Protein AF-0000000076613496 (afdb_homodimer)

InterPro domains:
  IPR001406 Pseudouridine synthase I, TruA [MF_00171] (18-251)
  IPR001406 Pseudouridine synthase I, TruA [PTHR11142] (11-258)
  IPR001406 Pseudouridine synthase I, TruA [TIGR00071] (20-237)
  IPR020094 Pseudouridine synthase TruA/RsuA/RluB/E/F, N-terminal [G3DSA:3.30.70.580] (11-127)
  IPR020095 Pseudouridine synthase I, TruA, C-terminal [G3DSA:3.30.70.660] (129-289)
  IPR020097 Pseudouridine synthase I, TruA, alpha/beta domain [PF01416] (149-252)
  IPR020103 Pseudouridine synthase, catalytic domain superfamily [SSF55120] (17-258)

pLDDT: mean 88.89, std 17.04, range [22.77, 98.81]

Organism: NCBI:txid5963

Structure (mmCIF, N/CA/C/O backbone):
data_AF-0000000076613496-model_v1
#
loop_
_entity.id
_entity.type
_entity.pdbx_description
1 polymer 'tRNA pseudouridine synthase'
#
loop_
_atom_site.group_PDB
_atom_site.id
_atom_site.type_symbol
_atom_site.label_atom_id
_atom_site.label_alt_id
_atom_site.label_comp_id
_atom_site.label_asym_id
_atom_site.label_entity_id
_atom_site.label_seq_id
_atom_site.pdbx_PDB_ins_code
_atom_site.Cartn_x
_atom_site.Cartn_y
_atom_site.Cartn_z
_atom_site.occupancy
_atom_site.B_iso_or_equiv
_atom_site.auth_seq_id
_atom_site.auth_comp_id
_atom_site.auth_asym_id
_atom_site.auth_atom_id
_atom_site.pdbx_PDB_model_num
ATOM 1 N N . MET A 1 1 ? 38.5 -10.492 25.391 1 31.92 1 MET A N 1
ATOM 2 C CA . MET A 1 1 ? 37.281 -9.711 25.562 1 31.92 1 MET A CA 1
ATOM 3 C C . MET A 1 1 ? 37.625 -8.219 25.641 1 31.92 1 MET A C 1
ATOM 5 O O . MET A 1 1 ? 38.062 -7.742 26.672 1 31.92 1 MET A O 1
ATOM 9 N N . GLU A 1 2 ? 38.25 -7.59 24.672 1 38.38 2 GLU A N 1
ATOM 10 C CA . GLU A 1 2 ? 38.719 -6.207 24.703 1 38.38 2 GLU A CA 1
ATOM 11 C C . GLU A 1 2 ? 37.562 -5.254 25.047 1 38.38 2 GLU A C 1
ATOM 13 O O . GLU A 1 2 ? 36.438 -5.438 24.578 1 38.38 2 GLU A O 1
ATOM 18 N N . PRO A 1 3 ? 37.594 -4.547 26.297 1 39.59 3 PRO A N 1
ATOM 19 C CA . PRO A 1 3 ? 36.469 -3.73 26.719 1 39.59 3 PRO A CA 1
ATOM 20 C C . PRO A 1 3 ? 35.906 -2.887 25.578 1 39.59 3 PRO A C 1
ATOM 22 O O . PRO A 1 3 ? 36.594 -2.555 24.641 1 39.59 3 PRO A O 1
ATOM 25 N N . LYS A 1 4 ? 34.562 -3 25.203 1 39.53 4 LYS A N 1
ATOM 26 C CA . LYS A 1 4 ? 33.844 -2.105 24.312 1 39.53 4 LYS A CA 1
ATOM 27 C C . LYS A 1 4 ? 34.281 -0.656 24.516 1 39.53 4 LYS A C 1
ATOM 29 O O . LYS A 1 4 ? 34.375 -0.188 25.641 1 39.53 4 LYS A O 1
ATOM 34 N N . LYS A 1 5 ? 35.188 -0.13 23.719 1 37.66 5 LYS A N 1
ATOM 35 C CA . LYS A 1 5 ? 35.562 1.273 23.828 1 37.66 5 LYS A CA 1
ATOM 36 C C . LYS A 1 5 ? 34.438 2.105 24.453 1 37.66 5 LYS A C 1
ATOM 38 O O . LYS A 1 5 ? 33.281 1.995 24.047 1 37.66 5 LYS A O 1
ATOM 43 N N . LYS A 1 6 ? 34.469 2.471 25.672 1 40.75 6 LYS A N 1
ATOM 44 C CA . LYS A 1 6 ? 33.594 3.398 26.344 1 40.75 6 LYS A CA 1
ATOM 45 C C . LYS A 1 6 ? 33.188 4.551 25.438 1 40.75 6 LYS A C 1
ATOM 47 O O . LYS A 1 6 ? 34.062 5.25 24.891 1 40.75 6 LYS A O 1
ATOM 52 N N . GLN A 1 7 ? 32.156 4.453 24.641 1 45.12 7 GLN A N 1
ATOM 53 C CA . GLN A 1 7 ? 31.641 5.625 23.938 1 45.12 7 GLN A CA 1
ATOM 54 C C . GLN A 1 7 ? 31.906 6.902 24.719 1 45.12 7 GLN A C 1
ATOM 56 O O . GLN A 1 7 ? 31.484 7.031 25.875 1 45.12 7 GLN A O 1
ATOM 61 N N . LYS A 1 8 ? 33.031 7.484 24.688 1 48.47 8 LYS A N 1
ATOM 62 C CA . LYS A 1 8 ? 33.375 8.758 25.312 1 48.47 8 LYS A CA 1
ATOM 63 C C . LYS A 1 8 ? 32.156 9.672 25.406 1 48.47 8 LYS A C 1
ATOM 65 O O . LYS A 1 8 ? 31.531 9.969 24.391 1 48.47 8 LYS A O 1
ATOM 70 N N . LEU A 1 9 ? 31.438 9.703 26.578 1 60.72 9 LEU A N 1
ATOM 71 C CA . LEU A 1 9 ? 30.312 10.57 26.938 1 60.72 9 LEU A CA 1
ATOM 72 C C . LEU A 1 9 ? 30.609 12.023 26.578 1 60.72 9 LEU A C 1
ATOM 74 O O . LEU A 1 9 ? 31.641 12.57 26.984 1 60.72 9 LEU A O 1
ATOM 78 N N . LEU A 1 10 ? 30.266 12.539 25.453 1 70 10 LEU A N 1
ATOM 79 C CA . LEU A 1 10 ? 30.391 13.938 25.047 1 70 10 LEU A CA 1
ATOM 80 C C . LEU A 1 10 ? 29.859 14.867 26.125 1 70 10 LEU A C 1
ATOM 82 O O . LEU A 1 10 ? 28.781 14.625 26.688 1 70 10 LEU A O 1
ATOM 86 N N . PRO A 1 11 ? 30.781 15.656 26.641 1 76.5 11 PRO A N 1
ATOM 87 C CA . PRO A 1 11 ? 30.281 16.656 27.562 1 76.5 11 PRO A CA 1
ATOM 88 C C . PRO A 1 11 ? 29.266 17.609 26.922 1 76.5 11 PRO A C 1
ATOM 90 O O . PRO A 1 11 ? 29.641 18.672 26.406 1 76.5 11 PRO A O 1
ATOM 93 N N . TRP A 1 12 ? 28.016 17.391 27.016 1 80.38 12 TRP A N 1
ATOM 94 C CA . TRP A 1 12 ? 26.953 18.094 26.312 1 80.38 12 TRP A CA 1
ATOM 95 C C . TRP A 1 12 ? 26.844 19.531 26.797 1 80.38 12 TRP A C 1
ATOM 97 O O . TRP A 1 12 ? 26.578 20.438 26 1 80.38 12 TRP A O 1
ATOM 107 N N . ASP A 1 13 ? 27.203 19.719 28.078 1 77.75 13 ASP A N 1
ATOM 108 C CA . ASP A 1 13 ? 27.062 21.047 28.656 1 77.75 13 ASP A CA 1
ATOM 109 C C . ASP A 1 13 ? 28.141 22 28.125 1 77.75 13 ASP A C 1
ATOM 111 O O . ASP A 1 13 ? 27.953 23.219 28.125 1 77.75 13 ASP A O 1
ATOM 115 N N . GLU A 1 14 ? 29.125 21.484 27.625 1 81.25 14 GLU A N 1
ATOM 116 C CA . GLU A 1 14 ? 30.25 22.297 27.188 1 81.25 14 GLU A CA 1
ATOM 117 C C . GLU A 1 14 ? 30.234 22.5 25.672 1 81.25 14 GLU A C 1
ATOM 119 O O . GLU A 1 14 ? 31 23.328 25.141 1 81.25 14 GLU A O 1
ATOM 124 N N . CYS A 1 15 ? 29.328 21.891 25.109 1 85.5 15 CYS A N 1
ATOM 125 C CA . CYS A 1 15 ? 29.312 21.984 23.641 1 85.5 15 CYS A CA 1
ATOM 126 C C . CYS A 1 15 ? 28.594 23.25 23.203 1 85.5 15 CYS A C 1
ATOM 128 O O . CYS A 1 15 ? 27.609 23.672 23.828 1 85.5 15 CYS A O 1
ATOM 130 N N . GLU A 1 16 ? 29.156 23.828 22.109 1 90.44 16 GLU A N 1
ATOM 131 C CA . GLU A 1 16 ? 28.422 24.922 21.484 1 90.44 16 GLU A CA 1
ATOM 132 C C . GLU A 1 16 ? 27.125 24.422 20.859 1 90.44 16 GLU A C 1
ATOM 134 O O . GLU A 1 16 ? 27.078 23.328 20.281 1 90.44 16 GLU A O 1
ATOM 139 N N . LYS A 1 17 ? 26.172 25.281 21.078 1 92.56 17 LYS A N 1
ATOM 140 C CA . LYS A 1 17 ? 24.844 24.859 20.609 1 92.56 17 LYS A CA 1
ATOM 141 C C . LYS A 1 17 ? 24.359 25.75 19.453 1 92.56 17 LYS A C 1
ATOM 143 O O . LYS A 1 17 ? 24.859 26.859 19.281 1 92.56 17 LYS A O 1
ATOM 148 N N . VAL A 1 18 ? 23.453 25.234 18.734 1 94.62 18 VAL A N 1
ATOM 149 C CA . VAL A 1 18 ? 22.797 25.953 17.656 1 94.62 18 VAL A CA 1
ATOM 150 C C . VAL A 1 18 ? 21.312 25.594 17.625 1 94.62 18 VAL A C 1
ATOM 152 O O . VAL A 1 18 ? 20.938 24.438 17.828 1 94.62 18 VAL A O 1
ATOM 155 N N . PHE A 1 19 ? 20.516 26.641 17.453 1 96 19 PHE A N 1
ATOM 156 C CA . PHE A 1 19 ? 19.078 26.438 17.375 1 96 19 PHE A CA 1
ATOM 157 C C . PHE A 1 19 ? 18.609 26.359 15.93 1 96 19 PHE A C 1
ATOM 159 O O . PHE A 1 19 ? 18.828 27.297 15.156 1 96 19 PHE A O 1
ATOM 166 N N . MET A 1 20 ? 17.984 25.203 15.586 1 96.75 20 MET A N 1
ATOM 167 C CA . MET A 1 20 ? 17.641 24.906 14.195 1 96.75 20 MET A CA 1
ATOM 168 C C . MET A 1 20 ? 16.156 24.594 14.047 1 96.75 20 MET A C 1
ATOM 170 O O . MET A 1 20 ? 15.523 24.141 14.992 1 96.75 20 MET A O 1
ATOM 174 N N . ALA A 1 21 ? 15.625 24.922 12.867 1 97.56 21 ALA A N 1
ATOM 175 C CA . ALA A 1 21 ? 14.32 24.438 12.43 1 97.56 21 ALA A CA 1
ATOM 176 C C . ALA A 1 21 ? 14.461 23.531 11.211 1 97.56 21 ALA A C 1
ATOM 178 O O . ALA A 1 21 ? 15.234 23.812 10.297 1 97.56 21 ALA A O 1
ATOM 179 N N . PHE A 1 22 ? 13.742 22.422 11.273 1 97.25 22 PHE A N 1
ATOM 180 C CA . PHE A 1 22 ? 13.758 21.453 10.195 1 97.25 22 PHE A CA 1
ATOM 181 C C . PHE A 1 22 ? 12.367 21.312 9.578 1 97.25 22 PHE A C 1
ATOM 183 O O . PHE A 1 22 ? 11.383 21.141 10.289 1 97.25 22 PHE A O 1
ATOM 190 N N . LYS A 1 23 ? 12.289 21.469 8.281 1 96.81 23 LYS A N 1
ATOM 191 C CA . LYS A 1 23 ? 11.109 21.016 7.551 1 96.81 23 LYS A CA 1
ATOM 192 C C . LYS A 1 23 ? 11.258 19.578 7.078 1 96.81 23 LYS A C 1
ATOM 194 O O . LYS A 1 23 ? 12.297 19.203 6.531 1 96.81 23 LYS A O 1
ATOM 199 N N . PHE A 1 24 ? 10.195 18.781 7.359 1 96.69 24 PHE A N 1
ATOM 200 C CA . PHE A 1 24 ? 10.352 17.375 7.039 1 96.69 24 PHE A CA 1
ATOM 201 C C . PHE A 1 24 ? 9.055 16.797 6.484 1 96.69 24 PHE A C 1
ATOM 203 O O . PHE A 1 24 ? 7.965 17.297 6.789 1 96.69 24 PHE A O 1
ATOM 210 N N . ALA A 1 25 ? 9.211 15.82 5.602 1 96.62 25 ALA A N 1
ATOM 211 C CA . ALA A 1 25 ? 8.117 15.086 4.977 1 96.62 25 ALA A CA 1
ATOM 212 C C . ALA A 1 25 ? 8.109 13.625 5.426 1 96.62 25 ALA A C 1
ATOM 214 O O . ALA A 1 25 ? 9.141 13.094 5.844 1 96.62 25 ALA A O 1
ATOM 215 N N . TYR A 1 26 ? 6.91 13.047 5.453 1 97.75 26 TYR A N 1
ATOM 216 C CA . TYR A 1 26 ? 6.816 11.625 5.758 1 97.75 26 TYR A CA 1
ATOM 217 C C . TYR A 1 26 ? 5.539 11.031 5.188 1 97.75 26 TYR A C 1
ATOM 219 O O . TYR A 1 26 ? 4.523 11.719 5.066 1 97.75 26 TYR A O 1
ATOM 227 N N . ILE A 1 27 ? 5.645 9.75 4.812 1 97.94 27 ILE A N 1
ATOM 228 C CA . ILE A 1 27 ? 4.488 8.922 4.504 1 97.94 27 ILE A CA 1
ATOM 229 C C . ILE A 1 27 ? 3.99 8.234 5.773 1 97.94 27 ILE A C 1
ATOM 231 O O . ILE A 1 27 ? 4.633 7.312 6.281 1 97.94 27 ILE A O 1
ATOM 235 N N . GLY A 1 28 ? 2.807 8.609 6.25 1 98 28 GLY A N 1
ATOM 236 C CA . GLY A 1 28 ? 2.367 8.242 7.586 1 98 28 GLY A CA 1
ATOM 237 C C . GLY A 1 28 ? 1.656 6.906 7.629 1 98 28 GLY A C 1
ATOM 238 O O . GLY A 1 28 ? 1.279 6.434 8.703 1 98 28 GLY A O 1
ATOM 239 N N . PHE A 1 29 ? 1.594 6.16 6.52 1 96.69 29 PHE A N 1
ATOM 240 C CA . PHE A 1 29 ? 0.736 4.988 6.379 1 96.69 29 PHE A CA 1
ATOM 241 C C . PHE A 1 29 ? 1.052 3.955 7.453 1 96.69 29 PHE A C 1
ATOM 243 O O . PHE A 1 29 ? 0.154 3.266 7.941 1 96.69 29 PHE A O 1
ATOM 250 N N . ASN A 1 30 ? 2.299 3.873 7.84 1 94.69 30 ASN A N 1
ATOM 251 C CA . ASN A 1 30 ? 2.73 2.779 8.703 1 94.69 30 ASN A CA 1
ATOM 252 C C . ASN A 1 30 ? 3.068 3.271 10.109 1 94.69 30 ASN A C 1
ATOM 254 O O . ASN A 1 30 ? 3.711 2.561 10.883 1 94.69 30 ASN A O 1
ATOM 258 N N . TYR A 1 31 ? 2.662 4.484 10.445 1 97.69 31 TYR A N 1
ATOM 259 C CA . TYR A 1 31 ? 3.059 5.043 11.734 1 97.69 31 TYR A CA 1
ATOM 260 C C . TYR A 1 31 ? 1.84 5.312 12.609 1 97.69 31 TYR A C 1
ATOM 262 O O . TYR A 1 31 ? 0.743 5.555 12.102 1 97.69 31 TYR A O 1
ATOM 270 N N . ASP A 1 32 ? 2.064 5.273 13.828 1 97.38 32 ASP A N 1
ATOM 271 C CA . ASP A 1 32 ? 1.019 5.531 14.812 1 97.38 32 ASP A CA 1
ATOM 272 C C . ASP A 1 32 ? 0.906 7.023 15.117 1 97.38 32 ASP A C 1
ATOM 274 O O . ASP A 1 32 ? 0.528 7.406 16.219 1 97.38 32 ASP A O 1
ATOM 278 N N . GLY A 1 33 ? 1.342 7.828 14.164 1 97.19 33 GLY A N 1
ATOM 279 C CA . GLY A 1 33 ? 1.322 9.273 14.336 1 97.19 33 GLY A CA 1
ATOM 280 C C . GLY A 1 33 ? 2.705 9.891 14.312 1 97.19 33 GLY A C 1
ATOM 281 O O . GLY A 1 33 ? 3.711 9.18 14.258 1 97.19 33 GLY A O 1
ATOM 282 N N . VAL A 1 34 ? 2.691 11.156 14.359 1 97.62 34 VAL A N 1
ATOM 283 C CA . VAL A 1 34 ? 3.975 11.844 14.297 1 97.62 34 VAL A CA 1
ATOM 284 C C . VAL A 1 34 ? 4.602 11.898 15.688 1 97.62 34 VAL A C 1
ATOM 286 O O . VAL A 1 34 ? 5.809 11.703 15.844 1 97.62 34 VAL A O 1
ATOM 289 N N . ALA A 1 35 ? 3.764 12.148 16.703 1 94.56 35 ALA A N 1
ATOM 290 C CA . ALA A 1 35 ? 4.254 12.414 18.047 1 94.56 35 ALA A CA 1
ATOM 291 C C . ALA A 1 35 ? 4.594 11.109 18.766 1 94.56 35 ALA A C 1
ATOM 293 O O . ALA A 1 35 ? 3.883 10.117 18.641 1 94.56 35 ALA A O 1
ATOM 294 N N . SER A 1 36 ? 5.59 11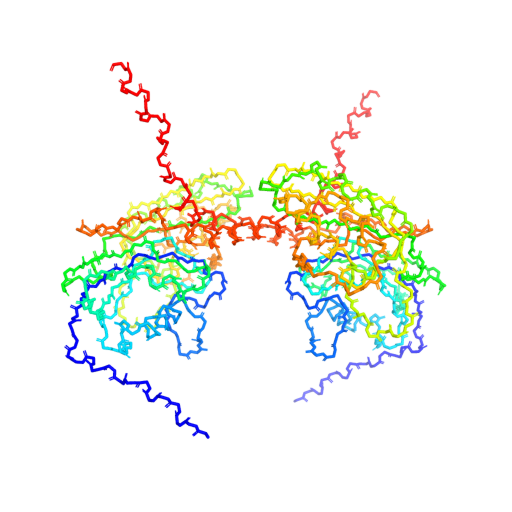.172 19.562 1 90.56 36 SER A N 1
ATOM 295 C CA . SER A 1 36 ? 5.973 10.031 20.375 1 90.56 36 SER A CA 1
ATOM 296 C C . SER A 1 36 ? 4.883 9.68 21.375 1 90.56 36 SER A C 1
ATOM 298 O O . SER A 1 36 ? 4.199 10.57 21.906 1 90.56 36 SER A O 1
ATOM 300 N N . GLN A 1 37 ? 4.738 8.43 21.562 1 85.5 37 GLN A N 1
ATOM 301 C CA . GLN A 1 37 ? 3.732 7.914 22.5 1 85.5 37 GLN A CA 1
ATOM 302 C C . GLN A 1 37 ? 4.344 6.91 23.469 1 85.5 37 GLN A C 1
ATOM 304 O O . GLN A 1 37 ? 5.359 6.285 23.172 1 85.5 37 GLN A O 1
ATOM 309 N N . ILE A 1 38 ? 3.725 6.777 24.547 1 85.5 38 ILE A N 1
ATOM 310 C CA . ILE A 1 38 ? 4.215 5.875 25.594 1 85.5 38 ILE A CA 1
ATOM 311 C C . ILE A 1 38 ? 3.949 4.426 25.188 1 85.5 38 ILE A C 1
ATOM 313 O O . ILE A 1 38 ? 4.781 3.549 25.422 1 85.5 38 ILE A O 1
ATOM 317 N N . ASN A 1 39 ? 2.961 4.188 24.422 1 89.19 39 ASN A N 1
ATOM 318 C CA . ASN A 1 39 ? 2.473 2.836 24.188 1 89.19 39 ASN A CA 1
ATOM 319 C C . ASN A 1 39 ? 3.027 2.268 22.875 1 89.19 39 ASN A C 1
ATOM 321 O O . ASN A 1 39 ? 2.773 1.108 22.547 1 89.19 39 ASN A O 1
ATOM 325 N N . THR A 1 40 ? 3.766 3.1 22.219 1 88.88 40 THR A N 1
ATOM 326 C CA . THR A 1 40 ? 4.309 2.604 20.953 1 88.88 40 THR A CA 1
ATOM 327 C C . THR A 1 40 ? 5.613 3.314 20.609 1 88.88 40 THR A C 1
ATOM 329 O O . THR A 1 40 ? 5.777 4.5 20.906 1 88.88 40 THR A O 1
ATOM 332 N N . THR A 1 41 ? 6.445 2.588 19.938 1 91.88 41 THR A N 1
ATOM 333 C CA . THR A 1 41 ? 7.691 3.176 19.453 1 91.88 41 THR A CA 1
ATOM 334 C C . THR A 1 41 ? 7.621 3.418 17.938 1 91.88 41 THR A C 1
ATOM 336 O O . THR A 1 41 ? 8.609 3.811 17.328 1 91.88 41 THR A O 1
ATOM 339 N N . ASN A 1 42 ? 6.457 3.217 17.344 1 95.88 42 ASN A N 1
ATOM 340 C CA . ASN A 1 42 ? 6.312 3.328 15.898 1 95.88 42 ASN A CA 1
ATOM 341 C C . ASN A 1 42 ? 5.738 4.684 15.492 1 95.88 42 ASN A C 1
ATOM 343 O O . ASN A 1 42 ? 4.691 4.75 14.844 1 95.88 42 ASN A O 1
ATOM 347 N N . THR A 1 43 ? 6.465 5.75 15.906 1 97.94 43 THR A N 1
ATOM 348 C CA . THR A 1 43 ? 6.066 7.105 15.531 1 97.94 43 THR A CA 1
ATOM 349 C C . THR A 1 43 ? 7.168 7.785 14.719 1 97.94 43 THR A C 1
ATOM 351 O O . THR A 1 43 ? 8.328 7.379 14.781 1 97.94 43 THR A O 1
ATOM 354 N N . VAL A 1 44 ? 6.828 8.773 13.992 1 98.19 44 VAL A N 1
ATOM 355 C CA . VAL A 1 44 ? 7.773 9.516 13.156 1 98.19 44 VAL A CA 1
ATOM 356 C C . VAL A 1 44 ? 8.828 10.172 14.039 1 98.19 44 VAL A C 1
ATOM 358 O O . VAL A 1 44 ? 10.023 10.062 13.773 1 98.19 44 VAL A O 1
ATOM 361 N N . GLU A 1 45 ? 8.445 10.742 15.141 1 97.38 45 GLU A N 1
ATOM 362 C CA . GLU A 1 45 ? 9.336 11.438 16.062 1 97.38 45 GLU A CA 1
ATOM 363 C C . GLU A 1 45 ? 10.367 10.484 16.656 1 97.38 45 GLU A C 1
ATOM 365 O O . GLU A 1 45 ? 11.516 10.867 16.875 1 97.38 45 GLU A O 1
ATOM 370 N N . GLN A 1 46 ? 9.891 9.32 16.891 1 97.06 46 GLN A N 1
ATOM 371 C CA . GLN A 1 46 ? 10.82 8.344 17.469 1 97.06 46 GLN A CA 1
ATOM 372 C C . GLN A 1 46 ? 12.023 8.133 16.547 1 97.06 46 GLN A C 1
ATOM 374 O O . GLN A 1 46 ? 13.164 8.109 17.016 1 97.06 46 GLN A O 1
ATOM 379 N N . HIS A 1 47 ? 11.773 8.023 15.297 1 97.5 47 HIS A N 1
ATOM 380 C CA . HIS A 1 47 ? 12.852 7.836 14.328 1 97.5 47 HIS A CA 1
ATOM 381 C C . HIS A 1 47 ? 13.758 9.062 14.273 1 97.5 47 HIS A C 1
ATOM 383 O O . HIS A 1 47 ? 14.977 8.938 14.172 1 97.5 47 HIS A O 1
ATOM 389 N N . ILE A 1 48 ? 13.164 10.188 14.375 1 97.81 48 ILE A N 1
ATOM 390 C CA . ILE A 1 48 ? 13.922 11.438 14.32 1 97.81 48 ILE A CA 1
ATOM 391 C C . ILE A 1 48 ? 14.836 11.539 15.539 1 97.81 48 ILE A C 1
ATOM 393 O O . ILE A 1 48 ? 16.047 11.781 15.398 1 97.81 48 ILE A O 1
ATOM 397 N N . PHE A 1 49 ? 14.32 11.266 16.703 1 97.19 49 PHE A N 1
ATOM 398 C CA . PHE A 1 49 ? 15.102 11.383 17.922 1 97.19 49 PHE A CA 1
ATOM 399 C C . PHE A 1 49 ? 16.203 10.336 17.969 1 97.19 49 PHE A C 1
ATOM 401 O O . PHE A 1 49 ? 17.328 10.617 18.406 1 97.19 49 PHE A O 1
ATOM 408 N N . GLU A 1 50 ? 15.852 9.172 17.531 1 96.44 50 GLU A N 1
ATOM 409 C CA . GLU A 1 50 ? 16.875 8.141 17.484 1 96.44 50 GLU A CA 1
ATOM 410 C C . GLU A 1 50 ? 18.031 8.555 16.578 1 96.44 50 GLU A C 1
ATOM 412 O O . GLU A 1 50 ? 19.203 8.352 16.922 1 96.44 50 GLU A O 1
ATOM 417 N N . GLY A 1 51 ? 17.688 9.148 15.438 1 96.81 51 GLY A N 1
ATOM 418 C CA . GLY A 1 51 ? 18.719 9.648 14.539 1 96.81 51 GLY A CA 1
ATOM 419 C C . GLY A 1 51 ? 19.562 10.75 15.148 1 96.81 51 GLY A C 1
ATOM 420 O O . GLY A 1 51 ? 20.781 10.75 15.008 1 96.81 51 GLY A O 1
ATOM 421 N N . LEU A 1 52 ? 18.938 11.641 15.852 1 96.56 52 LEU A N 1
ATOM 422 C CA . LEU A 1 52 ? 19.625 12.758 16.484 1 96.56 52 LEU A CA 1
ATOM 423 C C . LEU A 1 52 ? 20.578 12.266 17.578 1 96.56 52 LEU A C 1
ATOM 425 O O . LEU A 1 52 ? 21.703 12.758 17.703 1 96.56 52 LEU A O 1
ATOM 429 N N . ILE A 1 53 ? 20.172 11.281 18.297 1 95.31 53 ILE A N 1
ATOM 430 C CA . ILE A 1 53 ? 20.969 10.734 19.375 1 95.31 53 ILE A CA 1
ATOM 431 C C . ILE A 1 53 ? 22.141 9.93 18.812 1 95.31 53 ILE A C 1
ATOM 433 O O . ILE A 1 53 ? 23.281 10.086 19.266 1 95.31 53 ILE A O 1
ATOM 437 N N . ARG A 1 54 ? 21.844 9.188 17.781 1 95.06 54 ARG A N 1
ATOM 438 C CA . ARG A 1 54 ? 22.875 8.336 17.188 1 95.06 54 ARG A CA 1
ATOM 439 C C . ARG A 1 54 ? 24 9.172 16.578 1 95.06 54 ARG A C 1
ATOM 441 O O . ARG A 1 54 ? 25.141 8.734 16.547 1 95.06 54 ARG A O 1
ATOM 448 N N . THR A 1 55 ? 23.672 10.32 16.172 1 94.12 55 THR A N 1
ATOM 449 C CA . THR A 1 55 ? 24.656 11.172 15.508 1 94.12 55 THR A CA 1
ATOM 450 C C . THR A 1 55 ? 25.219 12.211 16.484 1 94.12 55 THR A C 1
ATOM 452 O O . THR A 1 55 ? 25.906 13.148 16.062 1 94.12 55 THR A O 1
ATOM 455 N N . PHE A 1 56 ? 24.828 12.188 17.688 1 92.19 56 PHE A N 1
ATOM 456 C CA . PHE A 1 56 ? 25.312 13.031 18.781 1 92.19 56 PHE A CA 1
ATOM 457 C C . PHE A 1 56 ? 24.953 14.492 18.531 1 92.19 56 PHE A C 1
ATOM 459 O O . PHE A 1 56 ? 25.734 15.391 18.859 1 92.19 56 PHE A O 1
ATOM 466 N N . MET A 1 57 ? 23.859 14.633 17.938 1 93.19 57 MET A N 1
ATOM 467 C CA . MET A 1 57 ? 23.406 16 17.734 1 93.19 57 MET A CA 1
ATOM 468 C C . MET A 1 57 ? 22.672 16.516 18.969 1 93.19 57 MET A C 1
ATOM 470 O O . MET A 1 57 ? 22.609 17.734 19.188 1 93.19 57 MET A O 1
ATOM 474 N N . ILE A 1 58 ? 22.141 15.547 19.688 1 94.19 58 ILE A N 1
ATOM 475 C CA . ILE A 1 58 ? 21.531 15.891 20.969 1 94.19 58 ILE A CA 1
ATOM 476 C C . ILE A 1 58 ? 21.938 14.867 22.016 1 94.19 58 ILE A C 1
ATOM 478 O O . ILE A 1 58 ? 22.328 13.75 21.688 1 94.19 58 ILE A O 1
ATOM 482 N N . GLY A 1 59 ? 21.891 15.383 23.266 1 88.94 59 GLY A N 1
ATOM 483 C CA . GLY A 1 59 ? 22.141 14.477 24.375 1 88.94 59 GLY A CA 1
ATOM 484 C C . GLY A 1 59 ? 20.906 13.703 24.812 1 88.94 59 GLY A C 1
ATOM 485 O O . GLY A 1 59 ? 20.984 12.492 25.047 1 88.94 59 GLY A O 1
ATOM 486 N N . ASP A 1 60 ? 19.812 14.477 24.969 1 88.25 60 ASP A N 1
ATOM 487 C CA . ASP A 1 60 ? 18.547 13.859 25.344 1 88.25 60 ASP A CA 1
ATOM 488 C C . ASP A 1 60 ? 17.359 14.672 24.828 1 88.25 60 ASP A C 1
ATOM 490 O O . ASP A 1 60 ? 17.5 15.859 24.531 1 88.25 60 ASP A O 1
ATOM 494 N N . ARG A 1 61 ? 16.266 13.977 24.844 1 89 61 ARG A N 1
ATOM 495 C CA . ARG A 1 61 ? 15.047 14.57 24.297 1 89 61 ARG A CA 1
ATOM 496 C C . ARG A 1 61 ? 14.539 15.695 25.188 1 89 61 ARG A C 1
ATOM 498 O O . ARG A 1 61 ? 13.977 16.672 24.688 1 89 61 ARG A O 1
ATOM 505 N N . LYS A 1 62 ? 14.75 15.602 26.406 1 87.69 62 LYS A N 1
ATOM 506 C CA . LYS A 1 62 ? 14.164 16.516 27.375 1 87.69 62 LYS A CA 1
ATOM 507 C C . LYS A 1 62 ? 14.883 17.859 27.375 1 87.69 62 LYS A C 1
ATOM 509 O O . LYS A 1 62 ? 14.273 18.906 27.641 1 87.69 62 LYS A O 1
ATOM 514 N N . SER A 1 63 ? 16.094 17.938 27.016 1 87.38 63 SER A N 1
ATOM 515 C CA . SER A 1 63 ? 16.891 19.141 27.203 1 87.38 63 SER A CA 1
ATOM 516 C C . SER A 1 63 ? 17.156 19.844 25.875 1 87.38 63 SER A C 1
ATOM 518 O O . SER A 1 63 ? 17.828 20.875 25.828 1 87.38 63 SER A O 1
ATOM 520 N N . CYS A 1 64 ? 16.484 19.453 24.844 1 92.38 64 CYS A N 1
ATOM 521 C CA . CYS A 1 64 ? 16.891 19.984 23.547 1 92.38 64 CYS A CA 1
ATOM 522 C C . CYS A 1 64 ? 15.898 21.016 23.047 1 92.38 64 CYS A C 1
ATOM 524 O O . CYS A 1 64 ? 16.016 21.516 21.922 1 92.38 64 CYS A O 1
ATOM 526 N N . GLY A 1 65 ? 14.891 21.422 23.812 1 93.31 65 GLY A N 1
ATOM 527 C CA . GLY A 1 65 ? 13.961 22.484 23.438 1 93.31 65 GLY A CA 1
ATOM 528 C C . GLY A 1 65 ? 13.172 22.156 22.188 1 93.31 65 GLY A C 1
ATOM 529 O O . GLY A 1 65 ? 12.945 23.031 21.344 1 93.31 65 GLY A O 1
ATOM 530 N N . TYR A 1 66 ? 12.742 20.953 22.125 1 95.94 66 TYR A N 1
ATOM 531 C CA . TYR A 1 66 ? 12.031 20.453 20.969 1 95.94 66 TYR A CA 1
ATOM 532 C C . TYR A 1 66 ? 10.617 21.031 20.891 1 95.94 66 TYR A C 1
ATOM 534 O O . TYR A 1 66 ? 9.93 21.109 21.906 1 95.94 66 TYR A O 1
ATOM 542 N N . SER A 1 67 ? 10.227 21.516 19.656 1 96.88 67 SER A N 1
ATOM 543 C CA . SER A 1 67 ? 8.859 21.953 19.375 1 96.88 67 SER A CA 1
ATOM 544 C C . SER A 1 67 ? 8.406 21.484 18 1 96.88 67 SER A C 1
ATOM 546 O O . SER A 1 67 ? 9.148 21.594 17.016 1 96.88 67 SER A O 1
ATOM 548 N N . LEU A 1 68 ? 7.23 20.922 17.984 1 97.38 68 LEU A N 1
ATOM 549 C CA . LEU A 1 68 ? 6.645 20.422 16.75 1 97.38 68 LEU A CA 1
ATOM 550 C C . LEU A 1 68 ? 5.508 21.312 16.266 1 97.38 68 LEU A C 1
ATOM 552 O O . LEU A 1 68 ? 4.68 21.75 17.078 1 97.38 68 LEU A O 1
ATOM 556 N N . CYS A 1 69 ? 5.484 21.547 14.961 1 97.31 69 CYS A N 1
ATOM 557 C CA . CYS A 1 69 ? 4.484 22.453 14.414 1 97.31 69 CYS A CA 1
ATOM 558 C C . CYS A 1 69 ? 3.123 21.781 14.32 1 97.31 69 CYS A C 1
ATOM 560 O O . CYS A 1 69 ? 2.152 22.25 14.922 1 97.31 69 CYS A O 1
ATOM 562 N N . GLY A 1 70 ? 3.064 20.688 13.508 1 96.06 70 GLY A N 1
ATOM 563 C CA . GLY A 1 70 ? 1.81 19.984 13.344 1 96.06 70 GLY A CA 1
ATOM 564 C C . GLY A 1 70 ? 1.837 18.578 13.922 1 96.06 70 GLY A C 1
ATOM 565 O O . GLY A 1 70 ? 2.771 17.812 13.672 1 96.06 70 GLY A O 1
ATOM 566 N N . ARG A 1 71 ? 0.781 18.234 14.703 1 94.44 71 ARG A N 1
ATOM 567 C CA . ARG A 1 71 ? 0.604 16.875 15.188 1 94.44 71 ARG A CA 1
ATOM 568 C C . ARG A 1 71 ? -0.377 16.109 14.305 1 94.44 71 ARG A C 1
ATOM 570 O O . ARG A 1 71 ? -1.562 16.438 14.25 1 94.44 71 ARG A O 1
ATOM 577 N N . THR A 1 72 ? 0.114 15.141 13.594 1 97.25 72 THR A N 1
ATOM 578 C CA . THR A 1 72 ? -0.741 14.344 12.727 1 97.25 72 THR A CA 1
ATOM 579 C C . THR A 1 72 ? -1.062 13 13.375 1 97.25 72 THR A C 1
ATOM 581 O O . THR A 1 72 ? -0.213 12.406 14.047 1 97.25 72 THR A O 1
ATOM 584 N N . ASP A 1 73 ? -2.24 12.547 13.117 1 95.62 73 ASP A N 1
ATOM 585 C CA . ASP A 1 73 ? -2.732 11.289 13.672 1 95.62 73 ASP A CA 1
ATOM 586 C C . ASP A 1 73 ? -2.1 10.094 12.961 1 95.62 73 ASP A C 1
ATOM 588 O O . ASP A 1 73 ? -1.354 10.266 11.992 1 95.62 73 ASP A O 1
ATOM 592 N N . LYS A 1 74 ? -2.441 8.969 13.594 1 97.06 74 LYS A N 1
ATOM 593 C CA . LYS A 1 74 ? -2.029 7.703 12.984 1 97.06 74 LYS A CA 1
ATOM 594 C C . LYS A 1 74 ? -2.445 7.641 11.516 1 97.06 74 LYS A C 1
ATOM 596 O O . LYS A 1 74 ? -3.59 7.949 11.18 1 97.06 74 LYS A O 1
ATOM 601 N N . GLY A 1 75 ? -1.455 7.309 10.648 1 97.88 75 GLY A N 1
ATOM 602 C CA . GLY A 1 75 ? -1.748 7.078 9.242 1 97.88 75 GLY A CA 1
ATOM 603 C C . GLY A 1 75 ? -1.664 8.336 8.398 1 97.88 75 GLY A C 1
ATOM 604 O O . GLY A 1 75 ? -1.635 8.266 7.172 1 97.88 75 GLY A O 1
ATOM 605 N N . VAL A 1 76 ? -1.623 9.492 9.047 1 98.62 76 VAL A N 1
ATOM 606 C CA . VAL A 1 76 ? -1.655 10.758 8.312 1 98.62 76 VAL A CA 1
ATOM 607 C C . VAL A 1 76 ? -0.242 11.141 7.887 1 98.62 76 VAL A C 1
ATOM 609 O O . VAL A 1 76 ? 0.704 11.023 8.672 1 98.62 76 VAL A O 1
ATOM 612 N N . SER A 1 77 ? -0.095 11.578 6.617 1 98.62 77 SER A N 1
ATOM 613 C CA . SER A 1 77 ? 1.188 11.953 6.031 1 98.62 77 SER A CA 1
ATOM 614 C C . SER A 1 77 ? 1.422 13.453 6.117 1 98.62 77 SER A C 1
ATOM 616 O O . SER A 1 77 ? 0.524 14.211 6.504 1 98.62 77 SER A O 1
ATOM 618 N N . ALA A 1 78 ? 2.66 13.828 5.781 1 98.44 78 ALA A N 1
ATOM 619 C CA . ALA A 1 78 ? 2.99 15.25 5.715 1 98.44 78 ALA A CA 1
ATOM 620 C C . ALA A 1 78 ? 4.02 15.523 4.621 1 98.44 78 ALA A C 1
ATOM 622 O O . ALA A 1 78 ? 4.938 14.734 4.414 1 98.44 78 ALA A O 1
ATOM 623 N N . LEU A 1 79 ? 3.848 16.672 3.988 1 96.06 79 LEU A N 1
ATOM 624 C CA . LEU A 1 79 ? 4.805 17.156 3 1 96.06 79 LEU A CA 1
ATOM 625 C C . LEU A 1 79 ? 5.719 18.203 3.605 1 96.06 79 LEU A C 1
ATOM 627 O O . LEU A 1 79 ? 6.887 18.312 3.225 1 96.06 79 LEU A O 1
ATOM 631 N N . GLY A 1 80 ? 5.121 18.953 4.562 1 95.31 80 GLY A N 1
ATOM 632 C CA . GLY A 1 80 ? 5.906 20.047 5.105 1 95.31 80 GLY A CA 1
ATOM 633 C C . GLY A 1 80 ? 5.625 20.312 6.57 1 95.31 80 GLY A C 1
ATOM 634 O O . GLY A 1 80 ? 5.234 21.438 6.938 1 95.31 80 GLY A O 1
ATOM 635 N N . ASN A 1 81 ? 5.848 19.344 7.398 1 98 81 ASN A N 1
ATOM 636 C CA . ASN A 1 81 ? 5.828 19.578 8.836 1 98 81 ASN A CA 1
ATOM 637 C C . ASN A 1 81 ? 7.137 20.203 9.32 1 98 81 ASN A C 1
ATOM 639 O O . ASN A 1 81 ? 8.125 20.234 8.578 1 98 81 ASN A O 1
ATOM 643 N N . VAL A 1 82 ? 7.117 20.844 10.461 1 98.31 82 VAL A N 1
ATOM 644 C CA . VAL A 1 82 ? 8.312 21.547 10.922 1 98.31 82 VAL A CA 1
ATOM 645 C C . VAL A 1 82 ? 8.539 21.25 12.406 1 98.31 82 VAL A C 1
ATOM 647 O O . VAL A 1 82 ? 7.586 21.219 13.188 1 98.31 82 VAL A O 1
ATOM 650 N N . PHE A 1 83 ? 9.773 21.062 12.773 1 98.19 83 PHE A N 1
ATOM 651 C CA . PHE A 1 83 ? 10.133 21.047 14.188 1 98.19 83 PHE A CA 1
ATOM 652 C C . PHE A 1 83 ? 11.375 21.891 14.438 1 98.19 83 PHE A C 1
ATOM 654 O O . PHE A 1 83 ? 12.172 22.125 13.531 1 98.19 83 PHE A O 1
ATOM 661 N N . SER A 1 84 ? 11.469 22.438 15.609 1 97.88 84 SER A N 1
ATOM 662 C CA . SER A 1 84 ? 12.641 23.188 16.062 1 97.88 84 SER A CA 1
ATOM 663 C C . SER A 1 84 ? 13.312 22.484 17.234 1 97.88 84 SER A C 1
ATOM 665 O O . SER A 1 84 ? 12.648 21.797 18.016 1 97.88 84 SER A O 1
ATOM 667 N N . ILE A 1 85 ? 14.617 22.719 17.297 1 97.69 85 ILE A N 1
ATOM 668 C CA . ILE A 1 85 ? 15.375 21.969 18.281 1 97.69 85 ILE A CA 1
ATOM 669 C C . ILE A 1 85 ? 16.75 22.594 18.469 1 97.69 85 ILE A C 1
ATOM 671 O O . ILE A 1 85 ? 17.297 23.188 17.547 1 97.69 85 ILE A O 1
ATOM 675 N N . THR A 1 86 ? 17.266 22.469 19.688 1 96.31 86 THR A N 1
ATOM 676 C CA . THR A 1 86 ? 18.641 22.875 19.953 1 96.31 86 THR A CA 1
ATOM 677 C C . THR A 1 86 ? 19.609 21.719 19.734 1 96.31 86 THR A C 1
ATOM 679 O O . THR A 1 86 ? 19.422 20.641 20.297 1 96.31 86 THR A O 1
ATOM 682 N N . LEU A 1 87 ? 20.609 21.953 18.859 1 95.56 87 LEU A N 1
ATOM 683 C CA . LEU A 1 87 ? 21.578 20.906 18.516 1 95.56 87 LEU A CA 1
ATOM 684 C C . LEU A 1 87 ? 22.969 21.312 18.953 1 95.56 87 LEU A C 1
ATOM 686 O O . LEU A 1 87 ? 23.234 22.5 19.203 1 95.56 87 LEU A O 1
ATOM 690 N N . ARG A 1 88 ? 23.766 20.25 19.031 1 92.44 88 ARG A N 1
ATOM 691 C CA . ARG A 1 88 ? 25.203 20.531 19.109 1 92.44 88 ARG A CA 1
ATOM 692 C C . ARG A 1 88 ? 25.703 21.203 17.844 1 92.44 88 ARG A C 1
ATOM 694 O O . ARG A 1 88 ? 25.422 20.734 16.734 1 92.44 88 ARG A O 1
ATOM 701 N N . ASN A 1 89 ? 26.422 22.25 18.125 1 91 89 ASN A N 1
ATOM 702 C CA . ASN A 1 89 ? 26.969 22.969 16.984 1 91 89 ASN A CA 1
ATOM 703 C C . ASN A 1 89 ? 28.172 22.234 16.375 1 91 89 ASN A C 1
ATOM 705 O O . ASN A 1 89 ? 28.922 21.578 17.094 1 91 89 ASN A O 1
ATOM 709 N N . SER A 1 90 ? 28.219 22.438 14.969 1 81.5 90 SER A N 1
ATOM 710 C CA . SER A 1 90 ? 29.375 21.875 14.281 1 81.5 90 SER A CA 1
ATOM 711 C C . SER A 1 90 ? 30.672 22.484 14.789 1 81.5 90 SER A C 1
ATOM 713 O O . SER A 1 90 ? 30.859 23.703 14.711 1 81.5 90 SER A O 1
ATOM 715 N N . PRO A 1 91 ? 31.547 21.625 15.32 1 77.38 91 PRO A N 1
ATOM 716 C CA . PRO A 1 91 ? 32.844 22.188 15.711 1 77.38 91 PRO A CA 1
ATOM 717 C C . PRO A 1 91 ? 33.562 22.844 14.539 1 77.38 91 PRO A C 1
ATOM 719 O O . PRO A 1 91 ? 34.281 23.844 14.734 1 77.38 91 PRO A O 1
ATOM 722 N N . THR A 1 92 ? 33.344 22.266 13.359 1 80.56 92 THR A N 1
ATOM 723 C CA . THR A 1 92 ? 34.031 22.766 12.18 1 80.56 92 THR A CA 1
ATOM 724 C C . THR A 1 92 ? 33.125 23.719 11.383 1 80.56 92 THR A C 1
ATOM 726 O O . THR A 1 92 ? 33.594 24.375 10.445 1 80.56 92 THR A O 1
ATOM 729 N N . GLY A 1 93 ? 31.953 23.875 11.781 1 77.88 93 GLY A N 1
ATOM 730 C CA . GLY A 1 93 ? 31 24.766 11.125 1 77.88 93 GLY A CA 1
ATOM 731 C C . GLY A 1 93 ? 30.469 24.203 9.82 1 77.88 93 GLY A C 1
ATOM 732 O O . GLY A 1 93 ? 29.797 24.906 9.062 1 77.88 93 GLY A O 1
ATOM 733 N N . ASN A 1 94 ? 30.656 22.922 9.492 1 81.06 94 ASN A N 1
ATOM 734 C CA . ASN A 1 94 ? 30.344 22.406 8.156 1 81.06 94 ASN A CA 1
ATOM 735 C C . ASN A 1 94 ? 29.328 21.266 8.219 1 81.06 94 ASN A C 1
ATOM 737 O O . ASN A 1 94 ? 29.203 20.5 7.27 1 81.06 94 ASN A O 1
ATOM 741 N N . TYR A 1 95 ? 28.641 21.25 9.359 1 86.81 95 TYR A N 1
ATOM 742 C CA . TYR A 1 95 ? 27.656 20.172 9.414 1 86.81 95 TYR A CA 1
ATOM 743 C C . TYR A 1 95 ? 26.5 20.438 8.469 1 86.81 95 TYR A C 1
ATOM 745 O O . TYR A 1 95 ? 25.938 21.531 8.461 1 86.81 95 TYR A O 1
ATOM 753 N N . ASN A 1 96 ? 26.219 19.5 7.586 1 90.44 96 ASN A N 1
ATOM 754 C CA . ASN A 1 96 ? 24.938 19.453 6.902 1 90.44 96 ASN A CA 1
ATOM 755 C C . ASN A 1 96 ? 23.906 18.656 7.699 1 90.44 96 ASN A C 1
ATOM 757 O O . ASN A 1 96 ? 23.75 17.453 7.484 1 90.44 96 ASN A O 1
ATOM 761 N N . TYR A 1 97 ? 23.297 19.328 8.602 1 93.25 97 TYR A N 1
ATOM 762 C CA . TYR A 1 97 ? 22.406 18.688 9.555 1 93.25 97 TYR A CA 1
ATOM 763 C C . TYR A 1 97 ? 21.328 17.875 8.844 1 93.25 97 TYR A C 1
ATOM 765 O O . TYR A 1 97 ? 20.953 16.797 9.297 1 93.25 97 TYR A O 1
ATOM 773 N N . MET A 1 98 ? 20.859 18.375 7.75 1 93 98 MET A N 1
ATOM 774 C CA . MET A 1 98 ? 19.828 17.688 6.969 1 93 98 MET A CA 1
ATOM 775 C C . MET A 1 98 ? 20.344 16.344 6.461 1 93 98 MET A C 1
ATOM 777 O O . MET A 1 98 ? 19.688 15.32 6.656 1 93 98 MET A O 1
ATOM 781 N N . LYS A 1 99 ? 21.453 16.375 5.855 1 92.06 99 LYS A N 1
ATOM 782 C CA . LYS A 1 99 ? 22.031 15.172 5.281 1 92.06 99 LYS A CA 1
ATOM 783 C C . LYS A 1 99 ? 22.344 14.141 6.363 1 92.06 99 LYS A C 1
ATOM 785 O O . LYS A 1 99 ? 22.094 12.953 6.191 1 92.06 99 LYS A O 1
ATOM 790 N N . ILE A 1 100 ? 22.938 14.656 7.461 1 93.25 100 ILE A N 1
ATOM 791 C CA . ILE A 1 100 ? 23.297 13.781 8.57 1 93.25 100 ILE A CA 1
ATOM 792 C C . ILE A 1 100 ? 22.062 13.07 9.094 1 93.25 100 ILE A C 1
ATOM 794 O O . ILE A 1 100 ? 22.062 11.852 9.273 1 93.25 100 ILE A O 1
ATOM 798 N N . LEU A 1 101 ? 21.031 13.805 9.273 1 95.19 101 LEU A N 1
ATOM 799 C CA . LEU A 1 101 ? 19.797 13.219 9.812 1 95.19 101 LEU A CA 1
ATOM 800 C C . LEU A 1 101 ? 19.141 12.305 8.789 1 95.19 101 LEU A C 1
ATOM 802 O O . LEU A 1 101 ? 18.688 11.211 9.133 1 95.19 101 LEU A O 1
ATOM 806 N N . ASN A 1 102 ? 19.078 12.648 7.555 1 94.75 102 ASN A N 1
ATOM 807 C CA . ASN A 1 102 ? 18.484 11.844 6.504 1 94.75 102 ASN A CA 1
ATOM 808 C C . ASN A 1 102 ? 19.156 10.477 6.379 1 94.75 102 ASN A C 1
ATOM 810 O O . ASN A 1 102 ? 18.5 9.484 6.062 1 94.75 102 ASN A O 1
ATOM 814 N N . ASN A 1 103 ? 20.391 10.469 6.656 1 94.81 103 ASN A N 1
ATOM 815 C CA . ASN A 1 103 ? 21.125 9.211 6.57 1 94.81 103 ASN A CA 1
ATOM 816 C C . ASN A 1 103 ? 20.719 8.25 7.684 1 94.81 103 ASN A C 1
ATOM 818 O O . ASN A 1 103 ? 21.016 7.059 7.617 1 94.81 103 ASN A O 1
ATOM 822 N N . GLN A 1 104 ? 20.031 8.773 8.68 1 96.38 104 GLN A N 1
ATOM 823 C CA . GLN A 1 104 ? 19.609 7.957 9.812 1 96.38 104 GLN A CA 1
ATOM 824 C C . GLN A 1 104 ? 18.141 7.574 9.703 1 96.38 104 GLN A C 1
ATOM 826 O O . GLN A 1 104 ? 17.641 6.777 10.5 1 96.38 104 GLN A O 1
ATOM 831 N N . LEU A 1 105 ? 17.469 8.117 8.758 1 96.81 105 LEU A N 1
ATOM 832 C CA . LEU A 1 105 ? 16.016 7.996 8.711 1 96.81 105 LEU A CA 1
ATOM 833 C C . LEU A 1 105 ? 15.586 6.949 7.684 1 96.81 105 LEU A C 1
ATOM 835 O O . LEU A 1 105 ? 16.281 6.734 6.688 1 96.81 105 LEU A O 1
ATOM 839 N N . PRO A 1 106 ? 14.43 6.254 7.949 1 96.5 106 PRO A N 1
ATOM 840 C CA . PRO A 1 106 ? 13.891 5.375 6.91 1 96.5 106 PRO A CA 1
ATOM 841 C C . PRO A 1 106 ? 13.484 6.129 5.648 1 96.5 106 PRO A C 1
ATOM 843 O O . PRO A 1 106 ? 13.438 7.359 5.648 1 96.5 106 PRO A O 1
ATOM 846 N N . ASP A 1 107 ? 13.133 5.387 4.594 1 94.56 107 ASP A N 1
ATOM 847 C CA . ASP A 1 107 ? 12.875 5.953 3.273 1 94.56 107 ASP A CA 1
ATOM 848 C C . ASP A 1 107 ? 11.641 6.852 3.295 1 94.56 107 ASP A C 1
ATOM 850 O O . ASP A 1 107 ? 11.516 7.762 2.473 1 94.56 107 ASP A O 1
ATOM 854 N N . ASP A 1 108 ? 10.742 6.578 4.25 1 96.75 108 ASP A N 1
ATOM 855 C CA . ASP A 1 108 ? 9.461 7.266 4.184 1 96.75 108 ASP A CA 1
ATOM 856 C C . ASP A 1 108 ? 9.43 8.461 5.133 1 96.75 108 ASP A C 1
ATOM 858 O O . ASP A 1 108 ? 8.359 9.023 5.395 1 96.75 108 ASP A O 1
ATOM 862 N N . ILE A 1 109 ? 10.539 8.859 5.715 1 97.19 109 ILE A N 1
ATOM 863 C CA . ILE A 1 109 ? 10.734 10.094 6.461 1 97.19 109 ILE A CA 1
ATOM 864 C C . ILE A 1 109 ? 11.93 10.859 5.891 1 97.19 109 ILE A C 1
ATOM 866 O O . ILE A 1 109 ? 13.039 10.32 5.82 1 97.19 109 ILE A O 1
ATOM 870 N N . ARG A 1 110 ? 11.703 12.133 5.512 1 95.19 110 ARG A N 1
ATOM 871 C CA . ARG A 1 110 ? 12.766 12.906 4.875 1 95.19 110 ARG A CA 1
ATOM 872 C C . ARG A 1 110 ? 12.812 14.328 5.43 1 95.19 110 ARG A C 1
ATOM 874 O O . ARG A 1 110 ? 11.781 15 5.52 1 95.19 110 ARG A O 1
ATOM 881 N N . ILE A 1 111 ? 14.008 14.719 5.785 1 95.62 111 ILE A N 1
ATOM 882 C CA . ILE A 1 111 ? 14.242 16.125 6.043 1 95.62 111 ILE A CA 1
ATOM 883 C C . ILE A 1 111 ? 14.414 16.875 4.719 1 95.62 111 ILE A C 1
ATOM 885 O O . ILE A 1 111 ? 15.227 16.484 3.883 1 95.62 111 ILE A O 1
ATOM 889 N N . VAL A 1 112 ? 13.664 17.953 4.605 1 92.19 112 VAL A N 1
ATOM 890 C CA . VAL A 1 112 ? 13.641 18.641 3.316 1 92.19 112 VAL A CA 1
ATOM 891 C C . VAL A 1 112 ? 14.422 19.938 3.408 1 92.19 112 VAL A C 1
ATOM 893 O O . VAL A 1 112 ? 14.961 20.422 2.406 1 92.19 112 VAL A O 1
ATOM 896 N N . SER A 1 113 ? 14.484 20.469 4.555 1 93.75 113 SER A N 1
ATOM 897 C CA . SER A 1 113 ? 15.188 21.734 4.789 1 93.75 113 SER A CA 1
ATOM 898 C C . SER A 1 113 ? 15.602 21.859 6.25 1 93.75 113 SER A C 1
ATOM 900 O O . SER A 1 113 ? 14.938 21.344 7.145 1 93.75 113 SER A O 1
ATOM 902 N N . ALA A 1 114 ? 16.734 22.531 6.422 1 94.81 114 ALA A N 1
ATOM 903 C CA . ALA A 1 114 ? 17.25 22.859 7.746 1 94.81 114 ALA A CA 1
ATOM 904 C C . ALA A 1 114 ? 17.75 24.312 7.785 1 94.81 114 ALA A C 1
ATOM 906 O O . ALA A 1 114 ? 18.594 24.703 6.973 1 94.81 114 ALA A O 1
ATOM 907 N N . VAL A 1 115 ? 17.25 25.062 8.789 1 95.5 115 VAL A N 1
ATOM 908 C CA . VAL A 1 115 ? 17.641 26.469 8.836 1 95.5 115 VAL A CA 1
ATOM 909 C C . VAL A 1 115 ? 17.922 26.875 10.281 1 95.5 115 VAL A C 1
ATOM 911 O O . VAL A 1 115 ? 17.25 26.406 11.203 1 95.5 115 VAL A O 1
ATOM 914 N N . LYS A 1 116 ? 18.938 27.734 10.422 1 95.12 116 LYS A N 1
ATOM 915 C CA . LYS A 1 116 ? 19.156 28.359 11.719 1 95.12 116 LYS A CA 1
ATOM 916 C C . LYS A 1 116 ? 18.047 29.375 12.031 1 95.12 116 LYS A C 1
ATOM 918 O O . LYS A 1 116 ? 17.641 30.141 11.164 1 95.12 116 LYS A O 1
ATOM 923 N N . VAL A 1 117 ? 17.594 29.344 13.258 1 96.25 117 VAL A N 1
ATOM 924 C CA . VAL A 1 117 ? 16.5 30.25 13.625 1 96.25 117 VAL A CA 1
ATOM 925 C C . VAL A 1 117 ? 16.844 30.953 14.938 1 96.25 117 VAL A C 1
ATOM 927 O O . VAL A 1 117 ? 17.719 30.516 15.68 1 96.25 117 VAL A O 1
ATOM 930 N N . PRO A 1 118 ? 16.172 32.094 15.188 1 95.12 118 PRO A N 1
ATOM 931 C CA . PRO A 1 118 ? 16.406 32.781 16.469 1 95.12 118 PRO A CA 1
ATOM 932 C C . PRO A 1 118 ? 15.945 31.953 17.672 1 95.12 118 PRO A C 1
ATOM 934 O O . PRO A 1 118 ? 15.086 31.078 17.531 1 95.12 118 PRO A O 1
ATOM 937 N N . HIS A 1 119 ? 16.438 32.281 18.828 1 91.94 119 HIS A N 1
ATOM 938 C CA . HIS A 1 119 ? 16.188 31.516 20.047 1 91.94 119 HIS A CA 1
ATOM 939 C C . HIS A 1 119 ? 14.719 31.609 20.469 1 91.94 119 HIS A C 1
ATOM 941 O O . HIS A 1 119 ? 14.227 30.75 21.203 1 91.94 119 HIS A O 1
ATOM 947 N N . HIS A 1 120 ? 14.031 32.594 19.969 1 93.38 120 HIS A N 1
ATOM 948 C CA . HIS A 1 120 ? 12.641 32.781 20.359 1 93.38 120 HIS A CA 1
ATOM 949 C C . HIS A 1 120 ? 11.703 32.094 19.375 1 93.38 120 HIS A C 1
ATOM 951 O O . HIS A 1 120 ? 10.484 32.062 19.594 1 93.38 120 HIS A O 1
ATOM 957 N N . PHE A 1 121 ? 12.242 31.562 18.328 1 95.75 121 PHE A N 1
ATOM 958 C CA . PHE A 1 121 ? 11.445 30.812 17.359 1 95.75 121 PHE A CA 1
ATOM 959 C C . PHE A 1 121 ? 10.836 29.562 18 1 95.75 121 PHE A C 1
ATOM 961 O O . PHE A 1 121 ? 11.508 28.875 18.766 1 95.75 121 PHE A O 1
ATOM 968 N N . ASP A 1 122 ? 9.555 29.328 17.766 1 95.81 122 ASP A N 1
ATOM 969 C CA . ASP A 1 122 ? 8.836 28.125 18.172 1 95.81 122 ASP A CA 1
ATOM 970 C C . ASP A 1 122 ? 8.047 27.531 17 1 95.81 122 ASP A C 1
ATOM 972 O O . ASP A 1 122 ? 7.152 28.188 16.469 1 95.81 122 ASP A O 1
ATOM 976 N N . ALA A 1 123 ? 8.406 26.328 16.656 1 96.88 123 ALA A N 1
ATOM 977 C CA . ALA A 1 123 ? 7.789 25.75 15.477 1 96.88 123 ALA A CA 1
ATOM 978 C C . ALA A 1 123 ? 6.266 25.766 15.586 1 96.88 123 ALA A C 1
ATOM 980 O O . ALA A 1 123 ? 5.566 25.922 14.578 1 96.88 123 ALA A O 1
ATOM 981 N N . ARG A 1 124 ? 5.77 25.578 16.734 1 94.38 124 ARG A N 1
ATOM 982 C CA . ARG A 1 124 ? 4.324 25.516 16.938 1 94.38 124 ARG A CA 1
ATOM 983 C C . ARG A 1 124 ? 3.705 26.906 16.906 1 94.38 124 ARG A C 1
ATOM 985 O O . ARG A 1 124 ? 2.797 27.172 16.109 1 94.38 124 ARG A O 1
ATOM 992 N N . PHE A 1 125 ? 4.312 27.859 17.641 1 93.56 125 PHE A N 1
ATOM 993 C CA . PHE A 1 125 ? 3.645 29.125 17.906 1 93.56 125 PHE A CA 1
ATOM 994 C C . PHE A 1 125 ? 4.047 30.172 16.875 1 93.56 125 PHE A C 1
ATOM 996 O O . PHE A 1 125 ? 3.348 31.172 16.688 1 93.56 125 PHE A O 1
ATOM 1003 N N . SER A 1 126 ? 5.141 29.953 16.266 1 95.94 126 SER A N 1
ATOM 1004 C CA . SER A 1 126 ? 5.586 30.906 15.266 1 95.94 126 SER A CA 1
ATOM 1005 C C . SER A 1 126 ? 4.934 30.641 13.914 1 95.94 126 SER A C 1
ATOM 1007 O O . SER A 1 126 ? 5.086 31.422 12.977 1 95.94 126 SER A O 1
ATOM 1009 N N . CYS A 1 127 ? 4.199 29.547 13.875 1 96.88 127 CYS A N 1
ATOM 1010 C CA . CYS A 1 127 ? 3.545 29.188 12.617 1 96.88 127 CYS A CA 1
ATOM 1011 C C . CYS A 1 127 ? 2.383 30.125 12.32 1 96.88 127 CYS A C 1
ATOM 1013 O O . CYS A 1 127 ? 1.554 30.391 13.195 1 96.88 127 CYS A O 1
ATOM 1015 N N . LEU A 1 128 ? 2.314 30.641 11.109 1 97 128 LEU A N 1
ATOM 1016 C CA . LEU A 1 128 ? 1.254 31.547 10.695 1 97 128 LEU A CA 1
ATOM 1017 C C . LEU A 1 128 ? -0.015 30.781 10.344 1 97 128 LEU A C 1
ATOM 1019 O O . LEU A 1 128 ? -1.097 31.094 10.844 1 97 128 LEU A O 1
ATOM 1023 N N . TYR A 1 129 ? 0.1 29.875 9.453 1 97.88 129 TYR A N 1
ATOM 1024 C CA . TYR A 1 129 ? -1.032 29.031 9.109 1 97.88 129 TYR A CA 1
ATOM 1025 C C . TYR A 1 129 ? -0.559 27.672 8.602 1 97.88 129 TYR A C 1
ATOM 1027 O O . TYR A 1 129 ? 0.629 27.484 8.328 1 97.88 129 TYR A O 1
ATOM 1035 N N . ARG A 1 130 ? -1.462 26.703 8.609 1 98 130 ARG A N 1
ATOM 1036 C CA . ARG A 1 130 ? -1.252 25.359 8.102 1 98 130 ARG A CA 1
ATOM 1037 C C . ARG A 1 130 ? -2.16 25.062 6.914 1 98 130 ARG A C 1
ATOM 1039 O O . ARG A 1 130 ? -3.281 25.578 6.844 1 98 130 ARG A O 1
ATOM 1046 N N . GLU A 1 131 ? -1.619 24.281 6.02 1 98.38 131 GLU A N 1
ATOM 1047 C CA . GLU A 1 131 ? -2.377 23.828 4.859 1 98.38 131 GLU A CA 1
ATOM 1048 C C . GLU A 1 131 ? -2.506 22.297 4.836 1 98.38 131 GLU A C 1
ATOM 1050 O O . GLU A 1 131 ? -1.513 21.594 4.988 1 98.38 131 GLU A O 1
ATOM 1055 N N . TYR A 1 132 ? -3.734 21.906 4.707 1 98.56 132 TYR A N 1
ATOM 1056 C CA . TYR A 1 132 ? -4.016 20.469 4.559 1 98.56 132 TYR A CA 1
ATOM 1057 C C . TYR A 1 132 ? -4.629 20.188 3.195 1 98.56 132 TYR A C 1
ATOM 1059 O O . TYR A 1 132 ? -5.254 21.047 2.586 1 98.56 132 TYR A O 1
ATOM 1067 N N . ARG A 1 133 ? -4.391 19 2.756 1 98.25 133 ARG A N 1
ATOM 1068 C CA . ARG A 1 133 ? -5.086 18.438 1.597 1 98.25 133 ARG A CA 1
ATOM 1069 C C . ARG A 1 133 ? -5.652 17.062 1.905 1 98.25 133 ARG A C 1
ATOM 1071 O O . ARG A 1 133 ? -5.016 16.266 2.592 1 98.25 133 ARG A O 1
ATOM 1078 N N . TYR A 1 134 ? -6.832 16.859 1.486 1 98.75 134 TYR A N 1
ATOM 1079 C CA . TYR A 1 134 ? -7.469 15.547 1.626 1 98.75 134 TYR A CA 1
ATOM 1080 C C . TYR A 1 134 ? -7.797 14.953 0.263 1 98.75 134 TYR A C 1
ATOM 1082 O O . TYR A 1 134 ? -8.602 15.508 -0.489 1 98.75 134 TYR A O 1
ATOM 1090 N N . PHE A 1 135 ? -7.203 13.773 -0.044 1 98.5 135 PHE A N 1
ATOM 1091 C CA . PHE A 1 135 ? -7.422 13.078 -1.307 1 98.5 135 PHE A CA 1
ATOM 1092 C C . PHE A 1 135 ? -8.477 11.984 -1.149 1 98.5 135 PHE A C 1
ATOM 1094 O O . PHE A 1 135 ? -8.492 11.266 -0.149 1 98.5 135 PHE A O 1
ATOM 1101 N N . PHE A 1 136 ? -9.383 11.875 -2.141 1 98.25 136 PHE A N 1
ATOM 1102 C CA . PHE A 1 136 ? -10.438 10.867 -2.111 1 98.25 136 PHE A CA 1
ATOM 1103 C C . PHE A 1 136 ? -10.859 10.492 -3.525 1 98.25 136 PHE A C 1
ATOM 1105 O O . PHE A 1 136 ? -10.609 11.227 -4.477 1 98.25 136 PHE A O 1
ATOM 1112 N N . MET A 1 137 ? -11.477 9.297 -3.604 1 97.19 137 MET A N 1
ATOM 1113 C CA . MET A 1 137 ? -12.055 8.898 -4.887 1 97.19 137 MET A CA 1
ATOM 1114 C C . MET A 1 137 ? -13.32 9.688 -5.184 1 97.19 137 MET A C 1
ATOM 1116 O O . MET A 1 137 ? -14.234 9.734 -4.355 1 97.19 137 MET A O 1
ATOM 1120 N N . LYS A 1 138 ? -13.406 10.312 -6.328 1 96.81 138 LYS A N 1
ATOM 1121 C CA . LYS A 1 138 ? -14.57 11.109 -6.703 1 96.81 138 LYS A CA 1
ATOM 1122 C C . LYS A 1 138 ? -15.82 10.242 -6.809 1 96.81 138 LYS A C 1
ATOM 1124 O O . LYS A 1 138 ? -16.859 10.57 -6.234 1 96.81 138 LYS A O 1
ATOM 1129 N N . LYS A 1 139 ? -15.664 9.094 -7.516 1 94.56 139 LYS A N 1
ATOM 1130 C CA . LYS A 1 139 ? -16.797 8.203 -7.754 1 94.56 139 LYS A CA 1
ATOM 1131 C C . LYS A 1 139 ? -18.031 9 -8.164 1 94.56 139 LYS A C 1
ATOM 1133 O O . LYS A 1 139 ? -18 9.742 -9.148 1 94.56 139 LYS A O 1
ATOM 1138 N N . ASP A 1 140 ? -19.203 8.836 -7.477 1 95.31 140 ASP A N 1
ATOM 1139 C CA . ASP A 1 140 ? -20.438 9.516 -7.855 1 95.31 140 ASP A CA 1
ATOM 1140 C C . ASP A 1 140 ? -20.703 10.695 -6.93 1 95.31 140 ASP A C 1
ATOM 1142 O O . ASP A 1 140 ? -21.844 11.18 -6.859 1 95.31 140 ASP A O 1
ATOM 1146 N N . LEU A 1 141 ? -19.703 11.188 -6.293 1 98.06 141 LEU A N 1
ATOM 1147 C CA . LEU A 1 141 ? -19.875 12.305 -5.371 1 98.06 141 LEU A CA 1
ATOM 1148 C C . LEU A 1 141 ? -20.188 13.594 -6.125 1 98.06 141 LEU A C 1
ATOM 1150 O O . LEU A 1 141 ? -19.578 13.859 -7.168 1 98.06 141 LEU A O 1
ATOM 1154 N N . ASN A 1 142 ? -21.094 14.383 -5.625 1 98.44 142 ASN A N 1
ATOM 1155 C CA . ASN A 1 142 ? -21.375 15.711 -6.164 1 98.44 142 ASN A CA 1
ATOM 1156 C C . ASN A 1 142 ? -20.391 16.75 -5.641 1 98.44 142 ASN A C 1
ATOM 1158 O O . ASN A 1 142 ? -20.625 17.359 -4.594 1 98.44 142 ASN A O 1
ATOM 1162 N N . LEU A 1 143 ? -19.359 17.047 -6.387 1 98.25 143 LEU A N 1
ATOM 1163 C CA . LEU A 1 143 ? -18.281 17.922 -5.945 1 98.25 143 LEU A CA 1
ATOM 1164 C C . LEU A 1 143 ? -18.75 19.359 -5.848 1 98.25 143 LEU A C 1
ATOM 1166 O O . LEU A 1 143 ? -18.234 20.125 -5.02 1 98.25 143 LEU A O 1
ATOM 1170 N N . GLN A 1 144 ? -19.672 19.734 -6.66 1 98.06 144 GLN A N 1
ATOM 1171 C CA . GLN A 1 144 ? -20.219 21.094 -6.598 1 98.06 144 GLN A CA 1
ATOM 1172 C C . GLN A 1 144 ? -20.906 21.344 -5.266 1 98.06 144 GLN A C 1
ATOM 1174 O O . GLN A 1 144 ? -20.719 22.391 -4.645 1 98.06 144 GLN A O 1
ATOM 1179 N N . LYS A 1 145 ? -21.703 20.391 -4.898 1 98.69 145 LYS A N 1
ATOM 1180 C CA . LYS A 1 145 ? -22.359 20.516 -3.605 1 98.69 145 LYS A CA 1
ATOM 1181 C C . LYS A 1 145 ? -21.359 20.516 -2.461 1 98.69 145 LYS A C 1
ATOM 1183 O O . LYS A 1 145 ? -21.531 21.219 -1.469 1 98.69 145 LYS A O 1
ATOM 1188 N N . MET A 1 146 ? -20.359 19.703 -2.59 1 98.75 146 MET A N 1
ATOM 1189 C CA . MET A 1 146 ? -19.312 19.672 -1.578 1 98.75 146 MET A CA 1
ATOM 1190 C C . MET A 1 146 ? -18.625 21.031 -1.483 1 98.75 146 MET A C 1
ATOM 1192 O O . MET A 1 146 ? -18.328 21.516 -0.385 1 98.75 146 MET A O 1
ATOM 1196 N N . GLN A 1 147 ? -18.359 21.641 -2.666 1 98.69 147 GLN A N 1
ATOM 1197 C CA . GLN A 1 147 ? -17.75 22.969 -2.695 1 98.69 147 GLN A CA 1
ATOM 1198 C C . GLN A 1 147 ? -18.656 24 -2.018 1 98.69 147 GLN A C 1
ATOM 1200 O O . GLN A 1 147 ? -18.188 24.797 -1.214 1 98.69 147 GLN A O 1
ATOM 1205 N N . GLU A 1 148 ? -19.891 23.969 -2.346 1 98.69 148 GLU A N 1
ATOM 1206 C CA . GLU A 1 148 ? -20.844 24.859 -1.723 1 98.69 148 GLU A CA 1
ATOM 1207 C C . GLU A 1 148 ? -20.859 24.703 -0.205 1 98.69 148 GLU A C 1
ATOM 1209 O O . GLU A 1 148 ? -20.797 25.688 0.531 1 98.69 148 GLU A O 1
ATOM 1214 N N . ALA A 1 149 ? -20.875 23.516 0.221 1 98.81 149 ALA A N 1
ATOM 1215 C CA . ALA A 1 149 ? -20.906 23.203 1.649 1 98.81 149 ALA A CA 1
ATOM 1216 C C . ALA A 1 149 ? -19.625 23.672 2.332 1 98.81 149 ALA A C 1
ATOM 1218 O O . ALA A 1 149 ? -19.656 24.219 3.436 1 98.81 149 ALA A O 1
ATOM 1219 N N . SER A 1 150 ? -18.516 23.453 1.683 1 98.75 150 SER A N 1
ATOM 1220 C CA . SER A 1 150 ? -17.219 23.719 2.281 1 98.75 150 SER A CA 1
ATOM 1221 C C . SER A 1 150 ? -17.031 25.203 2.572 1 98.75 150 SER A C 1
ATOM 1223 O O . SER A 1 150 ? -16.312 25.578 3.506 1 98.75 150 SER A O 1
ATOM 1225 N N . ARG A 1 151 ? -17.703 26.047 1.889 1 98.38 151 ARG A N 1
ATOM 1226 C CA . ARG A 1 151 ? -17.578 27.5 2.041 1 98.38 151 ARG A CA 1
ATOM 1227 C C . ARG A 1 151 ? -18.094 27.953 3.398 1 98.38 151 ARG A C 1
ATOM 1229 O O . ARG A 1 151 ? -17.672 28.984 3.912 1 98.38 151 ARG A O 1
ATOM 1236 N N . TYR A 1 152 ? -18.984 27.203 3.955 1 98.69 152 TYR A N 1
ATOM 1237 C CA . TYR A 1 152 ? -19.547 27.562 5.25 1 98.69 152 TYR A CA 1
ATOM 1238 C C . TYR A 1 152 ? -18.5 27.453 6.352 1 98.69 152 TYR A C 1
ATOM 1240 O O . TYR A 1 152 ? -18.672 28.016 7.441 1 98.69 152 TYR A O 1
ATOM 1248 N N . PHE A 1 153 ? -17.422 26.734 6.055 1 98.75 153 PHE A N 1
ATOM 1249 C CA . PHE A 1 153 ? -16.375 26.547 7.055 1 98.75 153 PHE A CA 1
ATOM 1250 C C . PHE A 1 153 ? -15.5 27.797 7.16 1 98.75 153 PHE A C 1
ATOM 1252 O O . PHE A 1 153 ? -14.773 27.969 8.141 1 98.75 153 PHE A O 1
ATOM 1259 N N . ILE A 1 154 ? -15.492 28.641 6.148 1 98.75 154 ILE A N 1
ATOM 1260 C CA . ILE A 1 154 ? -14.578 29.781 6.086 1 98.75 154 ILE A CA 1
ATOM 1261 C C . ILE A 1 154 ? -14.938 30.797 7.164 1 98.75 154 ILE A C 1
ATOM 1263 O O . ILE A 1 154 ? -16.109 31.141 7.324 1 98.75 154 ILE A O 1
ATOM 1267 N N . GLY A 1 155 ? -13.93 31.281 7.926 1 98.5 155 GLY A N 1
ATOM 1268 C CA . GLY A 1 155 ? -14.125 32.25 8.992 1 98.5 155 GLY A CA 1
ATOM 1269 C C . GLY A 1 155 ? -13.914 31.656 10.375 1 98.5 155 GLY A C 1
ATOM 1270 O O . GLY A 1 155 ? -13.273 30.609 10.523 1 98.5 155 GLY A O 1
ATOM 1271 N N . ILE A 1 156 ? -14.297 32.438 11.359 1 98.31 156 ILE A N 1
ATOM 1272 C CA . ILE A 1 156 ? -14.172 32.031 12.75 1 98.31 156 ILE A CA 1
ATOM 1273 C C . ILE A 1 156 ? -15.453 31.312 13.188 1 98.31 156 ILE A C 1
ATOM 1275 O O . ILE A 1 156 ? -16.547 31.859 13.078 1 98.31 156 ILE A O 1
ATOM 1279 N N . HIS A 1 157 ? -15.328 30.062 13.602 1 98.06 157 HIS A N 1
ATOM 1280 C CA . HIS A 1 157 ? -16.469 29.281 14.055 1 98.06 157 HIS A CA 1
ATOM 1281 C C . HIS A 1 157 ? -16.109 28.406 15.234 1 98.06 157 HIS A C 1
ATOM 1283 O O . HIS A 1 157 ? -14.922 28.203 15.516 1 98.06 157 HIS A O 1
ATOM 1289 N N . ASP A 1 158 ? -17.156 28.047 15.961 1 96.31 158 ASP A N 1
ATOM 1290 C CA . ASP A 1 158 ? -17 26.984 16.953 1 96.31 158 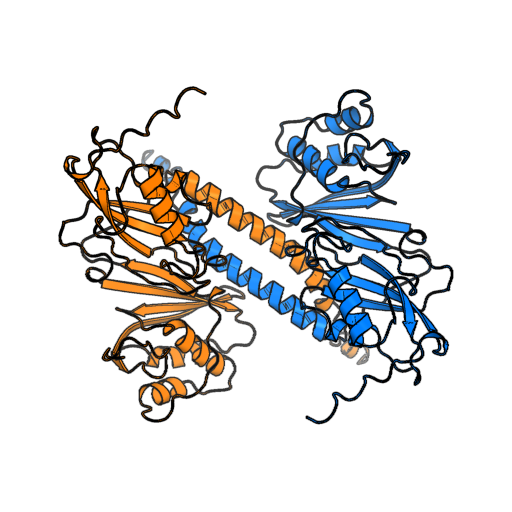ASP A CA 1
ATOM 1291 C C . ASP A 1 158 ? -17.062 25.609 16.297 1 96.31 158 ASP A C 1
ATOM 1293 O O . ASP A 1 158 ? -18.109 25.172 15.82 1 96.31 158 ASP A O 1
ATOM 1297 N N . PHE A 1 159 ? -15.969 24.859 16.344 1 96.81 159 PHE A N 1
ATOM 1298 C CA . PHE A 1 159 ? -15.875 23.594 15.625 1 96.81 159 PHE A CA 1
ATOM 1299 C C . PHE A 1 159 ? -16.078 22.422 16.578 1 96.81 159 PHE A C 1
ATOM 1301 O O . PHE A 1 159 ? -15.602 21.312 16.312 1 96.81 159 PHE A O 1
ATOM 1308 N N . LYS A 1 160 ? -16.766 22.578 17.656 1 94.25 160 LYS A N 1
ATOM 1309 C CA . LYS A 1 160 ? -16.969 21.562 18.672 1 94.25 160 LYS A CA 1
ATOM 1310 C C . LYS A 1 160 ? -17.641 20.328 18.078 1 94.25 160 LYS A C 1
ATOM 1312 O O . LYS A 1 160 ? -17.406 19.203 18.547 1 94.25 160 LYS A O 1
ATOM 1317 N N . ASN A 1 161 ? -18.469 20.547 17.031 1 95.88 161 ASN A N 1
ATOM 1318 C CA . ASN A 1 161 ? -19.172 19.438 16.422 1 95.88 161 ASN A CA 1
ATOM 1319 C C . ASN A 1 161 ? -18.359 18.797 15.297 1 95.88 161 ASN A C 1
ATOM 1321 O O . ASN A 1 161 ? -18.797 17.859 14.648 1 95.88 161 ASN A O 1
ATOM 1325 N N . PHE A 1 162 ? -17.156 19.328 15.055 1 96.88 162 PHE A N 1
ATOM 1326 C CA . PHE A 1 162 ? -16.281 18.844 13.992 1 96.88 162 PHE A CA 1
ATOM 1327 C C . PHE A 1 162 ? -14.93 18.438 14.547 1 96.88 162 PHE A C 1
ATOM 1329 O O . PHE A 1 162 ? -13.898 18.625 13.898 1 96.88 162 PHE A O 1
ATOM 1336 N N . CYS A 1 163 ? -14.922 17.953 15.758 1 94.56 163 CYS A N 1
ATOM 1337 C CA . CYS A 1 163 ? -13.664 17.516 16.344 1 94.56 163 CYS A CA 1
ATOM 1338 C C . CYS A 1 163 ? -13.898 16.422 17.375 1 94.56 163 CYS A C 1
ATOM 1340 O O . CYS A 1 163 ? -15.039 16.047 17.641 1 94.56 163 CYS A O 1
ATOM 1342 N N . LYS A 1 164 ? -12.859 15.75 17.734 1 89.94 164 LYS A N 1
ATOM 1343 C CA . LYS A 1 164 ? -12.922 14.805 18.844 1 89.94 164 LYS A CA 1
ATOM 1344 C C . LYS A 1 164 ? -12.641 15.5 20.172 1 89.94 164 LYS A C 1
ATOM 1346 O O . LYS A 1 164 ? -11.938 16.516 20.219 1 89.94 164 LYS A O 1
ATOM 1351 N N . ASP A 1 165 ? -13.367 14.977 21.203 1 76.5 165 ASP A N 1
ATOM 1352 C CA . ASP A 1 165 ? -13.203 15.578 22.531 1 76.5 165 ASP A CA 1
ATOM 1353 C C . ASP A 1 165 ? -11.789 15.367 23.062 1 76.5 165 ASP A C 1
ATOM 1355 O O . ASP A 1 165 ? -11.266 14.25 23.016 1 76.5 165 ASP A O 1
ATOM 1359 N N . ASP A 1 166 ? -11.031 16.391 23.031 1 64.88 166 ASP A N 1
ATOM 1360 C CA . ASP A 1 166 ? -9.695 16.312 23.625 1 64.88 166 ASP A CA 1
ATOM 1361 C C . ASP A 1 166 ? -9.758 16.547 25.125 1 64.88 166 ASP A C 1
ATOM 1363 O O . ASP A 1 166 ? -10.617 17.281 25.625 1 64.88 166 ASP A O 1
ATOM 1367 N N . THR A 1 167 ? -9.242 15.5 25.844 1 54.41 167 THR A N 1
ATOM 1368 C CA . THR A 1 167 ? -9.211 15.523 27.312 1 54.41 167 THR A CA 1
ATOM 1369 C C . THR A 1 167 ? -8.719 16.875 27.812 1 54.41 167 THR A C 1
ATOM 1371 O O . THR A 1 167 ? -8.828 17.172 29 1 54.41 167 THR A O 1
ATOM 1374 N N . GLU A 1 168 ? -7.891 17.469 26.969 1 55.69 168 GLU A N 1
ATOM 1375 C CA . GLU A 1 168 ? -7.336 18.672 27.578 1 55.69 168 GLU A CA 1
ATOM 1376 C C . GLU A 1 168 ? -8.43 19.703 27.875 1 55.69 168 GLU A C 1
ATOM 1378 O O . GLU A 1 168 ? -9.117 20.156 26.953 1 55.69 168 GLU A O 1
ATOM 1383 N N . LYS A 1 169 ? -8.922 19.828 29.125 1 51.94 169 LYS A N 1
ATOM 1384 C CA . LYS A 1 169 ? -9.891 20.672 29.828 1 51.94 169 LYS A CA 1
ATOM 1385 C C . LYS A 1 169 ? -9.641 22.141 29.578 1 51.94 169 LYS A C 1
ATOM 1387 O O . LYS A 1 169 ? -8.508 22.609 29.656 1 51.94 169 LYS A O 1
ATOM 1392 N N . ASN A 1 170 ? -10.445 22.859 28.781 1 53.91 170 ASN A N 1
ATOM 1393 C CA . ASN A 1 170 ? -10.578 24.312 28.781 1 53.91 170 ASN A CA 1
ATOM 1394 C C . ASN A 1 170 ? -10.141 24.906 27.453 1 53.91 170 ASN A C 1
ATOM 1396 O O . ASN A 1 170 ? -9.883 26.109 27.359 1 53.91 170 ASN A O 1
ATOM 1400 N N . ARG A 1 171 ? -9.984 24.031 26.422 1 70.69 171 ARG A N 1
ATOM 1401 C CA . ARG A 1 171 ? -9.562 24.703 25.188 1 70.69 171 ARG A CA 1
ATOM 1402 C C . ARG A 1 171 ? -10.766 25.094 24.344 1 70.69 171 ARG A C 1
ATOM 1404 O O . ARG A 1 171 ? -11.773 24.375 24.312 1 70.69 171 ARG A O 1
ATOM 1411 N N . THR A 1 172 ? -10.719 26.391 23.969 1 89.5 172 THR A N 1
ATOM 1412 C CA . THR A 1 172 ? -11.742 26.891 23.047 1 89.5 172 THR A CA 1
ATOM 1413 C C . THR A 1 172 ? -11.742 26.078 21.75 1 89.5 172 THR A C 1
ATOM 1415 O O . THR A 1 172 ? -10.695 25.609 21.312 1 89.5 172 THR A O 1
ATOM 1418 N N . THR A 1 173 ? -12.891 25.766 21.297 1 94.5 173 THR A N 1
ATOM 1419 C CA . THR A 1 173 ? -13.023 25.031 20.047 1 94.5 173 THR A CA 1
ATOM 1420 C C . THR A 1 173 ? -13.219 25.984 18.875 1 94.5 173 THR A C 1
ATOM 1422 O O . THR A 1 173 ? -13.586 25.562 17.781 1 94.5 173 THR A O 1
ATOM 1425 N N . GLU A 1 174 ? -13.023 27.219 19.188 1 96.19 174 GLU A N 1
ATOM 1426 C CA . GLU A 1 174 ? -13.086 28.203 18.109 1 96.19 174 GLU A CA 1
ATOM 1427 C C . GLU A 1 174 ? -11.82 28.172 17.266 1 96.19 174 GLU A C 1
ATOM 1429 O O . GLU A 1 174 ? -10.711 28.156 17.781 1 96.19 174 GLU A O 1
ATOM 1434 N N . ARG A 1 175 ? -12.008 28.047 15.969 1 97.31 175 ARG A N 1
ATOM 1435 C CA . ARG A 1 175 ? -10.914 28.094 15.008 1 97.31 175 ARG A CA 1
ATOM 1436 C C . ARG A 1 175 ? -11.281 28.969 13.812 1 97.31 175 ARG A C 1
ATOM 1438 O O . ARG A 1 175 ? -12.453 29.297 13.609 1 97.31 175 ARG A O 1
ATOM 1445 N N . ARG A 1 176 ? -10.227 29.328 13.055 1 98.31 176 ARG A N 1
ATOM 1446 C CA . ARG A 1 176 ? -10.43 30.141 11.859 1 98.31 176 ARG A CA 1
ATOM 1447 C C . ARG A 1 176 ? -9.922 29.422 10.609 1 98.31 176 ARG A C 1
ATOM 1449 O O . ARG A 1 176 ? -8.734 29.109 10.508 1 98.31 176 ARG A O 1
ATOM 1456 N N . ILE A 1 177 ? -10.789 29.172 9.703 1 98.69 177 ILE A N 1
ATOM 1457 C CA . ILE A 1 177 ? -10.445 28.672 8.383 1 98.69 177 ILE A CA 1
ATOM 1458 C C . ILE A 1 177 ? -10.289 29.828 7.402 1 98.69 177 ILE A C 1
ATOM 1460 O O . ILE A 1 177 ? -11.188 30.672 7.281 1 98.69 177 ILE A O 1
ATOM 1464 N N . LEU A 1 178 ? -9.219 29.875 6.762 1 98.81 178 LEU A N 1
ATOM 1465 C CA . LEU A 1 178 ? -8.883 30.984 5.871 1 98.81 178 LEU A CA 1
ATOM 1466 C C . LEU A 1 178 ? -9.375 30.703 4.453 1 98.81 178 LEU A C 1
ATOM 1468 O O . LEU A 1 178 ? -9.82 31.609 3.754 1 98.81 178 LEU A O 1
ATOM 1472 N N . ALA A 1 179 ? -9.219 29.516 4.004 1 98.75 179 ALA A N 1
ATOM 1473 C CA . ALA A 1 179 ? -9.609 29.125 2.654 1 98.75 179 ALA A CA 1
ATOM 1474 C C . ALA A 1 179 ? -9.898 27.625 2.582 1 98.75 179 ALA A C 1
ATOM 1476 O O . ALA A 1 179 ? -9.305 26.844 3.322 1 98.75 179 ALA A O 1
ATOM 1477 N N . ILE A 1 180 ? -10.797 27.266 1.71 1 98.75 180 ILE A N 1
ATOM 1478 C CA . ILE A 1 180 ? -11.094 25.859 1.441 1 98.75 180 ILE A CA 1
ATOM 1479 C C . ILE A 1 180 ? -11.602 25.703 0.009 1 98.75 180 ILE A C 1
ATOM 1481 O O . ILE A 1 180 ? -12.375 26.547 -0.474 1 98.75 180 ILE A O 1
ATOM 1485 N N . SER A 1 181 ? -11.148 24.75 -0.696 1 98.56 181 SER A N 1
ATOM 1486 C CA . SER A 1 181 ? -11.586 24.516 -2.068 1 98.56 181 SER A CA 1
ATOM 1487 C C . SER A 1 181 ? -11.641 23.016 -2.379 1 98.56 181 SER A C 1
ATOM 1489 O O . SER A 1 181 ? -10.867 22.234 -1.829 1 98.56 181 SER A O 1
ATOM 1491 N N . VAL A 1 182 ? -12.586 22.656 -3.178 1 98.38 182 VAL A N 1
ATOM 1492 C CA . VAL A 1 182 ? -12.742 21.297 -3.684 1 98.38 182 VAL A CA 1
ATOM 1493 C C . VAL A 1 182 ? -12.328 21.234 -5.152 1 98.38 182 VAL A C 1
ATOM 1495 O O . VAL A 1 182 ? -12.883 21.969 -5.988 1 98.38 182 VAL A O 1
ATOM 1498 N N . VAL A 1 183 ? -11.344 20.438 -5.398 1 96.81 183 VAL A N 1
ATOM 1499 C CA . VAL A 1 183 ? -10.852 20.328 -6.77 1 96.81 183 VAL A CA 1
ATOM 1500 C C . VAL A 1 183 ? -10.828 18.859 -7.191 1 96.81 183 VAL A C 1
ATOM 1502 O O . VAL A 1 183 ? -11 17.969 -6.359 1 96.81 183 VAL A O 1
ATOM 1505 N N . CYS A 1 184 ? -10.75 18.625 -8.461 1 94.88 184 CYS A N 1
ATOM 1506 C CA . CYS A 1 184 ? -10.75 17.266 -8.977 1 94.88 184 CYS A CA 1
ATOM 1507 C C . CYS A 1 184 ? -9.719 17.094 -10.086 1 94.88 184 CYS A C 1
ATOM 1509 O O . CYS A 1 184 ? -9.609 17.938 -10.977 1 94.88 184 CYS A O 1
ATOM 1511 N N . ASN A 1 185 ? -8.953 16.094 -9.961 1 89.94 185 ASN A N 1
ATOM 1512 C CA . ASN A 1 185 ? -8.008 15.648 -10.984 1 89.94 185 ASN A CA 1
ATOM 1513 C C . ASN A 1 185 ? -8.281 14.203 -11.406 1 89.94 185 ASN A C 1
ATOM 1515 O O . ASN A 1 185 ? -7.84 13.266 -10.742 1 89.94 185 ASN A O 1
ATOM 1519 N N . GLY A 1 186 ? -8.953 14.07 -12.562 1 90.94 186 GLY A N 1
ATOM 1520 C CA . GLY A 1 186 ? -9.328 12.727 -12.992 1 90.94 186 GLY A CA 1
ATOM 1521 C C . GLY A 1 186 ? -10.312 12.055 -12.055 1 90.94 186 GLY A C 1
ATOM 1522 O O . GLY A 1 186 ? -11.391 12.594 -11.789 1 90.94 186 GLY A O 1
ATOM 1523 N N . GLU A 1 187 ? -9.898 10.867 -11.523 1 93.31 187 GLU A N 1
ATOM 1524 C CA . GLU A 1 187 ? -10.789 10.094 -10.664 1 93.31 187 GLU A CA 1
ATOM 1525 C C . GLU A 1 187 ? -10.57 10.422 -9.195 1 93.31 187 GLU A C 1
ATOM 1527 O O . GLU A 1 187 ? -11.273 9.906 -8.32 1 93.31 187 GLU A O 1
ATOM 1532 N N . VAL A 1 188 ? -9.719 11.359 -8.93 1 96.56 188 VAL A N 1
ATOM 1533 C CA . VAL A 1 188 ? -9.375 11.672 -7.551 1 96.56 188 VAL A CA 1
ATOM 1534 C C . VAL A 1 188 ? -9.766 13.117 -7.238 1 96.56 188 VAL A C 1
ATOM 1536 O O . VAL A 1 188 ? -9.406 14.039 -7.977 1 96.56 188 VAL A O 1
ATOM 1539 N N . GLY A 1 189 ? -10.578 13.273 -6.211 1 97.62 189 GLY A N 1
ATOM 1540 C CA . GLY A 1 189 ? -10.867 14.586 -5.676 1 97.62 189 GLY A CA 1
ATOM 1541 C C . GLY A 1 189 ? -9.914 15.008 -4.574 1 97.62 189 GLY A C 1
ATOM 1542 O O . GLY A 1 189 ? -9.281 14.164 -3.932 1 97.62 189 GLY A O 1
ATOM 1543 N N . GLU A 1 190 ? -9.828 16.359 -4.43 1 98 190 GLU A N 1
ATOM 1544 C CA . GLU A 1 190 ? -9.008 16.938 -3.365 1 98 190 GLU A CA 1
ATOM 1545 C C . GLU A 1 190 ? -9.734 18.078 -2.672 1 98 190 GLU A C 1
ATOM 1547 O O . GLU A 1 190 ? -10.406 18.891 -3.326 1 98 190 GLU A O 1
ATOM 1552 N N . VAL A 1 191 ? -9.594 18.141 -1.41 1 98.75 191 VAL A N 1
ATOM 1553 C CA . VAL A 1 191 ? -10.023 19.312 -0.655 1 98.75 191 VAL A CA 1
ATOM 1554 C C . VAL A 1 191 ? -8.812 19.984 -0.029 1 98.75 191 VAL A C 1
ATOM 1556 O O . VAL A 1 191 ? -8.047 19.359 0.699 1 98.75 191 VAL A O 1
ATOM 1559 N N . HIS A 1 192 ? -8.625 21.266 -0.424 1 98.69 192 HIS A N 1
ATOM 1560 C CA . HIS A 1 192 ? -7.57 22.078 0.149 1 98.69 192 HIS A CA 1
ATOM 1561 C C . HIS A 1 192 ? -8.102 22.938 1.299 1 98.69 192 HIS A C 1
ATOM 1563 O O . HIS A 1 192 ? -9.102 23.641 1.147 1 98.69 192 HIS A O 1
ATOM 1569 N N . ILE A 1 193 ? -7.418 22.859 2.416 1 98.81 193 ILE A N 1
ATOM 1570 C CA . ILE A 1 193 ? -7.875 23.609 3.584 1 98.81 193 ILE A CA 1
ATOM 1571 C C . ILE A 1 193 ? -6.707 24.391 4.176 1 98.81 193 ILE A C 1
ATOM 1573 O O . ILE A 1 193 ? -5.621 23.844 4.387 1 98.8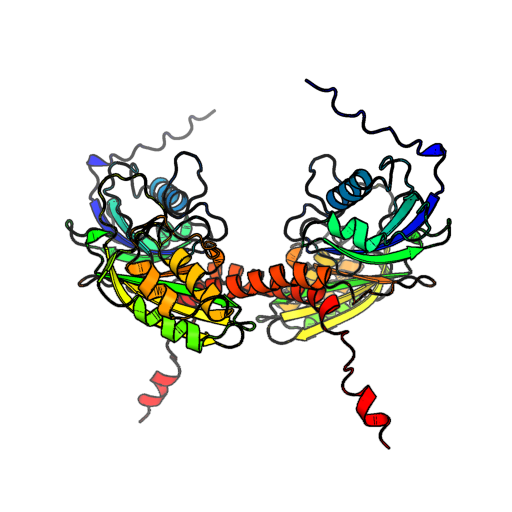1 193 ILE A O 1
ATOM 1577 N N . LYS A 1 194 ? -6.934 25.656 4.352 1 98.75 194 LYS A N 1
ATOM 1578 C CA . LYS A 1 194 ? -5.973 26.562 4.988 1 98.75 194 LYS A CA 1
ATOM 1579 C C . LYS A 1 194 ? -6.555 27.172 6.258 1 98.75 194 LYS A C 1
ATOM 1581 O O . LYS A 1 194 ? -7.676 27.672 6.254 1 98.75 194 LYS A O 1
ATOM 1586 N N . GLY A 1 195 ? -5.836 27.016 7.344 1 98.44 195 GLY A N 1
ATOM 1587 C CA . GLY A 1 195 ? -6.281 27.578 8.609 1 98.44 195 GLY A CA 1
ATOM 1588 C C . GLY A 1 195 ? -5.145 27.844 9.578 1 98.44 195 GLY A C 1
ATOM 1589 O O . GLY A 1 195 ? -4.023 27.375 9.367 1 98.44 195 GLY A O 1
ATOM 1590 N N . TYR A 1 196 ? -5.457 28.562 10.648 1 96.94 196 TYR A N 1
ATOM 1591 C CA . TYR A 1 196 ? -4.422 28.938 11.609 1 96.94 196 TYR A CA 1
ATOM 1592 C C . TYR A 1 196 ? -4.031 27.734 12.469 1 96.94 196 TYR A C 1
ATOM 1594 O O . TYR A 1 196 ? -2.846 27.5 12.711 1 96.94 196 TYR A O 1
ATOM 1602 N N . SER A 1 197 ? -4.977 27.094 13.008 1 95.81 197 SER A N 1
ATOM 1603 C CA . SER A 1 197 ? -4.828 25.906 13.836 1 95.81 197 SER A CA 1
ATOM 1604 C C . SER A 1 197 ? -6.043 25 13.719 1 95.81 197 SER A C 1
ATOM 1606 O O . SER A 1 197 ? -7.113 25.438 13.281 1 95.81 197 SER A O 1
ATOM 1608 N N . PHE A 1 198 ? -5.824 23.781 14.031 1 96.31 198 PHE A N 1
ATOM 1609 C CA . PHE A 1 198 ? -6.887 22.797 13.914 1 96.31 198 PHE A CA 1
ATOM 1610 C C . PHE A 1 198 ? -7.012 21.984 15.195 1 96.31 198 PHE A C 1
ATOM 1612 O O . PHE A 1 198 ? -6.02 21.734 15.875 1 96.31 198 PHE A O 1
ATOM 1619 N N . LEU A 1 199 ? -8.219 21.594 15.469 1 95.38 199 LEU A N 1
ATOM 1620 C CA . LEU A 1 199 ? -8.492 20.688 16.578 1 95.38 199 LEU A CA 1
ATOM 1621 C C . LEU A 1 199 ? -8.211 19.25 16.203 1 95.38 199 LEU A C 1
ATOM 1623 O O . LEU A 1 199 ? -8 18.938 15.023 1 95.38 199 LEU A O 1
ATOM 1627 N N . TRP A 1 200 ? -8.227 18.422 17.266 1 94.38 200 TRP A N 1
ATOM 1628 C CA . TRP A 1 200 ? -8.031 17 17.047 1 94.38 200 TRP A CA 1
ATOM 1629 C C . TRP A 1 200 ? -9.102 16.438 16.125 1 94.38 200 TRP A C 1
ATOM 1631 O O . TRP A 1 200 ? -10.297 16.578 16.391 1 94.38 200 TRP A O 1
ATOM 1641 N N . HIS A 1 201 ? -8.672 15.875 14.992 1 96.5 201 HIS A N 1
ATOM 1642 C CA . HIS A 1 201 ? -9.516 15.203 14.008 1 96.5 201 HIS A CA 1
ATOM 1643 C C . HIS A 1 201 ? -10.398 16.203 13.266 1 96.5 201 HIS A C 1
ATOM 1645 O O . HIS A 1 201 ? -11.32 15.805 12.547 1 96.5 201 HIS A O 1
ATOM 1651 N N . GLN A 1 202 ? -10.148 17.438 13.383 1 97.5 202 GLN A N 1
ATOM 1652 C CA . GLN A 1 202 ? -11.047 18.438 12.812 1 97.5 202 GLN A CA 1
ATOM 1653 C C . GLN A 1 202 ? -11.195 18.25 11.305 1 97.5 202 GLN A C 1
ATOM 1655 O O . GLN A 1 202 ? -12.305 18.188 10.789 1 97.5 202 GLN A O 1
ATOM 1660 N N . VAL A 1 203 ? -10.078 18.125 10.562 1 98.56 203 VAL A N 1
ATOM 1661 C CA . VAL A 1 203 ? -10.133 18.031 9.102 1 98.56 203 VAL A CA 1
ATOM 1662 C C . VAL A 1 203 ? -10.883 16.766 8.695 1 98.56 203 VAL A C 1
ATOM 1664 O O . VAL A 1 203 ? -11.727 16.797 7.793 1 98.56 203 VAL A O 1
ATOM 1667 N N . ARG A 1 204 ? -10.664 15.688 9.367 1 98.56 204 ARG A N 1
ATOM 1668 C CA . ARG A 1 204 ? -11.297 14.422 9.008 1 98.56 204 ARG A CA 1
ATOM 1669 C C . ARG A 1 204 ? -12.781 14.43 9.352 1 98.56 204 ARG A C 1
ATOM 1671 O O . ARG A 1 204 ? -13.594 13.812 8.656 1 98.56 204 ARG A O 1
ATOM 1678 N N . CYS A 1 205 ? -13.164 15.094 10.43 1 98.25 205 CYS A N 1
ATOM 1679 C CA . CYS A 1 205 ? -14.586 15.273 10.727 1 98.25 205 CYS A CA 1
ATOM 1680 C C . CYS A 1 205 ? -15.266 16.125 9.672 1 98.25 205 CYS A C 1
ATOM 1682 O O . CYS A 1 205 ? -16.359 15.805 9.211 1 98.25 205 CYS A O 1
ATOM 1684 N N . MET A 1 206 ? -14.594 17.203 9.328 1 98.69 206 MET A N 1
ATOM 1685 C CA . MET A 1 206 ? -15.117 18.062 8.266 1 98.69 206 MET A CA 1
ATOM 1686 C C . MET A 1 206 ? -15.336 17.266 6.984 1 98.69 206 MET A C 1
ATOM 1688 O O . MET A 1 206 ? -16.391 17.359 6.363 1 98.69 206 MET A O 1
ATOM 1692 N N . MET A 1 207 ? -14.398 16.438 6.656 1 98.81 207 MET A N 1
ATOM 1693 C CA . MET A 1 207 ? -14.484 15.625 5.449 1 98.81 207 MET A CA 1
ATOM 1694 C C . MET A 1 207 ? -15.617 14.617 5.547 1 98.81 207 MET A C 1
ATOM 1696 O O . MET A 1 207 ? -16.312 14.352 4.559 1 98.81 207 MET A O 1
ATOM 1700 N N . GLY A 1 208 ? -15.742 14.031 6.738 1 98.56 208 GLY A N 1
ATOM 1701 C CA . GLY A 1 208 ? -16.844 13.094 6.938 1 98.56 208 GLY A CA 1
ATOM 1702 C C . GLY A 1 208 ? -18.188 13.672 6.562 1 98.56 208 GLY A C 1
ATOM 1703 O O . GLY A 1 208 ? -18.984 13.016 5.887 1 98.56 208 GLY A O 1
ATOM 1704 N N . VAL A 1 209 ? -18.438 14.891 6.977 1 98.62 209 VAL A N 1
ATOM 1705 C CA . VAL A 1 209 ? -19.703 15.547 6.691 1 98.62 209 VAL A CA 1
ATOM 1706 C C . VAL A 1 209 ? -19.766 15.93 5.219 1 98.62 209 VAL A C 1
ATOM 1708 O O . VAL A 1 209 ? -20.812 15.766 4.57 1 98.62 209 VAL A O 1
ATOM 1711 N N . LEU A 1 210 ? -18.672 16.406 4.656 1 98.75 210 LEU A N 1
ATOM 1712 C CA . LEU A 1 210 ? -18.641 16.766 3.244 1 98.75 210 LEU A CA 1
ATOM 171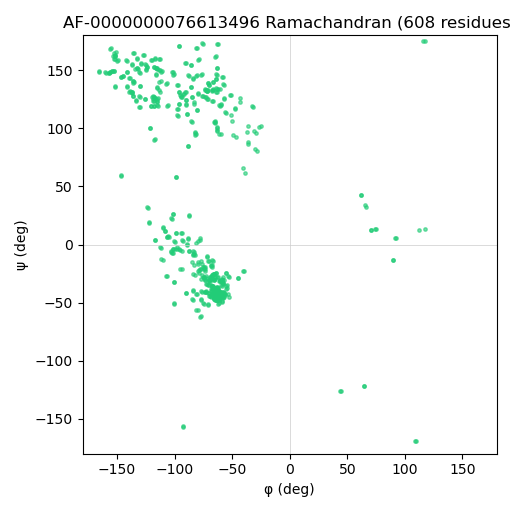3 C C . LEU A 1 210 ? -18.953 15.57 2.363 1 98.75 210 LEU A C 1
ATOM 1715 O O . LEU A 1 210 ? -19.594 15.703 1.323 1 98.75 210 LEU A O 1
ATOM 1719 N N . PHE A 1 211 ? -18.5 14.375 2.795 1 98.62 211 PHE A N 1
ATOM 1720 C CA . PHE A 1 211 ? -18.797 13.156 2.041 1 98.62 211 PHE A CA 1
ATOM 1721 C C . PHE A 1 211 ? -20.297 12.875 2.033 1 98.62 211 PHE A C 1
ATOM 1723 O O . PHE A 1 211 ? -20.844 12.469 1.009 1 98.62 211 PHE A O 1
ATOM 1730 N N . ARG A 1 212 ? -20.938 13.156 3.131 1 98.5 212 ARG A N 1
ATOM 1731 C CA . ARG A 1 212 ? -22.375 12.953 3.188 1 98.5 212 ARG A CA 1
ATOM 1732 C C . ARG A 1 212 ? -23.109 13.914 2.252 1 98.5 212 ARG A C 1
ATOM 1734 O O . ARG A 1 212 ? -24.109 13.547 1.625 1 98.5 212 ARG A O 1
ATOM 1741 N N . VAL A 1 213 ? -22.625 15.109 2.158 1 98.75 213 VAL A N 1
ATOM 1742 C CA . VAL A 1 213 ? -23.188 16.094 1.234 1 98.75 213 VAL A CA 1
ATOM 1743 C C . VAL A 1 213 ? -22.969 15.625 -0.204 1 98.75 213 VAL A C 1
ATOM 1745 O O . VAL A 1 213 ? -23.891 15.641 -1.016 1 98.75 213 VAL A O 1
ATOM 1748 N N . GLY A 1 214 ? -21.75 15.203 -0.508 1 98.62 214 GLY A N 1
ATOM 1749 C CA . GLY A 1 214 ? -21.438 14.734 -1.846 1 98.62 214 GLY A CA 1
ATOM 1750 C C . GLY A 1 214 ? -22.266 13.531 -2.266 1 98.62 214 GLY A C 1
ATOM 1751 O O . GLY A 1 214 ? -22.578 13.367 -3.447 1 98.62 214 GLY A O 1
ATOM 1752 N N . GLU A 1 215 ? -22.625 12.719 -1.298 1 98.06 215 GLU A N 1
ATOM 1753 C CA . GLU A 1 215 ? -23.406 11.508 -1.547 1 98.06 215 GLU A CA 1
ATOM 1754 C C . GLU A 1 215 ? -24.891 11.844 -1.725 1 98.06 215 GLU A C 1
ATOM 1756 O O . GLU A 1 215 ? -25.672 10.992 -2.145 1 98.06 215 GLU A O 1
ATOM 1761 N N . GLY A 1 216 ? -25.266 13.008 -1.314 1 97.88 216 GLY A N 1
ATOM 1762 C CA . GLY A 1 216 ? -26.656 13.43 -1.41 1 97.88 216 GLY A CA 1
ATOM 1763 C C . GLY A 1 216 ? -27.453 13.125 -0.16 1 97.88 216 GLY A C 1
ATOM 1764 O O . GLY A 1 216 ? -28.656 13.383 -0.113 1 97.88 216 GLY A O 1
ATOM 1765 N N . SER A 1 217 ? -26.812 12.656 0.831 1 97.38 217 SER A N 1
ATOM 1766 C CA . SER A 1 217 ? -27.484 12.312 2.082 1 97.38 217 SER A CA 1
ATOM 1767 C C . SER A 1 217 ? -27.75 13.555 2.922 1 97.38 217 SER A C 1
ATOM 1769 O O . SER A 1 217 ? -28.609 13.539 3.809 1 97.38 217 SER A O 1
ATOM 1771 N N . GLU A 1 218 ? -26.984 14.633 2.693 1 98 218 GLU A N 1
ATOM 1772 C CA . GLU A 1 218 ? -27.156 15.922 3.361 1 98 218 GLU A CA 1
ATOM 1773 C C . GLU A 1 218 ? -27.141 17.062 2.359 1 98 218 GLU A C 1
ATOM 1775 O O . GLU A 1 218 ? -26.516 16.969 1.303 1 98 218 GLU A O 1
ATOM 1780 N N . GLU A 1 219 ? -27.828 18.094 2.74 1 98.31 219 GLU A N 1
ATOM 1781 C CA . GLU A 1 219 ? -27.719 19.344 1.986 1 98.31 219 GLU A CA 1
ATOM 1782 C C . GLU A 1 219 ? -26.531 20.172 2.473 1 98.31 219 GLU A C 1
ATOM 1784 O O . GLU A 1 219 ? -26.094 20.031 3.613 1 98.31 219 GLU A O 1
ATOM 1789 N N . PRO A 1 220 ? -25.984 21.047 1.595 1 98.56 220 PRO A N 1
ATOM 1790 C CA . PRO A 1 220 ? -24.828 21.859 1.963 1 98.56 220 PRO A CA 1
ATOM 1791 C C . PRO A 1 220 ? -25.031 22.641 3.264 1 98.56 220 PRO A C 1
ATOM 1793 O O . PRO A 1 220 ? -24.078 22.828 4.023 1 98.56 220 PRO A O 1
ATOM 1796 N N . GLU A 1 221 ? -26.234 22.984 3.627 1 98.31 221 GLU A N 1
ATOM 1797 C CA . GLU A 1 221 ? -26.547 23.828 4.777 1 98.31 221 GLU A CA 1
ATOM 1798 C C . GLU A 1 221 ? -26.297 23.078 6.09 1 98.31 221 GLU A C 1
ATOM 1800 O O . GLU A 1 221 ? -26.25 23.688 7.156 1 98.31 221 GLU A O 1
ATOM 1805 N N . ILE A 1 222 ? -26.078 21.797 5.961 1 98.25 222 ILE A N 1
ATOM 1806 C CA . ILE A 1 222 ? -25.859 20.984 7.152 1 98.25 222 ILE A CA 1
ATOM 1807 C C . ILE A 1 222 ? -24.609 21.5 7.895 1 98.25 222 ILE A C 1
ATOM 1809 O O . ILE A 1 222 ? -24.562 21.453 9.125 1 98.25 222 ILE A O 1
ATOM 1813 N N . ILE A 1 223 ? -23.672 22.031 7.141 1 98.25 223 ILE A N 1
ATOM 1814 C CA . ILE A 1 223 ? -22.453 22.531 7.75 1 98.25 223 ILE A CA 1
ATOM 1815 C C . ILE A 1 223 ? -22.766 23.719 8.648 1 98.25 223 ILE A C 1
ATOM 1817 O O . ILE A 1 223 ? -22.344 23.766 9.805 1 98.25 223 ILE A O 1
ATOM 1821 N N . LYS A 1 224 ? -23.531 24.625 8.148 1 97.31 224 LYS A N 1
ATOM 1822 C CA . LYS A 1 224 ? -23.953 25.797 8.914 1 97.31 224 LYS A CA 1
ATOM 1823 C C . LYS A 1 224 ? -24.734 25.391 10.172 1 97.31 224 LYS A C 1
ATOM 1825 O O . LYS A 1 224 ? -24.484 25.906 11.258 1 97.31 224 LYS A O 1
ATOM 1830 N N . GLU A 1 225 ? -25.562 24.438 9.953 1 97.44 225 GLU A N 1
ATOM 1831 C CA . GLU A 1 225 ? -26.375 23.938 11.062 1 97.44 225 GLU A CA 1
ATOM 1832 C C . GLU A 1 225 ? -25.484 23.328 12.156 1 97.44 225 GLU A C 1
ATOM 1834 O O . GLU A 1 225 ? -25.703 23.594 13.344 1 97.44 225 GLU A O 1
ATOM 1839 N N . MET A 1 226 ? -24.547 22.609 11.758 1 97.62 226 MET A N 1
ATOM 1840 C CA . MET A 1 226 ? -23.672 21.938 12.711 1 97.62 226 MET A CA 1
ATOM 1841 C C . MET A 1 226 ? -22.766 22.938 13.43 1 97.62 226 MET A C 1
ATOM 1843 O O . MET A 1 226 ? -22.438 22.75 14.602 1 97.62 226 MET A O 1
ATOM 1847 N N . LEU A 1 227 ? -22.344 23.984 12.727 1 97.06 227 LEU A N 1
ATOM 1848 C CA . LEU A 1 227 ? -21.5 25.016 13.32 1 97.06 227 LEU A CA 1
ATOM 1849 C C . LEU A 1 227 ? -22.25 25.781 14.406 1 97.06 227 LEU A C 1
ATOM 1851 O O . LEU A 1 227 ? -21.656 26.25 15.367 1 97.06 227 LEU A O 1
ATOM 1855 N N . LEU A 1 228 ? -23.578 25.812 14.32 1 95.19 228 LEU A N 1
ATOM 1856 C CA . LEU A 1 228 ? -24.391 26.594 15.242 1 95.19 228 LEU A CA 1
ATOM 1857 C C . LEU A 1 228 ? -25.047 25.672 16.281 1 95.19 228 LEU A C 1
ATOM 1859 O O . LEU A 1 228 ? -25.641 26.156 17.25 1 95.19 228 LEU A O 1
ATOM 1863 N N . HIS A 1 229 ? -24.891 24.422 16.141 1 90.94 229 HIS A N 1
ATOM 1864 C CA . HIS A 1 229 ? -25.594 23.438 16.969 1 90.94 229 HIS A CA 1
ATOM 1865 C C . HIS A 1 229 ? -25.016 23.406 18.375 1 90.94 229 HIS A C 1
ATOM 1867 O O . HIS A 1 229 ? -23.797 23.281 18.547 1 90.94 229 HIS A O 1
ATOM 1873 N N . ASN A 1 230 ? -25.859 23.422 19.391 1 89.69 230 ASN A N 1
ATOM 1874 C CA . ASN A 1 230 ? -25.422 23.453 20.781 1 89.69 230 ASN A CA 1
ATOM 1875 C C . ASN A 1 230 ? -25.875 22.203 21.531 1 89.69 230 ASN A C 1
ATOM 1877 O O . ASN A 1 230 ? -25.625 22.062 22.734 1 89.69 230 ASN A O 1
ATOM 1881 N N . GLY A 1 231 ? -26.5 21.266 20.875 1 88.5 231 GLY A N 1
ATOM 1882 C CA . GLY A 1 231 ? -26.953 20.031 21.5 1 88.5 231 GLY A CA 1
ATOM 1883 C C . GLY A 1 231 ? -25.938 18.906 21.391 1 88.5 231 GLY A C 1
ATOM 1884 O O . GLY A 1 231 ? -24.734 19.156 21.375 1 88.5 231 GLY A O 1
ATOM 1885 N N . GLN A 1 232 ? -26.469 17.75 21.484 1 91.06 232 GLN A N 1
ATOM 1886 C CA . GLN A 1 232 ? -25.609 16.578 21.344 1 91.06 232 GLN A CA 1
ATOM 1887 C C . GLN A 1 232 ? -24.969 16.547 19.953 1 91.06 232 GLN A C 1
ATOM 1889 O O . GLN A 1 232 ? -25.641 16.781 18.938 1 91.06 232 GLN A O 1
ATOM 1894 N N . LYS A 1 233 ? -23.75 16.297 19.953 1 89.25 233 LYS A N 1
ATOM 1895 C CA . LYS A 1 233 ? -22.984 16.266 18.703 1 89.25 233 LYS A CA 1
ATOM 1896 C C . LYS A 1 233 ? -23.578 15.266 17.719 1 89.25 233 LYS A C 1
ATOM 1898 O O . LYS A 1 233 ? -23.734 14.086 18.047 1 89.25 233 LYS A O 1
ATOM 1903 N N . PRO A 1 234 ? -23.875 15.734 16.5 1 90.44 234 PRO A N 1
ATOM 1904 C CA . PRO A 1 234 ? -24.312 14.789 15.477 1 90.44 234 PRO A CA 1
ATOM 1905 C C . PRO A 1 234 ? -23.219 13.781 15.109 1 90.44 234 PRO A C 1
ATOM 1907 O O . PRO A 1 234 ? -22.047 14.125 15.086 1 90.44 234 PRO A O 1
ATOM 1910 N N . GLN A 1 235 ? -23.703 12.594 14.789 1 90.88 235 GLN A N 1
ATOM 1911 C CA . GLN A 1 235 ? -22.75 11.523 14.539 1 90.88 235 GLN A CA 1
ATOM 1912 C C . GLN A 1 235 ? -22.5 11.344 13.047 1 90.88 235 GLN A C 1
ATOM 1914 O O . GLN A 1 235 ? -23.422 11.086 12.281 1 90.88 235 GLN A O 1
ATOM 1919 N N . TYR A 1 236 ? -21.328 11.57 12.641 1 94.19 236 TYR A N 1
ATOM 1920 C CA . TYR A 1 236 ? -20.844 11.289 11.289 1 94.19 236 TYR A CA 1
ATOM 1921 C C . TYR A 1 236 ? -19.594 10.414 11.328 1 94.19 236 TYR A C 1
ATOM 1923 O O . TYR A 1 236 ? -18.875 10.398 12.328 1 94.19 236 TYR A O 1
ATOM 1931 N N . GLU A 1 237 ? -19.391 9.703 10.25 1 94.94 237 GLU A N 1
ATOM 1932 C CA . GLU A 1 237 ? -18.203 8.867 10.156 1 94.94 237 GLU A CA 1
ATOM 1933 C C . GLU A 1 237 ? -16.953 9.711 9.977 1 94.94 237 GLU A C 1
ATOM 1935 O O . GLU A 1 237 ? -16.938 10.68 9.219 1 94.94 237 GLU A O 1
ATOM 1940 N N . LEU A 1 238 ? -15.914 9.422 10.758 1 97 238 LEU A N 1
ATOM 1941 C CA . LEU A 1 238 ? -14.609 10.047 10.602 1 97 238 LEU A CA 1
ATOM 1942 C C . LEU A 1 238 ? -13.961 9.625 9.281 1 97 238 LEU A C 1
ATOM 1944 O O . LEU A 1 238 ? -13.828 8.43 9.008 1 97 238 LEU A O 1
ATOM 1948 N N . ALA A 1 239 ? -13.609 10.602 8.453 1 98.12 239 ALA A N 1
ATOM 1949 C CA . ALA A 1 239 ? -12.977 10.273 7.176 1 98.12 239 ALA A CA 1
ATOM 1950 C C . ALA A 1 239 ? -11.633 9.578 7.395 1 98.12 239 ALA A C 1
ATOM 1952 O O . ALA A 1 239 ? -10.961 9.812 8.398 1 98.12 239 ALA A O 1
ATOM 1953 N N . SER A 1 240 ? -11.227 8.75 6.457 1 97.56 240 SER A N 1
ATOM 1954 C CA . SER A 1 240 ? -10.008 7.953 6.547 1 97.56 240 SER A CA 1
ATOM 1955 C C . SER A 1 240 ? -8.781 8.844 6.73 1 97.56 240 SER A C 1
ATOM 1957 O O . SER A 1 240 ? -8.695 9.922 6.133 1 97.56 240 SER A O 1
ATOM 1959 N N . GLU A 1 241 ? -7.836 8.391 7.5 1 98.25 241 GLU A N 1
ATOM 1960 C CA . GLU A 1 241 ? -6.594 9.125 7.707 1 98.25 241 GLU A CA 1
ATOM 1961 C C . GLU A 1 241 ? -5.691 9.047 6.48 1 98.25 241 GLU A C 1
ATOM 1963 O O . GLU A 1 241 ? -4.848 9.922 6.266 1 98.25 241 GLU A O 1
ATOM 1968 N N . ILE A 1 242 ? -5.879 8.078 5.641 1 97.5 242 ILE A N 1
ATOM 1969 C CA . ILE A 1 242 ? -4.969 7.762 4.543 1 97.5 242 ILE A CA 1
ATOM 1970 C C . ILE A 1 242 ? -4.969 8.898 3.527 1 97.5 242 ILE A C 1
ATOM 1972 O O . ILE A 1 242 ? -3.939 9.203 2.918 1 97.5 242 ILE A O 1
ATOM 1976 N N . GLY A 1 243 ? -6.074 9.562 3.412 1 98 243 GLY A N 1
ATOM 1977 C CA . GLY A 1 243 ? -6.203 10.594 2.393 1 98 243 GLY A CA 1
ATOM 1978 C C . GLY A 1 243 ? -5.73 11.961 2.859 1 98 243 GLY A C 1
ATOM 1979 O O . GLY A 1 243 ? -5.664 12.898 2.068 1 98 243 GLY A O 1
ATOM 1980 N N . LEU A 1 244 ? -5.391 12.055 4.098 1 98.69 244 LEU A N 1
ATOM 1981 C CA . LEU A 1 244 ? -5.066 13.352 4.676 1 98.69 244 LEU A CA 1
ATOM 1982 C C . LEU A 1 244 ? -3.561 13.586 4.672 1 98.69 244 LEU A C 1
ATOM 1984 O O . LEU A 1 244 ? -2.789 12.695 5.027 1 98.69 244 LEU A O 1
ATOM 1988 N N . ILE A 1 245 ? -3.143 14.797 4.18 1 98.62 245 ILE A N 1
ATOM 1989 C CA . ILE A 1 245 ? -1.731 15.164 4.215 1 98.62 245 ILE A CA 1
ATOM 1990 C C . ILE A 1 245 ? -1.585 16.594 4.734 1 98.62 245 ILE A C 1
ATOM 1992 O O . ILE A 1 245 ? -2.303 17.5 4.293 1 98.62 245 ILE A O 1
ATOM 1996 N N . LEU A 1 246 ? -0.789 16.766 5.82 1 98.56 246 LEU A N 1
ATOM 1997 C CA . LEU A 1 246 ? -0.324 18.109 6.16 1 98.56 246 LEU A CA 1
ATOM 1998 C C . LEU A 1 246 ? 0.594 18.656 5.074 1 98.56 246 LEU A C 1
ATOM 2000 O O . LEU A 1 246 ? 1.768 18.281 5 1 98.56 246 LEU A O 1
ATOM 2004 N N . TYR A 1 247 ? 0.054 19.531 4.344 1 97.69 247 TYR A N 1
ATOM 2005 C CA . TYR A 1 247 ? 0.698 19.938 3.096 1 97.69 247 TYR A CA 1
ATOM 2006 C C . TYR A 1 247 ? 1.807 20.953 3.354 1 97.69 247 TYR A C 1
ATOM 2008 O O . TYR A 1 247 ? 2.871 20.875 2.734 1 97.69 247 TYR A O 1
ATOM 2016 N N . ASP A 1 248 ? 1.507 21.891 4.246 1 96.75 248 ASP A N 1
ATOM 2017 C CA . ASP A 1 248 ? 2.531 22.906 4.508 1 96.75 248 ASP A CA 1
ATOM 2018 C C . ASP A 1 248 ? 2.285 23.594 5.844 1 96.75 248 ASP A C 1
ATOM 2020 O O . ASP A 1 248 ? 1.146 23.672 6.309 1 96.75 248 ASP A O 1
ATOM 2024 N N . CYS A 1 249 ? 3.363 23.984 6.473 1 97.62 249 CYS A N 1
ATOM 2025 C CA . CYS A 1 249 ? 3.396 24.922 7.594 1 97.62 249 CYS A CA 1
ATOM 2026 C C . CYS A 1 249 ? 4.141 26.188 7.219 1 97.62 249 CYS A C 1
ATOM 2028 O O . CYS A 1 249 ? 5.332 26.156 6.91 1 97.62 249 CYS A O 1
ATOM 2030 N N . VAL A 1 250 ? 3.426 27.297 7.355 1 97.19 250 VAL A N 1
ATOM 2031 C CA . VAL A 1 250 ? 3.984 28.531 6.812 1 97.19 250 VAL A CA 1
ATOM 2032 C C . VAL A 1 250 ? 4.34 29.484 7.953 1 97.19 250 VAL A C 1
ATOM 2034 O O . VAL A 1 250 ? 3.574 29.625 8.906 1 97.19 250 VAL A O 1
ATOM 2037 N N . PHE A 1 251 ? 5.461 30.156 7.805 1 96.94 251 PHE A N 1
ATOM 2038 C CA . PHE A 1 251 ? 5.977 31.094 8.797 1 96.94 251 PHE A CA 1
ATOM 2039 C C . PHE A 1 251 ? 6.207 32.469 8.18 1 96.94 251 PHE A C 1
ATOM 2041 O O . PHE A 1 251 ? 6.48 32.562 6.98 1 96.94 251 PHE A O 1
ATOM 2048 N N . GLU A 1 252 ? 6.121 33.438 9.008 1 91.56 252 GLU A N 1
ATOM 2049 C CA . GLU A 1 252 ? 6.227 34.812 8.516 1 91.56 252 GLU A CA 1
ATOM 2050 C C . GLU A 1 252 ? 7.656 35.125 8.086 1 91.56 252 GLU A C 1
ATOM 2052 O O . GLU A 1 252 ? 7.887 35.594 6.973 1 91.56 252 GLU A O 1
ATOM 2057 N N . SER A 1 253 ? 8.656 34.875 8.945 1 88.12 253 SER A N 1
ATOM 2058 C CA . SER A 1 253 ? 10.008 35.375 8.695 1 88.12 253 SER A CA 1
ATOM 2059 C C . SER A 1 253 ? 10.961 34.219 8.391 1 88.12 253 SER A C 1
ATOM 2061 O O . SER A 1 253 ? 12.141 34.438 8.094 1 88.12 253 SER A O 1
ATOM 2063 N N . THR A 1 254 ? 10.484 33.062 8.453 1 91.94 254 THR A N 1
ATOM 2064 C CA . THR A 1 254 ? 11.367 31.922 8.258 1 91.94 254 THR A CA 1
ATOM 2065 C C . THR A 1 254 ? 10.984 31.172 6.984 1 91.94 254 THR A C 1
ATOM 2067 O O . THR A 1 254 ? 9.828 30.812 6.793 1 91.94 254 THR A O 1
ATOM 2070 N N . GLN A 1 255 ? 11.969 31.016 6.156 1 92.44 255 GLN A N 1
ATOM 2071 C CA . GLN A 1 255 ? 11.805 30.25 4.934 1 92.44 255 GLN A CA 1
ATOM 2072 C C . GLN A 1 255 ? 12.609 28.953 4.988 1 92.44 255 GLN A C 1
ATOM 2074 O O . GLN A 1 255 ? 13.633 28.875 5.676 1 92.44 255 GLN A O 1
ATOM 2079 N N . PHE A 1 256 ? 12.07 27.984 4.328 1 93.69 256 PHE A N 1
ATOM 2080 C CA . PHE A 1 256 ? 12.719 26.672 4.285 1 93.69 256 PHE A CA 1
ATOM 2081 C C . PHE A 1 256 ? 13.109 26.312 2.859 1 93.69 256 PHE A C 1
ATOM 2083 O O . PHE A 1 256 ? 12.328 25.688 2.139 1 93.69 256 PHE A O 1
ATOM 2090 N N . PRO A 1 257 ? 14.266 26.672 2.504 1 88.81 257 PRO A N 1
ATOM 2091 C CA . PRO A 1 257 ? 14.703 26.312 1.153 1 88.81 257 PRO A CA 1
ATOM 2092 C C . PRO A 1 257 ? 14.875 24.812 0.974 1 88.81 257 PRO A C 1
ATOM 2094 O O . PRO A 1 257 ? 15.461 24.141 1.835 1 88.81 257 PRO A O 1
ATOM 2097 N N . ILE A 1 258 ? 14.336 24.359 -0.082 1 82.75 258 ILE A N 1
ATOM 2098 C CA . ILE A 1 258 ? 14.453 22.922 -0.376 1 82.75 258 ILE A CA 1
ATOM 2099 C C . ILE A 1 258 ? 15.766 22.656 -1.096 1 82.75 258 ILE A C 1
ATOM 2101 O O . ILE A 1 258 ? 16.141 23.375 -2.02 1 82.75 258 ILE A O 1
ATOM 2105 N N . ASP A 1 259 ? 16.516 21.703 -0.522 1 74.94 259 ASP A N 1
ATOM 2106 C CA . ASP A 1 259 ? 17.734 21.281 -1.208 1 74.94 259 ASP A CA 1
ATOM 2107 C C . ASP A 1 259 ? 17.438 20.203 -2.244 1 74.94 259 ASP A C 1
ATOM 2109 O O . ASP A 1 259 ? 17.266 19.031 -1.898 1 74.94 259 ASP A O 1
ATOM 2113 N N . TYR A 1 260 ? 17.469 20.562 -3.443 1 68.44 260 TYR A N 1
ATOM 2114 C CA . TYR A 1 260 ? 17.125 19.656 -4.535 1 68.44 260 TYR A CA 1
ATOM 2115 C C . TYR A 1 260 ? 18.312 18.812 -4.941 1 68.44 260 TYR A C 1
ATOM 2117 O O . TYR A 1 260 ? 18.172 17.859 -5.711 1 68.44 260 TYR A O 1
ATOM 2125 N N . ASN A 1 261 ? 19.406 19.156 -4.387 1 65.12 261 ASN A N 1
ATOM 2126 C CA . ASN A 1 261 ? 20.625 18.438 -4.766 1 65.12 261 ASN A CA 1
ATOM 2127 C C . ASN A 1 261 ? 20.766 17.141 -3.988 1 65.12 261 ASN A C 1
ATOM 2129 O O . ASN A 1 261 ? 21.625 16.312 -4.305 1 65.12 261 ASN A O 1
ATOM 2133 N N . ASP A 1 262 ? 19.891 17.031 -3.045 1 70.69 262 ASP A N 1
ATOM 2134 C CA . ASP A 1 262 ? 19.953 15.773 -2.301 1 70.69 262 ASP A CA 1
ATOM 2135 C C . ASP A 1 262 ? 19.219 14.656 -3.035 1 70.69 262 ASP A C 1
ATOM 2137 O O . ASP A 1 262 ? 18 14.5 -2.875 1 70.69 262 ASP A O 1
ATOM 2141 N N . SER A 1 263 ? 19.875 13.891 -3.803 1 74.69 263 SER A N 1
ATOM 2142 C CA . SER A 1 263 ? 19.328 12.805 -4.598 1 74.69 263 SER A CA 1
ATOM 2143 C C . SER A 1 263 ? 18.797 11.68 -3.709 1 74.69 263 SER A C 1
ATOM 2145 O O . SER A 1 263 ? 18 10.852 -4.152 1 74.69 263 SER A O 1
ATOM 2147 N N . GLY A 1 264 ? 19.203 11.773 -2.436 1 80.38 264 GLY A N 1
ATOM 2148 C CA . GLY A 1 264 ? 18.766 10.727 -1.521 1 80.38 264 GLY A CA 1
ATOM 2149 C C . GLY A 1 264 ? 17.281 10.734 -1.261 1 80.38 264 GLY A C 1
ATOM 2150 O O . GLY A 1 264 ? 16.641 9.68 -1.217 1 80.38 264 GLY A O 1
ATOM 2151 N N . ASN A 1 265 ? 16.766 11.898 -1.23 1 82.5 265 ASN A N 1
ATOM 2152 C CA . ASN A 1 265 ? 15.336 12.031 -0.966 1 82.5 265 ASN A CA 1
ATOM 2153 C C . ASN A 1 265 ? 14.5 11.508 -2.133 1 82.5 265 ASN A C 1
ATOM 2155 O O . ASN A 1 265 ? 13.539 10.758 -1.932 1 82.5 265 ASN A O 1
ATOM 2159 N N . SER A 1 266 ? 14.945 11.891 -3.266 1 82.75 266 SER A N 1
ATOM 2160 C CA . SER A 1 266 ? 14.211 11.453 -4.449 1 82.75 266 SER A CA 1
ATOM 2161 C C . SER A 1 266 ? 14.312 9.938 -4.629 1 82.75 266 SER A C 1
ATOM 2163 O O . SER A 1 266 ? 13.336 9.289 -5.02 1 82.75 266 SER A O 1
ATOM 2165 N N . LYS A 1 267 ? 15.43 9.406 -4.309 1 86.38 267 LYS A N 1
ATOM 2166 C CA . LYS A 1 267 ? 15.625 7.969 -4.461 1 86.38 267 LYS A CA 1
ATOM 2167 C C . LYS A 1 267 ? 14.758 7.191 -3.471 1 86.38 267 LYS A C 1
ATOM 2169 O O . LYS A 1 267 ? 14.086 6.23 -3.85 1 86.38 267 LYS A O 1
ATOM 2174 N N . SER A 1 268 ? 14.734 7.617 -2.26 1 88.69 268 SER A N 1
ATOM 2175 C CA . SER A 1 268 ? 13.977 6.941 -1.21 1 88.69 268 SER A CA 1
ATOM 2176 C C . SER A 1 268 ? 12.477 6.98 -1.498 1 88.69 268 SER A C 1
ATOM 2178 O O . SER A 1 268 ? 11.82 5.941 -1.5 1 88.69 268 SER A O 1
ATOM 2180 N N . LEU A 1 269 ? 12.016 8.125 -1.826 1 89.62 269 LEU A N 1
ATOM 2181 C CA . LEU A 1 269 ? 10.586 8.281 -2.092 1 89.62 269 LEU A CA 1
ATOM 2182 C C . LEU A 1 269 ? 10.211 7.656 -3.43 1 89.62 269 LEU A C 1
ATOM 2184 O O . LEU A 1 269 ? 9.094 7.16 -3.596 1 89.62 269 LEU A O 1
ATOM 2188 N N . GLY A 1 270 ? 11.156 7.691 -4.285 1 91.31 270 GLY A N 1
ATOM 2189 C CA . GLY A 1 270 ? 10.945 7.039 -5.566 1 91.31 270 GLY A CA 1
ATOM 2190 C C . GLY A 1 270 ? 10.688 5.551 -5.441 1 91.31 270 GLY A C 1
ATOM 2191 O O . GLY A 1 270 ? 9.828 5.004 -6.141 1 91.31 270 GLY A O 1
ATOM 2192 N N . ARG A 1 271 ? 11.398 4.934 -4.59 1 92.44 271 ARG A N 1
ATOM 2193 C CA . ARG A 1 271 ? 11.211 3.504 -4.359 1 92.44 271 ARG A CA 1
ATOM 2194 C C . ARG A 1 271 ? 9.805 3.211 -3.844 1 92.44 271 ARG A C 1
ATOM 2196 O O . ARG A 1 271 ? 9.164 2.252 -4.281 1 92.44 271 ARG A O 1
ATOM 2203 N N . ILE A 1 272 ? 9.336 4.043 -2.986 1 94.75 272 ILE A N 1
ATOM 2204 C CA . ILE A 1 272 ? 8 3.871 -2.424 1 94.75 272 ILE A CA 1
ATOM 2205 C C . ILE A 1 272 ? 6.949 4.086 -3.51 1 94.75 272 ILE A C 1
ATOM 2207 O O . ILE A 1 272 ? 6 3.305 -3.631 1 94.75 272 ILE A O 1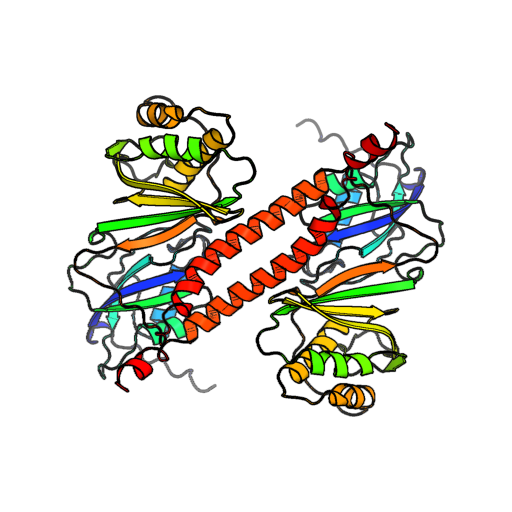
ATOM 2211 N N . TYR A 1 273 ? 7.188 5.098 -4.293 1 94.75 273 TYR A N 1
ATOM 2212 C CA . TYR A 1 273 ? 6.281 5.434 -5.383 1 94.75 273 TYR A CA 1
ATOM 2213 C C . TYR A 1 273 ? 6.195 4.293 -6.391 1 94.75 273 TYR A C 1
ATOM 2215 O O . TYR A 1 273 ? 5.098 3.859 -6.754 1 94.75 273 TYR A O 1
ATOM 2223 N N . GLU A 1 274 ? 7.312 3.809 -6.742 1 94.62 274 GLU A N 1
ATOM 2224 C CA . GLU A 1 274 ? 7.383 2.729 -7.723 1 94.62 274 GLU A CA 1
ATOM 2225 C C . GLU A 1 274 ? 6.754 1.449 -7.18 1 94.62 274 GLU A C 1
ATOM 2227 O O . GLU A 1 274 ? 6.066 0.732 -7.914 1 94.62 274 GLU A O 1
ATOM 2232 N N . ASP A 1 275 ? 7.02 1.147 -5.949 1 96.31 275 ASP A N 1
ATOM 2233 C CA . ASP A 1 275 ? 6.41 -0.014 -5.305 1 96.31 275 ASP A CA 1
ATOM 2234 C C . ASP A 1 275 ? 4.887 0.065 -5.355 1 96.31 275 ASP A C 1
ATOM 2236 O O . ASP A 1 275 ? 4.219 -0.927 -5.656 1 96.31 275 ASP A O 1
ATOM 2240 N N . LEU A 1 276 ? 4.344 1.229 -5.125 1 95.94 276 LEU A N 1
ATOM 2241 C CA . LEU A 1 276 ? 2.896 1.413 -5.133 1 95.94 276 LEU A CA 1
ATOM 2242 C C . LEU A 1 276 ? 2.334 1.234 -6.539 1 95.94 276 LEU A C 1
ATOM 2244 O O . LEU A 1 276 ? 1.239 0.693 -6.711 1 95.94 276 LEU A O 1
ATOM 2248 N N . ILE A 1 277 ? 3.082 1.664 -7.508 1 95.75 277 ILE A N 1
ATOM 2249 C CA . ILE A 1 277 ? 2.643 1.51 -8.891 1 95.75 277 ILE A CA 1
ATOM 2250 C C . ILE A 1 277 ? 2.535 0.026 -9.234 1 95.75 277 ILE A C 1
ATOM 2252 O O . ILE A 1 277 ? 1.541 -0.412 -9.82 1 95.75 277 ILE A O 1
ATOM 2256 N N . VAL A 1 278 ? 3.531 -0.714 -8.867 1 96.75 278 VAL A N 1
ATOM 2257 C CA . VAL A 1 278 ? 3.541 -2.143 -9.156 1 96.75 278 VAL A CA 1
ATOM 2258 C C . VAL A 1 278 ? 2.398 -2.83 -8.414 1 96.75 278 VAL A C 1
ATOM 2260 O O . VAL A 1 278 ? 1.676 -3.646 -8.992 1 96.75 278 VAL A O 1
ATOM 2263 N N . ARG A 1 279 ? 2.211 -2.486 -7.152 1 97.06 279 ARG A N 1
ATOM 2264 C CA . ARG A 1 279 ? 1.106 -3.037 -6.375 1 97.06 279 ARG A CA 1
ATOM 2265 C C . ARG A 1 279 ? -0.234 -2.74 -7.039 1 97.06 279 ARG A C 1
ATOM 2267 O O . ARG A 1 279 ? -1.118 -3.598 -7.074 1 97.06 279 ARG A O 1
ATOM 2274 N N . LEU A 1 280 ? -0.325 -1.524 -7.539 1 95.81 280 LEU A N 1
ATOM 2275 C CA . LEU A 1 280 ? -1.562 -1.125 -8.203 1 95.81 280 LEU A CA 1
ATOM 2276 C C . LEU A 1 280 ? -1.82 -1.984 -9.438 1 95.81 280 LEU A C 1
ATOM 2278 O O . LEU A 1 280 ? -2.965 -2.348 -9.719 1 95.81 280 LEU A O 1
ATOM 2282 N N . GLN A 1 281 ? -0.774 -2.354 -10.164 1 95.31 281 GLN A N 1
ATOM 2283 C CA . GLN A 1 281 ? -0.929 -3.207 -11.336 1 95.31 281 GLN A CA 1
ATOM 2284 C C . GLN A 1 281 ? -1.424 -4.598 -10.945 1 95.31 281 GLN A C 1
ATOM 2286 O O . GLN A 1 281 ? -2.305 -5.156 -11.602 1 95.31 281 GLN A O 1
ATOM 2291 N N . ILE A 1 282 ? -0.851 -5.102 -9.875 1 96.31 282 ILE A N 1
ATOM 2292 C CA . ILE A 1 282 ? -1.241 -6.418 -9.383 1 96.31 282 ILE A CA 1
ATOM 2293 C C . ILE A 1 282 ? -2.719 -6.406 -8.992 1 96.31 282 ILE A C 1
ATOM 2295 O O . ILE A 1 282 ? -3.488 -7.27 -9.43 1 96.31 282 ILE A O 1
ATOM 2299 N N . VAL A 1 283 ? -3.102 -5.391 -8.25 1 95.69 283 VAL A N 1
ATOM 2300 C CA . VAL A 1 283 ? -4.473 -5.305 -7.754 1 95.69 283 VAL A CA 1
ATOM 2301 C C . VAL A 1 283 ? -5.426 -5.074 -8.922 1 95.69 283 VAL A C 1
ATOM 2303 O O . VAL A 1 283 ? -6.52 -5.641 -8.961 1 95.69 283 VAL A O 1
ATOM 2306 N N . ASN A 1 284 ? -4.969 -4.258 -9.852 1 92.31 284 ASN A N 1
ATOM 2307 C CA . ASN A 1 284 ? -5.781 -4.008 -11.039 1 92.31 284 ASN A CA 1
ATOM 2308 C C . ASN A 1 284 ? -6.016 -5.289 -11.836 1 92.31 284 ASN A C 1
ATOM 2310 O O . ASN A 1 284 ? -7.102 -5.496 -12.375 1 92.31 284 ASN A O 1
ATOM 2314 N N . CYS A 1 285 ? -5.035 -6.141 -11.906 1 90.38 285 CYS A N 1
ATOM 2315 C CA . CYS A 1 285 ? -5.16 -7.434 -12.578 1 90.38 285 CYS A CA 1
ATOM 2316 C C . CYS A 1 285 ? -6.273 -8.266 -11.953 1 90.38 285 CYS A C 1
ATOM 2318 O O . CYS A 1 285 ? -7.109 -8.828 -12.664 1 90.38 285 CYS A O 1
ATOM 2320 N N . VAL A 1 286 ? -6.305 -8.273 -10.703 1 89.88 286 VAL A N 1
ATOM 2321 C CA . VAL A 1 286 ? -7.281 -9.078 -9.977 1 89.88 286 VAL A CA 1
ATOM 2322 C C . VAL A 1 286 ? -8.648 -8.398 -10.031 1 89.88 286 VAL A C 1
ATOM 2324 O O . VAL A 1 286 ? -9.664 -9.055 -10.289 1 89.88 286 VAL A O 1
ATOM 2327 N N . TYR A 1 287 ? -8.664 -7.125 -9.891 1 88.81 287 TYR A N 1
ATOM 2328 C CA . TYR A 1 287 ? -9.891 -6.344 -9.844 1 88.81 287 TYR A CA 1
ATOM 2329 C C . TYR A 1 287 ? -10.625 -6.402 -11.18 1 88.81 287 TYR A C 1
ATOM 2331 O O . TYR A 1 287 ? -11.852 -6.523 -11.211 1 88.81 287 TYR A O 1
ATOM 2339 N N . LYS A 1 288 ? -9.914 -6.309 -12.273 1 85.94 288 LYS A N 1
ATOM 2340 C CA . LYS A 1 288 ? -10.492 -6.273 -13.617 1 85.94 288 LYS A CA 1
ATOM 2341 C C . LYS A 1 288 ? -11.242 -7.566 -13.922 1 85.94 288 LYS A C 1
ATOM 2343 O O . LYS A 1 288 ? -12.141 -7.586 -14.773 1 85.94 288 LYS A O 1
ATOM 2348 N N . LEU A 1 289 ? -10.82 -8.625 -13.305 1 81.56 289 LEU A N 1
ATOM 2349 C CA . LEU A 1 289 ? -11.516 -9.898 -13.461 1 81.56 289 LEU A CA 1
ATOM 2350 C C . LEU A 1 289 ? -12.992 -9.758 -13.094 1 81.56 289 LEU A C 1
ATOM 2352 O O . LEU A 1 289 ? -13.852 -10.414 -13.695 1 81.56 289 LEU A O 1
ATOM 2356 N N . PHE A 1 290 ? -13.281 -8.82 -12.312 1 79.81 290 PHE A N 1
ATOM 2357 C CA . PHE A 1 290 ? -14.625 -8.758 -11.766 1 79.81 290 PHE A CA 1
ATOM 2358 C C . PHE A 1 290 ? -15.383 -7.555 -12.32 1 79.81 290 PHE A C 1
ATOM 2360 O O . PHE A 1 290 ? -16.578 -7.406 -12.078 1 79.81 290 PHE A O 1
ATOM 2367 N N . VAL A 1 291 ? -14.742 -6.586 -12.992 1 73.25 291 VAL A N 1
ATOM 2368 C CA . VAL A 1 291 ? -15.414 -5.398 -13.516 1 73.25 291 VAL A CA 1
ATOM 2369 C C . VAL A 1 291 ? -15.672 -5.574 -15.008 1 73.25 291 VAL A C 1
ATOM 2371 O O . VAL A 1 291 ? -16.672 -5.062 -15.531 1 73.25 291 VAL A O 1
ATOM 2374 N N . ASN A 1 292 ? -14.844 -5.922 -15.977 1 59.09 292 ASN A N 1
ATOM 2375 C CA . ASN A 1 292 ? -14.977 -5.953 -17.438 1 59.09 292 ASN A CA 1
ATOM 2376 C C . ASN A 1 292 ? -16.141 -6.84 -17.875 1 59.09 292 ASN A C 1
ATOM 2378 O O . ASN A 1 292 ? -16.625 -6.723 -19 1 59.09 292 ASN A O 1
ATOM 2382 N N . ILE A 1 293 ? -16.672 -7.93 -17.234 1 48.06 293 ILE A N 1
ATOM 2383 C CA . ILE A 1 293 ? -17.609 -8.805 -17.938 1 48.06 293 ILE A CA 1
ATOM 2384 C C . ILE A 1 293 ? -19 -8.172 -17.938 1 48.06 293 ILE A C 1
ATOM 2386 O O . ILE A 1 293 ? -19.984 -8.82 -18.297 1 48.06 293 ILE A O 1
ATOM 2390 N N . GLN A 1 294 ? -19.281 -7.102 -17.484 1 40.97 294 GLN A N 1
ATOM 2391 C CA . GLN A 1 294 ? -20.672 -6.754 -17.75 1 40.97 294 GLN A CA 1
ATOM 2392 C C . GLN A 1 294 ? -20.938 -6.625 -19.25 1 40.97 294 GLN A C 1
ATOM 2394 O O . GLN A 1 294 ? -20.234 -5.883 -19.938 1 40.97 294 GLN A O 1
ATOM 2399 N N . PRO A 1 295 ? -21.5 -7.672 -19.953 1 35.75 295 PRO A N 1
ATOM 2400 C CA . PRO A 1 295 ? -22.016 -7.508 -21.312 1 35.75 295 PRO A CA 1
ATOM 2401 C C . PRO A 1 295 ? -22.609 -6.121 -21.562 1 35.75 295 PRO A C 1
ATOM 2403 O O . PRO A 1 295 ? -23.125 -5.492 -20.625 1 35.75 295 PRO A O 1
ATOM 2406 N N . ASP A 1 296 ? -22.062 -5.426 -22.484 1 34.81 296 ASP A N 1
ATOM 2407 C CA . ASP A 1 296 ? -22.828 -4.344 -23.094 1 34.81 296 ASP A CA 1
ATOM 2408 C C . ASP A 1 296 ? -24.281 -4.758 -23.312 1 34.81 296 ASP A C 1
ATOM 2410 O O . ASP A 1 296 ? -24.578 -5.559 -24.203 1 34.81 296 ASP A O 1
ATOM 2414 N N . VAL A 1 297 ? -25.094 -5.008 -22.484 1 31.98 297 VAL A N 1
ATOM 2415 C CA . VAL A 1 297 ? -26.531 -5.102 -22.703 1 31.98 297 VAL A CA 1
ATOM 2416 C C . VAL A 1 297 ? -26.984 -3.992 -23.641 1 31.98 297 VAL A C 1
ATOM 2418 O O . VAL A 1 297 ? -28.109 -4.016 -24.141 1 31.98 297 VAL A O 1
ATOM 2421 N N . ARG A 1 298 ? -26.312 -2.9 -23.797 1 33.91 298 ARG A N 1
ATOM 2422 C CA . ARG A 1 298 ? -26.844 -1.977 -24.797 1 33.91 298 ARG A CA 1
ATOM 2423 C C . ARG A 1 298 ? -26.672 -2.533 -26.203 1 33.91 298 ARG A C 1
ATOM 2425 O O . ARG A 1 298 ? -27.281 -2.023 -27.156 1 33.91 298 ARG A O 1
ATOM 2432 N N . GLN A 1 299 ? -25.703 -3.363 -26.531 1 28.52 299 GLN A N 1
ATOM 2433 C CA . GLN A 1 299 ? -25.656 -3.695 -27.938 1 28.52 299 GLN A CA 1
ATOM 2434 C C . GLN A 1 299 ? -26.609 -4.84 -28.266 1 28.52 299 GLN A C 1
ATOM 2436 O O . GLN A 1 299 ? -26.75 -5.227 -29.438 1 28.52 299 GLN A O 1
ATOM 2441 N N . ARG A 1 300 ? -27.172 -5.66 -27.359 1 31.34 300 ARG A N 1
ATOM 2442 C CA . ARG A 1 300 ? -28.156 -6.617 -27.859 1 31.34 300 ARG A CA 1
ATOM 2443 C C . ARG A 1 300 ? -29.422 -5.91 -28.344 1 31.34 300 ARG A C 1
ATOM 2445 O O . ARG A 1 300 ? -30.266 -6.516 -29 1 31.34 300 ARG A O 1
ATOM 2452 N N . LYS A 1 301 ? -29.766 -4.793 -27.859 1 32.72 301 LYS A N 1
ATOM 2453 C CA . LYS A 1 301 ? -31.047 -4.312 -28.359 1 32.72 301 LYS A CA 1
ATOM 2454 C C . LYS A 1 301 ? -30.938 -3.842 -29.812 1 32.72 301 LYS A C 1
ATOM 2456 O O . LYS A 1 301 ? -31.938 -3.553 -30.453 1 32.72 301 LYS A O 1
ATOM 2461 N N . LYS A 1 302 ? -29.812 -3.422 -30.234 1 34 302 LYS A N 1
ATOM 2462 C CA . LYS A 1 302 ? -29.969 -2.842 -31.578 1 34 302 LYS A CA 1
ATOM 2463 C C . LYS A 1 302 ? -30.094 -3.93 -32.625 1 34 302 LYS A C 1
ATOM 2465 O O . LYS A 1 302 ? -30.172 -3.633 -33.844 1 34 302 LYS A O 1
ATOM 2470 N N . ILE A 1 303 ? -29.75 -5.16 -32.219 1 26.25 303 ILE A N 1
ATOM 2471 C CA . ILE A 1 303 ? -29.875 -6.066 -33.344 1 26.25 303 ILE A CA 1
ATOM 2472 C C . ILE A 1 303 ? -31.344 -6.414 -33.594 1 26.25 303 ILE A C 1
ATOM 2474 O O . ILE A 1 303 ? -31.734 -6.816 -34.688 1 26.25 303 ILE A O 1
ATOM 2478 N N . LYS A 1 304 ? -32.219 -6.422 -32.562 1 31.3 304 LYS A N 1
ATOM 2479 C CA . LYS A 1 304 ? -33.531 -6.934 -32.938 1 31.3 304 LYS A CA 1
ATOM 2480 C C . LYS A 1 304 ? -34.312 -5.902 -33.75 1 31.3 304 LYS A C 1
ATOM 2482 O O . LYS A 1 304 ? -35.406 -6.18 -34.219 1 31.3 304 LYS A O 1
ATOM 2487 N N . LEU A 1 305 ? -33.938 -4.609 -33.688 1 27.25 305 LEU A N 1
ATOM 2488 C CA . LEU A 1 305 ? -34.938 -3.832 -34.406 1 27.25 305 LEU A CA 1
ATOM 2489 C C . LEU A 1 305 ? -34.656 -3.904 -35.906 1 27.25 305 LEU A C 1
ATOM 2491 O O . LEU A 1 305 ? -35.406 -3.342 -36.719 1 27.25 305 LEU A O 1
ATOM 2495 N N . LYS A 1 306 ? -33.625 -4.621 -36.469 1 22.77 306 LYS A N 1
ATOM 2496 C CA . LYS A 1 306 ? -33.938 -4.867 -37.875 1 22.77 306 LYS A CA 1
ATOM 2497 C C . LYS A 1 306 ? -34.625 -6.227 -38.062 1 22.77 306 LYS A C 1
ATOM 2499 O O . LYS A 1 306 ? -34.25 -7.195 -37.375 1 22.77 306 LYS A O 1
ATOM 2504 N N . MET B 1 1 ? -26.078 -18.875 34.781 1 31.42 1 MET B N 1
ATOM 2505 C CA . MET B 1 1 ? -25.047 -19.219 33.812 1 31.42 1 MET B CA 1
ATOM 2506 C C . MET B 1 1 ? -25.531 -20.297 32.844 1 31.42 1 MET B C 1
ATOM 2508 O O . MET B 1 1 ? -25.656 -21.469 33.219 1 31.42 1 MET B O 1
ATOM 2512 N N . GLU B 1 2 ? -26.562 -20.062 32.031 1 37.78 2 GLU B N 1
ATOM 2513 C CA . GLU B 1 2 ? -27.156 -21.078 31.188 1 37.78 2 GLU B CA 1
ATOM 2514 C C . GLU B 1 2 ? -26.109 -21.719 30.266 1 37.78 2 GLU B C 1
ATOM 2516 O O . GLU B 1 2 ? -25.219 -21.016 29.766 1 37.78 2 GLU B O 1
ATOM 2521 N N . PRO B 1 3 ? -25.781 -23.094 30.438 1 37.5 3 PRO B N 1
ATOM 2522 C CA . PRO B 1 3 ? -24.688 -23.672 29.672 1 37.5 3 PRO B CA 1
ATOM 2523 C C . PRO B 1 3 ? -24.688 -23.234 28.219 1 37.5 3 PRO B C 1
ATOM 2525 O O . PRO B 1 3 ? -25.734 -22.906 27.672 1 37.5 3 PRO B O 1
ATOM 2528 N N . LYS B 1 4 ? -23.578 -22.656 27.625 1 39.03 4 LYS B N 1
ATOM 2529 C CA . LYS B 1 4 ? -23.359 -22.406 26.203 1 39.03 4 LYS B CA 1
ATOM 2530 C C . LYS B 1 4 ? -23.953 -23.547 25.359 1 39.03 4 LYS B C 1
ATOM 2532 O O . LYS B 1 4 ? -23.75 -24.719 25.672 1 39.03 4 LYS B O 1
ATOM 2537 N N . LYS B 1 5 ? -25.078 -23.438 24.734 1 38.12 5 LYS B N 1
ATOM 2538 C CA . LYS B 1 5 ? -25.625 -24.453 23.844 1 38.12 5 LYS B CA 1
ATOM 2539 C C . LYS B 1 5 ? -24.516 -25.297 23.219 1 38.12 5 LYS B C 1
ATOM 2541 O O . LYS B 1 5 ? -23.531 -24.75 22.703 1 38.12 5 LYS B O 1
ATOM 2546 N N . LYS B 1 6 ? -24.203 -26.469 23.625 1 40.41 6 LYS B N 1
ATOM 2547 C CA . LYS B 1 6 ? -23.297 -27.438 23.031 1 40.41 6 LYS B CA 1
ATOM 2548 C C . LYS B 1 6 ? -23.375 -27.406 21.5 1 40.41 6 LYS B C 1
ATOM 2550 O O . LYS B 1 6 ? -24.453 -27.562 20.922 1 40.41 6 LYS B O 1
ATOM 2555 N N . GLN B 1 7 ? -22.625 -26.594 20.828 1 45.44 7 GLN B N 1
ATOM 2556 C CA . GLN B 1 7 ? -22.531 -26.703 19.375 1 45.44 7 GLN B CA 1
ATOM 2557 C C . GLN B 1 7 ? -22.719 -28.156 18.922 1 45.44 7 GLN B C 1
ATOM 2559 O O . GLN B 1 7 ? -21.969 -29.047 19.328 1 45.44 7 GLN B O 1
ATOM 2564 N N . LYS B 1 8 ? -23.859 -28.672 18.781 1 48.06 8 LYS B N 1
ATOM 2565 C CA . LYS B 1 8 ? -24.172 -30 18.266 1 48.06 8 LYS B CA 1
ATOM 2566 C C . LYS B 1 8 ? -23.141 -30.438 17.234 1 48.06 8 LYS B C 1
ATOM 2568 O O . LYS B 1 8 ? -22.922 -29.75 16.234 1 48.06 8 LYS B O 1
ATOM 2573 N N . LEU B 1 9 ? -22.094 -31.266 17.609 1 61.16 9 LEU B N 1
ATOM 2574 C CA . LEU B 1 9 ? -21.062 -31.891 16.797 1 61.16 9 LEU B CA 1
ATOM 2575 C C . LEU B 1 9 ? -21.672 -32.594 15.586 1 61.16 9 LEU B C 1
ATOM 2577 O O . LEU B 1 9 ? -22.578 -33.406 15.734 1 61.16 9 LEU B O 1
ATOM 2581 N N . LEU B 1 10 ? -21.781 -32.031 14.438 1 70.19 10 LEU B N 1
ATOM 2582 C CA . LEU B 1 10 ? -22.234 -32.625 13.188 1 70.19 10 LEU B CA 1
ATOM 2583 C C . LEU B 1 10 ? -21.547 -33.969 12.945 1 70.19 10 LEU B C 1
ATOM 2585 O O . LEU B 1 10 ? -20.328 -34.062 13.102 1 70.19 10 LEU B O 1
ATOM 2589 N N . PRO B 1 11 ? -22.391 -34.969 12.906 1 76.62 11 PRO B N 1
ATOM 2590 C CA . PRO B 1 11 ? -21.781 -36.25 12.531 1 76.62 11 PRO B CA 1
ATOM 2591 C C . PRO B 1 11 ? -21.172 -36.219 11.125 1 76.62 11 PRO B C 1
ATOM 2593 O O . PRO B 1 11 ? -21.844 -36.562 10.148 1 76.62 11 PRO B O 1
ATOM 2596 N N . TRP B 1 12 ? -19.922 -35.969 10.953 1 80.31 12 TRP B N 1
ATOM 2597 C CA . TRP B 1 12 ? -19.25 -35.75 9.68 1 80.31 12 TRP B CA 1
ATOM 2598 C C . TRP B 1 12 ? -19.219 -37 8.828 1 80.31 12 TRP B C 1
ATOM 2600 O O . TRP B 1 12 ? -19.375 -36.938 7.602 1 80.31 12 TRP B O 1
ATOM 2610 N N . ASP B 1 13 ? -19.203 -38.125 9.539 1 77.75 13 ASP B N 1
ATOM 2611 C CA . ASP B 1 13 ? -19.078 -39.406 8.82 1 77.75 13 ASP B CA 1
ATOM 2612 C C . ASP B 1 13 ? -20.391 -39.75 8.141 1 77.75 13 ASP B C 1
ATOM 2614 O O . ASP B 1 13 ? -20.406 -40.5 7.16 1 77.75 13 ASP B O 1
ATOM 2618 N N . GLU B 1 14 ? -21.406 -39.188 8.539 1 81.25 14 GLU B N 1
ATOM 2619 C CA . GLU B 1 14 ? -22.719 -39.562 8.023 1 81.25 14 GLU B CA 1
ATOM 2620 C C . GLU B 1 14 ? -23.203 -38.562 6.988 1 81.25 14 GLU B C 1
ATOM 2622 O O . GLU B 1 14 ? -24.203 -38.781 6.305 1 81.25 14 GLU B O 1
ATOM 2627 N N . CYS B 1 15 ? -22.438 -37.594 6.848 1 85.56 15 CYS B N 1
ATOM 2628 C CA . CYS B 1 15 ? -22.891 -36.531 5.926 1 85.56 15 CYS B CA 1
ATOM 2629 C C . CYS B 1 15 ? -22.531 -36.906 4.488 1 85.56 15 CYS B C 1
ATOM 2631 O O . CYS B 1 15 ? -21.484 -37.5 4.227 1 85.56 15 CYS B O 1
ATOM 2633 N N . GLU B 1 16 ? -23.5 -36.531 3.602 1 90.5 16 GLU B N 1
ATOM 2634 C CA . GLU B 1 16 ? -23.172 -36.656 2.184 1 90.5 16 GLU B CA 1
ATOM 2635 C C . GLU B 1 16 ? -22.062 -35.688 1.787 1 90.5 16 GLU B C 1
ATOM 2637 O O . GLU B 1 16 ? -22.047 -34.531 2.26 1 90.5 16 GLU B O 1
ATOM 2642 N N . LYS B 1 17 ? -21.219 -36.25 0.969 1 92.62 17 LYS B N 1
ATOM 2643 C CA . LYS B 1 17 ? -20.062 -35.438 0.601 1 92.62 17 LYS B CA 1
ATOM 2644 C C . LYS B 1 17 ? -20.109 -35.062 -0.878 1 92.62 17 LYS B C 1
ATOM 2646 O O . LYS B 1 17 ? -20.797 -35.719 -1.667 1 92.62 17 LYS B O 1
ATOM 2651 N N . VAL B 1 18 ? -19.406 -34.062 -1.191 1 94.62 18 VAL B N 1
ATOM 2652 C CA . VAL B 1 18 ? -19.219 -33.594 -2.568 1 94.62 18 VAL B CA 1
ATOM 2653 C C . VAL B 1 18 ? -17.781 -33.125 -2.777 1 94.62 18 VAL B C 1
ATOM 2655 O O . VAL B 1 18 ? -17.203 -32.5 -1.9 1 94.62 18 VAL B O 1
ATOM 2658 N N . PHE B 1 19 ? -17.25 -33.562 -3.91 1 96.06 19 PHE B N 1
ATOM 2659 C CA . PHE B 1 19 ? -15.891 -33.156 -4.246 1 96.06 19 PHE B CA 1
ATOM 2660 C C . PHE B 1 19 ? -15.898 -31.938 -5.176 1 96.06 19 PHE B C 1
ATOM 2662 O O . PHE B 1 19 ? -16.484 -31.984 -6.258 1 96.06 19 PHE B O 1
ATOM 2669 N N . MET B 1 20 ? -15.242 -30.844 -4.688 1 96.81 20 MET B N 1
ATOM 2670 C CA . MET B 1 20 ? -15.312 -29.562 -5.383 1 96.81 20 MET B CA 1
ATOM 2671 C C . MET B 1 20 ? -13.922 -29.031 -5.691 1 96.81 20 MET B C 1
ATOM 2673 O O . MET B 1 20 ? -12.961 -29.359 -4.996 1 96.81 20 MET B O 1
ATOM 2677 N N . ALA B 1 21 ? -13.844 -28.266 -6.785 1 97.62 21 ALA B N 1
ATOM 2678 C CA . ALA B 1 21 ? -12.688 -27.438 -7.082 1 97.62 21 ALA B CA 1
ATOM 2679 C C . ALA B 1 21 ? -13.055 -25.953 -7.055 1 97.62 21 ALA B C 1
ATOM 2681 O O . ALA B 1 21 ? -14.109 -25.562 -7.555 1 97.62 21 ALA B O 1
ATOM 2682 N N . PHE B 1 22 ? -12.195 -25.188 -6.402 1 97.25 22 PHE B N 1
ATOM 2683 C CA . PHE B 1 22 ? -12.398 -23.75 -6.281 1 97.25 22 PHE B CA 1
ATOM 2684 C C . PHE B 1 22 ? -11.266 -22.984 -6.965 1 97.25 22 PHE B C 1
ATOM 2686 O O . PHE B 1 22 ? -10.094 -23.266 -6.73 1 97.25 22 PHE B O 1
ATOM 2693 N N . LYS B 1 23 ? -11.625 -22.094 -7.855 1 96.88 23 LYS B N 1
ATOM 2694 C CA . LYS B 1 23 ? -10.672 -21.094 -8.312 1 96.88 23 LYS B CA 1
ATOM 2695 C C . LYS B 1 23 ? -10.742 -19.828 -7.449 1 96.88 23 LYS B C 1
ATOM 2697 O O . LYS B 1 23 ? -11.828 -19.328 -7.16 1 96.88 23 LYS B O 1
ATOM 2702 N N . PHE B 1 24 ? -9.547 -19.391 -7.02 1 96.75 24 PHE B N 1
ATOM 2703 C CA . PHE B 1 24 ? -9.578 -18.266 -6.086 1 96.75 24 PHE B CA 1
ATOM 2704 C C . PHE B 1 24 ? -8.445 -17.297 -6.379 1 96.75 24 PHE B C 1
ATOM 2706 O O . PHE B 1 24 ? -7.406 -17.672 -6.918 1 96.75 24 PHE B O 1
ATOM 2713 N N . ALA B 1 25 ? -8.727 -16.016 -6.109 1 96.62 25 ALA B N 1
ATOM 2714 C CA . ALA B 1 25 ? -7.785 -14.914 -6.254 1 96.62 25 ALA B CA 1
ATOM 2715 C C . ALA B 1 25 ? -7.418 -14.328 -4.895 1 96.62 25 ALA B C 1
ATOM 2717 O O . ALA B 1 25 ? -8.18 -14.445 -3.934 1 96.62 25 ALA B O 1
ATOM 2718 N N . TYR B 1 26 ? -6.195 -13.805 -4.816 1 97.75 26 TYR B N 1
ATOM 2719 C CA . TYR B 1 26 ? -5.801 -13.109 -3.594 1 97.75 26 TYR B CA 1
ATOM 2720 C C . TYR B 1 26 ? -4.688 -12.109 -3.869 1 97.75 26 TYR B C 1
ATOM 2722 O O . TYR B 1 26 ? -3.875 -12.305 -4.773 1 97.75 26 TYR B O 1
ATOM 2730 N N . ILE B 1 27 ? -4.719 -11.031 -3.09 1 97.94 27 ILE B N 1
ATOM 2731 C CA . ILE B 1 27 ? -3.605 -10.094 -3.006 1 97.94 27 ILE B CA 1
ATOM 2732 C C . ILE B 1 27 ? -2.635 -10.539 -1.913 1 97.94 27 ILE B C 1
ATOM 2734 O O . ILE B 1 27 ? -2.938 -10.43 -0.723 1 97.94 27 ILE B O 1
ATOM 2738 N N . GLY B 1 28 ? -1.438 -10.953 -2.295 1 98 28 GLY B N 1
ATOM 2739 C CA . GLY B 1 28 ? -0.548 -11.664 -1.39 1 98 28 GLY B CA 1
ATOM 2740 C C . GLY B 1 28 ? 0.334 -10.734 -0.574 1 98 28 GLY B C 1
ATOM 2741 O O . GLY B 1 28 ? 1.097 -11.188 0.282 1 98 28 GLY B O 1
ATOM 2742 N N . PHE B 1 29 ? 0.165 -9.422 -0.669 1 96.75 29 PHE B N 1
ATOM 2743 C CA . PHE B 1 29 ? 1.098 -8.438 -0.134 1 96.75 29 PHE B CA 1
ATOM 2744 C C . PHE B 1 29 ? 1.293 -8.633 1.364 1 96.75 29 PHE B C 1
ATOM 2746 O O . PHE B 1 29 ? 2.391 -8.422 1.886 1 96.75 29 PHE B O 1
ATOM 2753 N N . ASN B 1 30 ? 0.244 -9.055 2.031 1 94.75 30 ASN B N 1
ATOM 2754 C CA . ASN B 1 30 ? 0.272 -9.07 3.49 1 94.75 30 ASN B CA 1
ATOM 2755 C C . ASN B 1 30 ? 0.316 -10.5 4.035 1 94.75 30 ASN B C 1
ATOM 2757 O O . ASN B 1 30 ? 0.063 -10.719 5.219 1 94.75 30 ASN B O 1
ATOM 2761 N N . TYR B 1 31 ? 0.629 -11.477 3.193 1 97.69 31 TYR B N 1
ATOM 2762 C CA . TYR B 1 31 ? 0.574 -12.859 3.639 1 97.69 31 TYR B CA 1
ATOM 2763 C C . TYR B 1 31 ? 1.949 -13.516 3.562 1 97.69 31 TYR B C 1
ATOM 2765 O O . TYR B 1 31 ? 2.781 -13.125 2.736 1 97.69 31 TYR B O 1
ATOM 2773 N N . ASP B 1 32 ? 2.119 -14.438 4.367 1 97.38 32 ASP B N 1
ATOM 2774 C CA . ASP B 1 32 ? 3.367 -15.188 4.41 1 97.38 32 ASP B CA 1
ATOM 2775 C C . ASP B 1 32 ? 3.34 -16.359 3.428 1 97.38 32 ASP B C 1
ATOM 2777 O O . ASP B 1 32 ? 3.965 -17.391 3.666 1 97.38 32 ASP B O 1
ATOM 2781 N N . GLY B 1 33 ? 2.535 -16.203 2.406 1 97.19 33 GLY B N 1
ATOM 2782 C CA . GLY B 1 33 ? 2.387 -17.25 1.406 1 97.19 33 GLY B CA 1
ATOM 2783 C C . GLY B 1 33 ? 0.988 -17.844 1.354 1 97.19 33 GLY B C 1
ATOM 2784 O O . GLY B 1 33 ? 0.133 -17.484 2.17 1 97.19 33 GLY B O 1
ATOM 2785 N N . VAL B 1 34 ? 0.824 -18.688 0.428 1 97.69 34 VAL B N 1
ATOM 2786 C CA . VAL B 1 34 ? -0.503 -19.266 0.273 1 97.69 34 VAL B CA 1
ATOM 2787 C C . VAL B 1 34 ? -0.661 -20.453 1.229 1 97.69 34 VAL B C 1
ATOM 2789 O O . VAL B 1 34 ? -1.715 -20.625 1.85 1 97.69 34 VAL B O 1
ATOM 2792 N N . ALA B 1 35 ? 0.402 -21.234 1.362 1 94.56 35 ALA B N 1
ATOM 2793 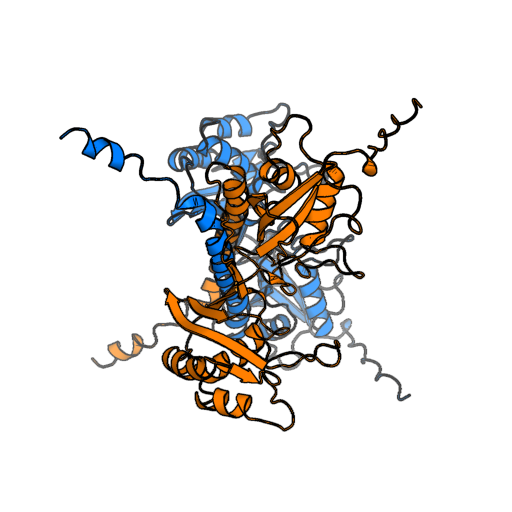C CA . ALA B 1 35 ? 0.325 -22.5 2.094 1 94.56 35 ALA B CA 1
ATOM 2794 C C . ALA B 1 35 ? 0.423 -22.266 3.6 1 94.56 35 ALA B C 1
ATOM 2796 O O . ALA B 1 35 ? 1.2 -21.422 4.055 1 94.56 35 ALA B O 1
ATOM 2797 N N . SER B 1 36 ? -0.277 -23.062 4.32 1 90.5 36 SER B N 1
ATOM 2798 C CA . SER B 1 36 ? -0.21 -23.016 5.777 1 90.5 36 SER B CA 1
ATOM 2799 C C . SER B 1 36 ? 1.181 -23.391 6.277 1 90.5 36 SER B C 1
ATOM 2801 O O . SER B 1 36 ? 1.85 -24.234 5.691 1 90.5 36 SER B O 1
ATOM 2803 N N . GLN B 1 37 ? 1.555 -22.703 7.285 1 85.5 37 GLN B N 1
ATOM 2804 C CA . GLN B 1 37 ? 2.863 -22.922 7.891 1 85.5 37 GLN B CA 1
ATOM 2805 C C . GLN B 1 37 ? 2.744 -23.109 9.398 1 85.5 37 GLN B C 1
ATOM 2807 O O . GLN B 1 37 ? 1.791 -22.625 10.016 1 85.5 37 GLN B O 1
ATOM 2812 N N . ILE B 1 38 ? 3.672 -23.75 9.938 1 85.31 38 ILE B N 1
ATOM 2813 C CA . ILE B 1 38 ? 3.668 -24.047 11.367 1 85.31 38 ILE B CA 1
ATOM 2814 C C . ILE B 1 38 ? 4.004 -22.766 12.148 1 85.31 38 ILE B C 1
ATOM 2816 O O . ILE B 1 38 ? 3.432 -22.516 13.211 1 85.31 38 ILE B O 1
ATOM 2820 N N . ASN B 1 39 ? 4.734 -21.906 11.586 1 89 39 ASN B N 1
ATOM 2821 C CA . ASN B 1 39 ? 5.32 -20.781 12.312 1 89 39 ASN B CA 1
ATOM 2822 C C . ASN B 1 39 ? 4.48 -19.516 12.172 1 89 39 ASN B C 1
ATOM 2824 O O . ASN B 1 39 ? 4.789 -18.484 12.773 1 89 39 ASN B O 1
ATOM 2828 N N . THR B 1 40 ? 3.455 -19.641 11.383 1 88.69 40 THR B N 1
ATOM 2829 C CA . THR B 1 40 ? 2.629 -18.453 11.203 1 88.69 40 THR B CA 1
ATOM 2830 C C . THR B 1 40 ? 1.19 -18.844 10.875 1 88.69 40 THR B C 1
ATOM 2832 O O . THR B 1 40 ? 0.95 -19.859 10.203 1 88.69 40 THR B O 1
ATOM 2835 N N . THR B 1 41 ? 0.317 -18 11.297 1 91.62 41 THR B N 1
ATOM 2836 C CA . THR B 1 41 ? -1.089 -18.188 10.961 1 91.62 41 THR B CA 1
ATOM 2837 C C . THR B 1 41 ? -1.527 -17.203 9.883 1 91.62 41 THR B C 1
ATOM 2839 O O . THR B 1 41 ? -2.711 -17.125 9.547 1 91.62 41 THR B O 1
ATOM 2842 N N . ASN B 1 42 ? -0.585 -16.453 9.328 1 95.75 42 ASN B N 1
ATOM 2843 C CA . ASN B 1 42 ? -0.916 -15.406 8.359 1 95.75 42 ASN B CA 1
ATOM 2844 C C . ASN B 1 42 ? -0.707 -15.883 6.926 1 95.75 42 ASN B C 1
ATOM 2846 O O . ASN B 1 42 ? 0.066 -15.281 6.18 1 95.75 42 ASN B O 1
ATOM 2850 N N . THR B 1 43 ? -1.422 -16.969 6.582 1 97.94 43 THR B N 1
ATOM 2851 C CA . THR B 1 43 ? -1.371 -17.484 5.223 1 97.94 43 THR B CA 1
ATOM 2852 C C . THR B 1 43 ? -2.758 -17.484 4.586 1 97.94 43 THR B C 1
ATOM 2854 O O . THR B 1 43 ? -3.77 -17.438 5.289 1 97.94 43 THR B O 1
ATOM 2857 N N . VAL B 1 44 ? -2.811 -17.5 3.309 1 98.19 44 VAL B N 1
ATOM 2858 C CA . VAL B 1 44 ? -4.066 -17.484 2.568 1 98.19 44 VAL B CA 1
ATOM 2859 C C . VAL B 1 44 ? -4.883 -18.734 2.904 1 98.19 44 VAL B C 1
ATOM 2861 O O . VAL B 1 44 ? -6.074 -18.641 3.205 1 98.19 44 VAL B O 1
ATOM 2864 N N . GLU B 1 45 ? -4.262 -19.875 2.988 1 97.44 45 GLU B N 1
ATOM 2865 C CA . GLU B 1 45 ? -4.918 -21.141 3.271 1 97.44 45 GLU B CA 1
ATOM 2866 C C . GLU B 1 45 ? -5.559 -21.125 4.656 1 97.44 45 GLU B C 1
ATOM 2868 O O . GLU B 1 45 ? -6.625 -21.719 4.855 1 97.44 45 GLU B O 1
ATOM 2873 N N . GLN B 1 46 ? -4.863 -20.5 5.539 1 97.06 46 GLN B N 1
ATOM 2874 C CA . GLN B 1 46 ? -5.414 -20.453 6.887 1 97.06 46 GLN B CA 1
ATOM 2875 C C . GLN B 1 46 ? -6.797 -19.797 6.895 1 97.06 46 GLN B C 1
ATOM 2877 O O . GLN B 1 46 ? -7.719 -20.312 7.535 1 97.06 46 GLN B O 1
ATOM 2882 N N . HIS B 1 47 ? -6.941 -18.75 6.172 1 97.44 47 HIS B N 1
ATOM 2883 C CA . HIS B 1 47 ? -8.227 -18.062 6.094 1 97.44 47 HIS B CA 1
ATOM 2884 C C . HIS B 1 47 ? -9.273 -18.938 5.41 1 97.44 47 HIS B C 1
ATOM 2886 O O . HIS B 1 47 ? -10.43 -18.969 5.832 1 97.44 47 HIS B O 1
ATOM 2892 N N . ILE B 1 48 ? -8.852 -19.641 4.441 1 97.81 48 ILE B N 1
ATOM 2893 C CA . ILE B 1 48 ? -9.766 -20.516 3.705 1 97.81 48 ILE B CA 1
ATOM 2894 C C . ILE B 1 48 ? -10.258 -21.641 4.617 1 97.81 48 ILE B C 1
ATOM 2896 O O . ILE B 1 48 ? -11.461 -21.859 4.73 1 97.81 48 ILE B O 1
ATOM 2900 N N . PHE B 1 49 ? -9.367 -22.25 5.328 1 97.19 49 PHE B N 1
ATOM 2901 C CA . PHE B 1 49 ? -9.742 -23.375 6.188 1 97.19 49 PHE B CA 1
ATOM 2902 C C . PHE B 1 49 ? -10.602 -22.906 7.352 1 97.19 49 PHE B C 1
ATOM 2904 O O . PHE B 1 49 ? -11.562 -23.578 7.734 1 97.19 49 PHE B O 1
ATOM 2911 N N . GLU B 1 50 ? -10.227 -21.781 7.867 1 96.44 50 GLU B N 1
ATOM 2912 C CA . GLU B 1 50 ? -11.055 -21.234 8.938 1 96.44 50 GLU B CA 1
ATOM 2913 C C . GLU B 1 50 ? -12.484 -20.984 8.461 1 96.44 50 GLU B C 1
ATOM 2915 O O . GLU B 1 50 ? -13.445 -21.281 9.18 1 96.44 50 GLU B O 1
ATOM 2920 N N . GLY B 1 51 ? -12.602 -20.469 7.246 1 96.88 51 GLY B N 1
ATOM 2921 C CA . GLY B 1 51 ? -13.922 -20.25 6.676 1 96.88 51 GLY B CA 1
ATOM 2922 C C . GLY B 1 51 ? -14.695 -21.547 6.457 1 96.88 51 GLY B C 1
ATOM 2923 O O . GLY B 1 51 ? -15.891 -21.625 6.754 1 96.88 51 GLY B O 1
ATOM 2924 N N . LEU B 1 52 ? -14.023 -22.547 5.996 1 96.62 52 LEU B N 1
ATOM 2925 C CA . LEU B 1 52 ? -14.641 -23.844 5.734 1 96.62 52 LEU B CA 1
ATOM 2926 C C . LEU B 1 52 ? -15.117 -24.5 7.031 1 96.62 52 LEU B C 1
ATOM 2928 O O . LEU B 1 52 ? -16.203 -25.062 7.078 1 96.62 52 LEU B O 1
ATOM 2932 N N . ILE B 1 53 ? -14.352 -24.344 8.055 1 95.38 53 ILE B N 1
ATOM 2933 C CA . ILE B 1 53 ? -14.68 -24.938 9.352 1 95.38 53 ILE B CA 1
ATOM 2934 C C . ILE B 1 53 ? -15.836 -24.156 9.992 1 95.38 53 ILE B C 1
ATOM 2936 O O . ILE B 1 53 ? -16.797 -24.766 10.484 1 95.38 53 ILE B O 1
ATOM 2940 N N . ARG B 1 54 ? -15.773 -22.875 9.867 1 95.12 54 ARG B N 1
ATOM 2941 C CA . ARG B 1 54 ? -16.797 -22.016 10.484 1 95.12 54 ARG B CA 1
ATOM 2942 C C . ARG B 1 54 ? -18.156 -22.266 9.859 1 95.12 54 ARG B C 1
ATOM 2944 O O . ARG B 1 54 ? -19.188 -22.141 10.531 1 95.12 54 ARG B O 1
ATOM 2951 N N . THR B 1 55 ? -18.172 -22.641 8.656 1 94.12 55 THR B N 1
ATOM 2952 C CA . THR B 1 55 ? -19.422 -22.828 7.945 1 94.12 55 THR B CA 1
ATOM 2953 C C . THR B 1 55 ? -19.797 -24.312 7.891 1 94.12 55 THR B C 1
ATOM 2955 O O . THR B 1 55 ? -20.719 -24.703 7.168 1 94.12 55 THR B O 1
ATOM 2958 N N . PHE B 1 56 ? -19.062 -25.156 8.477 1 92.19 56 PHE B N 1
ATOM 2959 C CA . PHE B 1 56 ? -19.312 -26.578 8.625 1 92.19 56 PHE B CA 1
ATOM 2960 C C . PHE B 1 56 ? -19.266 -27.281 7.273 1 92.19 56 PHE B C 1
ATOM 2962 O O . PHE B 1 56 ? -20.031 -28.219 7.027 1 92.19 56 PHE B O 1
ATOM 2969 N N . MET B 1 57 ? -18.453 -26.75 6.469 1 93.25 57 MET B N 1
ATOM 2970 C CA . MET B 1 57 ? -18.281 -27.406 5.176 1 93.25 57 MET B CA 1
ATOM 2971 C C . MET B 1 57 ? -17.297 -28.562 5.27 1 93.25 57 MET B C 1
ATOM 2973 O O . MET B 1 57 ? -17.359 -29.5 4.469 1 93.25 57 MET B O 1
ATOM 2977 N N . ILE B 1 58 ? -16.422 -28.406 6.266 1 94.25 58 ILE B N 1
ATOM 2978 C CA . ILE B 1 58 ? -15.508 -29.5 6.559 1 94.25 58 ILE B CA 1
ATOM 2979 C C . ILE B 1 58 ? -15.406 -29.703 8.07 1 94.25 58 ILE B C 1
ATOM 2981 O O . ILE B 1 58 ? -15.703 -28.781 8.844 1 94.25 58 ILE B O 1
ATOM 2985 N N . GLY B 1 59 ? -15.047 -30.953 8.383 1 89 59 GLY B N 1
ATOM 2986 C CA . GLY B 1 59 ? -14.805 -31.25 9.789 1 89 59 GLY B CA 1
ATOM 2987 C C . GLY B 1 59 ? -13.398 -30.906 10.242 1 89 59 GLY B C 1
ATOM 2988 O O . GLY B 1 59 ? -13.203 -30.344 11.32 1 89 59 GLY B O 1
ATOM 2989 N N . ASP B 1 60 ? -12.438 -31.344 9.391 1 88.38 60 ASP B N 1
ATOM 2990 C CA . ASP B 1 60 ? -11.039 -31.062 9.688 1 88.38 60 ASP B CA 1
ATOM 2991 C C . ASP B 1 60 ? -10.211 -31.016 8.406 1 88.38 60 ASP B C 1
ATOM 2993 O O . ASP B 1 60 ? -10.609 -31.562 7.379 1 88.38 60 ASP B O 1
ATOM 2997 N N . ARG B 1 61 ? -9.07 -30.422 8.594 1 89.06 61 ARG B N 1
ATOM 2998 C CA . ARG B 1 61 ? -8.18 -30.203 7.457 1 89.06 61 ARG B CA 1
ATOM 2999 C C . ARG B 1 61 ? -7.602 -31.531 6.957 1 89.06 61 ARG B C 1
ATOM 3001 O O . ARG B 1 61 ? -7.383 -31.703 5.758 1 89.06 61 ARG B O 1
ATOM 3008 N N . LYS B 1 62 ? -7.41 -32.406 7.805 1 87.62 62 LYS B N 1
ATOM 3009 C CA . LYS B 1 62 ? -6.691 -33.656 7.492 1 87.62 62 LYS B CA 1
ATOM 3010 C C . LYS B 1 62 ? -7.566 -34.594 6.695 1 87.62 62 LYS B C 1
ATOM 3012 O O . LYS B 1 62 ? -7.066 -35.375 5.875 1 87.62 62 LYS B O 1
ATOM 3017 N N . SER B 1 63 ? -8.82 -34.562 6.801 1 87.19 63 SER B N 1
ATOM 3018 C CA . SER B 1 63 ? -9.688 -35.594 6.242 1 87.19 63 SER B CA 1
ATOM 3019 C C . SER B 1 63 ? -10.453 -35.062 5.027 1 87.19 63 SER B C 1
ATOM 3021 O O . SER B 1 63 ? -11.25 -35.812 4.434 1 87.19 63 SER B O 1
ATOM 3023 N N . CYS B 1 64 ? -10.094 -33.938 4.527 1 92.38 64 CYS B N 1
ATOM 3024 C CA . CYS B 1 64 ? -10.961 -33.375 3.51 1 92.38 64 CYS B CA 1
ATOM 3025 C C . CYS B 1 64 ? -10.344 -33.5 2.123 1 92.38 64 CYS B C 1
ATOM 3027 O O . CYS B 1 64 ? -10.883 -33 1.144 1 92.38 64 CYS B O 1
ATOM 3029 N N . GLY B 1 65 ? -9.203 -34.188 1.945 1 93.25 65 GLY B N 1
ATOM 3030 C CA . GLY B 1 65 ? -8.617 -34.438 0.638 1 93.25 65 GLY B CA 1
ATOM 3031 C C . GLY B 1 65 ? -8.219 -33.156 -0.086 1 93.25 65 GLY B C 1
ATOM 3032 O O . GLY B 1 65 ? -8.391 -33.062 -1.302 1 93.25 65 GLY B O 1
ATOM 3033 N N . TYR B 1 66 ? -7.66 -32.312 0.652 1 95.88 66 TYR B N 1
ATOM 3034 C CA . TYR B 1 66 ? -7.277 -31 0.138 1 95.88 66 TYR B CA 1
ATOM 3035 C C . TYR B 1 66 ? -6.062 -31.109 -0.774 1 95.88 66 TYR B C 1
ATOM 3037 O O . TYR B 1 66 ? -5.109 -31.828 -0.468 1 95.88 66 TYR B O 1
ATOM 3045 N N . SER B 1 67 ? -6.148 -30.406 -1.977 1 96.88 67 SER B N 1
ATOM 3046 C CA . SER B 1 67 ? -5.02 -30.281 -2.895 1 96.88 67 SER B CA 1
ATOM 3047 C C . SER B 1 67 ? -4.949 -28.859 -3.475 1 96.88 67 SER B C 1
ATOM 3049 O O . SER B 1 67 ? -5.969 -28.312 -3.883 1 96.88 67 SER B O 1
ATOM 3051 N N . LEU B 1 68 ? -3.771 -28.312 -3.424 1 97.38 68 LEU B N 1
ATOM 3052 C CA . LEU B 1 68 ? -3.529 -26.969 -3.939 1 97.38 68 LEU B CA 1
ATOM 3053 C C . LEU B 1 68 ? -2.746 -27.031 -5.246 1 97.38 68 LEU B C 1
ATOM 3055 O O . LEU B 1 68 ? -1.781 -27.781 -5.367 1 97.38 68 LEU B O 1
ATOM 3059 N N . CYS B 1 69 ? -3.16 -26.172 -6.191 1 97.25 69 CYS B N 1
ATOM 3060 C CA . CYS B 1 69 ? -2.527 -26.188 -7.504 1 97.25 69 CYS B CA 1
ATOM 3061 C C . CYS B 1 69 ? -1.175 -25.484 -7.469 1 97.25 69 CYS B C 1
ATOM 3063 O O . CYS B 1 69 ? -0.145 -26.094 -7.754 1 97.25 69 CYS B O 1
ATOM 3065 N N . GLY B 1 70 ? -1.221 -24.172 -7.141 1 96 70 GLY B N 1
ATOM 3066 C CA . GLY B 1 70 ? 0.012 -23.406 -7.094 1 96 70 GLY B CA 1
ATOM 3067 C C . GLY B 1 70 ? 0.381 -22.953 -5.691 1 96 70 GLY B C 1
ATOM 3068 O O . GLY B 1 70 ? -0.455 -22.406 -4.965 1 96 70 GLY B O 1
ATOM 3069 N N . ARG B 1 71 ? 1.657 -23.188 -5.312 1 94.38 71 ARG B N 1
ATOM 3070 C CA . ARG B 1 71 ? 2.184 -22.656 -4.055 1 94.38 71 ARG B CA 1
ATOM 3071 C C . ARG B 1 71 ? 2.947 -21.359 -4.285 1 94.38 71 ARG B C 1
ATOM 3073 O O . ARG B 1 71 ? 3.996 -21.359 -4.934 1 94.38 71 ARG B O 1
ATOM 3080 N N . THR B 1 72 ? 2.404 -20.281 -3.83 1 97.25 72 THR B N 1
ATOM 3081 C CA . THR B 1 72 ? 3.059 -18.984 -3.99 1 97.25 72 THR B CA 1
ATOM 3082 C C . THR B 1 72 ? 3.766 -18.578 -2.703 1 97.25 72 THR B C 1
ATOM 3084 O O . THR B 1 72 ? 3.266 -18.828 -1.604 1 97.25 72 THR B O 1
ATOM 3087 N N . ASP B 1 73 ? 4.852 -17.906 -2.875 1 95.62 73 ASP B N 1
ATOM 3088 C CA . ASP B 1 73 ? 5.676 -17.453 -1.761 1 95.62 73 ASP B CA 1
ATOM 3089 C C . ASP B 1 73 ? 5.035 -16.25 -1.068 1 95.62 73 ASP B C 1
ATOM 3091 O O . ASP B 1 73 ? 4.008 -15.734 -1.522 1 95.62 73 ASP B O 1
ATOM 3095 N N . LYS B 1 74 ? 5.723 -15.945 0.039 1 97 74 LYS B N 1
ATOM 3096 C CA . LYS B 1 74 ? 5.332 -14.742 0.767 1 97 74 LYS B CA 1
ATOM 3097 C C . LYS B 1 74 ? 5.277 -13.531 -0.161 1 97 74 LYS B C 1
ATOM 3099 O O . LYS B 1 74 ? 6.203 -13.305 -0.944 1 97 74 LYS B O 1
ATOM 3104 N N . GLY B 1 75 ? 4.133 -12.82 -0.109 1 97.88 75 GLY B N 1
ATOM 3105 C CA . GLY B 1 75 ? 4.008 -11.562 -0.837 1 97.88 75 GLY B CA 1
ATOM 3106 C C . GLY B 1 75 ? 3.477 -11.742 -2.246 1 97.88 75 GLY B C 1
ATOM 3107 O O . GLY B 1 75 ? 3.074 -10.773 -2.893 1 97.88 75 GLY B O 1
ATOM 3108 N N . VAL B 1 76 ? 3.461 -12.969 -2.725 1 98.62 76 VAL B N 1
ATOM 3109 C CA . VAL B 1 76 ? 3.072 -13.219 -4.109 1 98.62 76 VAL B CA 1
ATOM 3110 C C . VAL B 1 76 ? 1.555 -13.352 -4.203 1 98.62 76 VAL B C 1
ATOM 3112 O O . VAL B 1 76 ? 0.931 -14.016 -3.371 1 98.62 76 VAL B O 1
ATOM 3115 N N . SER B 1 77 ? 0.952 -12.703 -5.223 1 98.62 77 SER B N 1
ATOM 3116 C CA . SER B 1 77 ? -0.491 -12.688 -5.438 1 98.62 77 SER B CA 1
ATOM 3117 C C . SER B 1 77 ? -0.906 -13.75 -6.453 1 98.62 77 SER B C 1
ATOM 3119 O O . SER B 1 77 ? -0.055 -14.383 -7.078 1 98.62 77 SER B O 1
ATOM 3121 N N . ALA B 1 78 ? -2.225 -13.914 -6.543 1 98.5 78 ALA B N 1
ATOM 3122 C CA . ALA B 1 78 ? -2.768 -14.82 -7.555 1 98.5 78 ALA B CA 1
ATOM 3123 C C . ALA B 1 78 ? -4.113 -14.32 -8.07 1 98.5 78 ALA B C 1
ATOM 3125 O O . ALA B 1 78 ? -4.922 -13.789 -7.305 1 98.5 78 ALA B O 1
ATOM 3126 N N . LEU B 1 79 ? -4.316 -14.547 -9.352 1 96.06 79 LEU B N 1
ATOM 3127 C CA . LEU B 1 79 ? -5.598 -14.25 -9.984 1 96.06 79 LEU B CA 1
ATOM 3128 C C . LEU B 1 79 ? -6.426 -15.516 -10.148 1 96.06 79 LEU B C 1
ATOM 3130 O O . LEU B 1 79 ? -7.656 -15.477 -10.078 1 96.06 79 LEU B O 1
ATOM 3134 N N . GLY B 1 80 ? -5.684 -16.625 -10.352 1 95.31 80 GLY B N 1
ATOM 3135 C CA . GLY B 1 80 ? -6.418 -17.844 -10.617 1 95.31 80 GLY B CA 1
ATOM 3136 C C . GLY B 1 80 ? -5.734 -19.094 -10.062 1 95.31 80 GLY B C 1
ATOM 3137 O O . GLY B 1 80 ? -5.418 -20.016 -10.812 1 95.31 80 GLY B O 1
ATOM 3138 N N . ASN B 1 81 ? -5.527 -19.125 -8.789 1 98 81 ASN B N 1
ATOM 3139 C CA . ASN B 1 81 ? -5.098 -20.359 -8.141 1 98 81 ASN B CA 1
ATOM 3140 C C . ASN B 1 81 ? -6.27 -21.312 -7.93 1 98 81 ASN B C 1
ATOM 3142 O O . ASN B 1 81 ? -7.43 -20.922 -8.07 1 98 81 ASN B O 1
ATOM 3146 N N . VAL B 1 82 ? -5.996 -22.594 -7.746 1 98.31 82 VAL B N 1
ATOM 3147 C CA . VAL B 1 82 ? -7.078 -23.562 -7.633 1 98.31 82 VAL B CA 1
ATOM 3148 C C . VAL B 1 82 ? -6.781 -24.531 -6.488 1 98.31 82 VAL B C 1
ATOM 3150 O O . VAL B 1 82 ? -5.641 -24.953 -6.305 1 98.31 82 VAL B O 1
ATOM 3153 N N . PHE B 1 83 ? -7.793 -24.844 -5.738 1 98.19 83 PHE B N 1
ATOM 3154 C CA . PHE B 1 83 ? -7.691 -25.953 -4.797 1 98.19 83 PHE B CA 1
ATOM 3155 C C . PHE B 1 83 ? -8.898 -26.875 -4.906 1 98.19 83 PHE B C 1
ATOM 3157 O O . PHE B 1 83 ? -9.969 -26.453 -5.352 1 98.19 83 PHE B O 1
ATOM 3164 N N . SER B 1 84 ? -8.711 -28.125 -4.613 1 97.88 84 SER B N 1
ATOM 3165 C CA . SER B 1 84 ? -9.781 -29.109 -4.543 1 97.88 84 SER B CA 1
ATOM 3166 C C . SER B 1 84 ? -9.938 -29.656 -3.129 1 97.88 84 SER B C 1
ATOM 3168 O O . SER B 1 84 ? -8.977 -29.703 -2.363 1 97.88 84 SER B O 1
ATOM 3170 N N . ILE B 1 85 ? -11.18 -30.047 -2.871 1 97.69 85 ILE B N 1
ATOM 3171 C CA . ILE B 1 85 ? -11.469 -30.438 -1.493 1 97.69 85 ILE B CA 1
ATOM 3172 C C . ILE B 1 85 ? -12.805 -31.188 -1.432 1 97.69 85 ILE B C 1
ATOM 3174 O O . ILE B 1 85 ? -13.695 -30.938 -2.252 1 97.69 85 ILE B O 1
ATOM 3178 N N . THR B 1 86 ? -12.883 -32.094 -0.478 1 96.31 86 THR B N 1
ATOM 3179 C CA . THR B 1 86 ? -14.148 -32.75 -0.196 1 96.31 86 THR B CA 1
ATOM 3180 C C . THR B 1 86 ? -14.953 -31.984 0.849 1 96.31 86 THR B C 1
ATOM 3182 O O . THR B 1 86 ? -14.445 -31.703 1.937 1 96.31 86 THR B O 1
ATOM 3185 N N . LEU B 1 87 ? -16.188 -31.641 0.475 1 95.62 87 LEU B N 1
ATOM 3186 C CA . LEU B 1 87 ? -17.047 -30.859 1.355 1 95.62 87 LEU B CA 1
ATOM 3187 C C . LEU B 1 87 ? -18.297 -31.656 1.747 1 95.62 87 LEU B C 1
ATOM 3189 O O . LEU B 1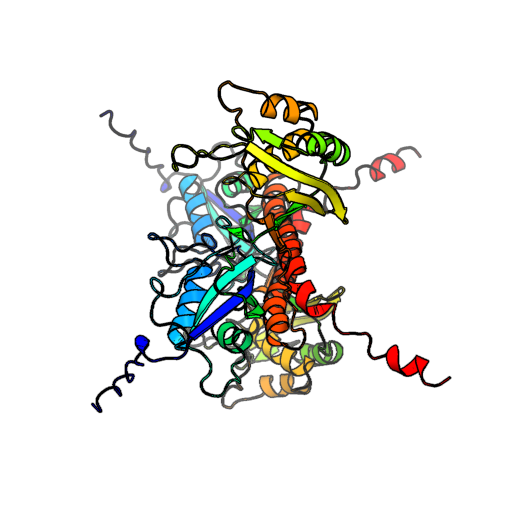 87 ? -18.641 -32.625 1.08 1 95.62 87 LEU B O 1
ATOM 3193 N N . ARG B 1 88 ? -18.859 -31.172 2.836 1 92.44 88 ARG B N 1
ATOM 3194 C CA . ARG B 1 88 ? -20.219 -31.609 3.129 1 92.44 88 ARG B CA 1
ATOM 3195 C C . ARG B 1 88 ? -21.188 -31.156 2.043 1 92.44 88 ARG B C 1
ATOM 3197 O O . ARG B 1 88 ? -21.203 -29.984 1.663 1 92.44 88 ARG B O 1
ATOM 3204 N N . ASN B 1 89 ? -21.938 -32.125 1.64 1 91.06 89 ASN B N 1
ATOM 3205 C CA . ASN B 1 89 ? -22.906 -31.812 0.604 1 91.06 89 ASN B CA 1
ATOM 3206 C C . ASN B 1 89 ? -24.109 -31.062 1.179 1 91.06 89 ASN B C 1
ATOM 3208 O O . ASN B 1 89 ? -24.5 -31.297 2.326 1 91.06 89 ASN B O 1
ATOM 3212 N N . SER B 1 90 ? -24.609 -30.125 0.243 1 81.5 90 SER B N 1
ATOM 3213 C CA . SER B 1 90 ? -25.828 -29.422 0.634 1 81.5 90 SER B CA 1
ATOM 3214 C C . SER B 1 90 ? -26.984 -30.375 0.873 1 81.5 90 SER B C 1
ATOM 3216 O O . SER B 1 90 ? -27.359 -31.141 -0.025 1 81.5 90 SER B O 1
ATOM 3218 N N . PRO B 1 91 ? -27.5 -30.359 2.123 1 77.56 91 PRO B N 1
ATOM 3219 C CA . PRO B 1 91 ? -28.672 -31.219 2.326 1 77.56 91 PRO B CA 1
ATOM 3220 C C . PRO B 1 91 ? -29.828 -30.859 1.389 1 77.56 91 PRO B C 1
ATOM 3222 O O . PRO B 1 91 ? -30.594 -31.734 0.976 1 77.56 91 PRO B O 1
ATOM 3225 N N . THR B 1 92 ? -29.891 -29.562 1.055 1 80.5 92 THR B N 1
ATOM 3226 C CA . THR B 1 92 ? -31 -29.094 0.217 1 80.5 92 THR B CA 1
ATOM 3227 C C . THR B 1 92 ? -30.547 -28.969 -1.238 1 80.5 92 THR B C 1
ATOM 3229 O O . THR B 1 92 ? -31.375 -28.766 -2.129 1 80.5 92 THR B O 1
ATOM 3232 N N . GLY B 1 93 ? -29.328 -29.203 -1.509 1 78.12 93 GLY B N 1
ATOM 3233 C CA . GLY B 1 93 ? -28.781 -29.141 -2.855 1 78.12 93 GLY B CA 1
ATOM 3234 C C . GLY B 1 93 ? -28.609 -27.719 -3.355 1 78.12 93 GLY B C 1
ATOM 3235 O O . GLY B 1 93 ? -28.328 -27.5 -4.535 1 78.12 93 GLY B O 1
ATOM 3236 N N . ASN B 1 94 ? -28.688 -26.672 -2.516 1 81.25 94 ASN B N 1
ATOM 3237 C CA . ASN B 1 94 ? -28.75 -25.297 -2.992 1 81.25 94 ASN B CA 1
ATOM 3238 C C . ASN B 1 94 ? -27.594 -24.453 -2.422 1 81.25 94 ASN B C 1
ATOM 3240 O O . ASN B 1 94 ? -27.672 -23.234 -2.42 1 81.25 94 ASN B O 1
ATOM 3244 N N . TYR B 1 95 ? -26.594 -25.203 -1.967 1 87.06 95 TYR B N 1
ATOM 3245 C CA . TYR B 1 95 ? -25.5 -24.406 -1.424 1 87.06 95 TYR B CA 1
ATOM 3246 C C . TYR B 1 95 ? -24.734 -23.703 -2.537 1 87.06 95 TYR B C 1
ATOM 3248 O O . TYR B 1 95 ? -24.391 -24.312 -3.551 1 87.06 95 TYR B O 1
ATOM 3256 N N . ASN B 1 96 ? -24.609 -22.391 -2.428 1 90.69 96 ASN B N 1
ATOM 3257 C CA . ASN B 1 96 ? -23.609 -21.656 -3.191 1 90.69 96 ASN B CA 1
ATOM 3258 C C . ASN B 1 96 ? -22.281 -21.594 -2.449 1 90.69 96 ASN B C 1
ATOM 3260 O O . ASN B 1 96 ? -22.016 -20.641 -1.712 1 90.69 96 ASN B O 1
ATOM 3264 N N . TYR B 1 97 ? -21.531 -22.609 -2.629 1 93.38 97 TYR B N 1
ATOM 3265 C CA . TYR B 1 97 ? -20.297 -22.797 -1.863 1 93.38 97 TYR B CA 1
ATOM 3266 C C . TYR B 1 97 ? -19.391 -21.578 -2.008 1 93.38 97 TYR B C 1
ATOM 3268 O O . TYR B 1 97 ? -18.719 -21.172 -1.051 1 93.38 97 TYR B O 1
ATOM 3276 N N . MET B 1 98 ? -19.359 -21.016 -3.17 1 93.12 98 MET B N 1
ATOM 3277 C CA . MET B 1 98 ? -18.531 -19.828 -3.42 1 93.12 98 MET B CA 1
ATOM 3278 C C . MET B 1 98 ? -18.969 -18.656 -2.537 1 93.12 98 MET B C 1
ATOM 3280 O O . MET B 1 98 ? -18.156 -18.047 -1.851 1 93.12 98 MET B O 1
ATOM 3284 N N . LYS B 1 99 ? -20.219 -18.391 -2.559 1 92.12 99 LYS B N 1
ATOM 3285 C CA . LYS B 1 99 ? -20.75 -17.281 -1.797 1 92.12 99 LYS B CA 1
ATOM 3286 C C . LYS B 1 99 ? -20.562 -17.484 -0.298 1 92.12 99 LYS B C 1
ATOM 3288 O O . LYS B 1 99 ? -20.203 -16.562 0.424 1 92.12 99 LYS B O 1
ATOM 3293 N N . ILE B 1 100 ? -20.859 -18.734 0.129 1 93.38 100 ILE B N 1
ATOM 3294 C CA . ILE B 1 100 ? -20.719 -19.062 1.541 1 93.38 100 ILE B CA 1
ATOM 3295 C C . ILE B 1 100 ? -19.281 -18.828 1.992 1 93.38 100 ILE B C 1
ATOM 3297 O O . ILE B 1 100 ? -19.047 -18.188 3.02 1 93.38 100 ILE B O 1
ATOM 3301 N N . LEU B 1 101 ? -18.375 -19.266 1.226 1 95.31 101 LEU B N 1
ATOM 3302 C CA . LEU B 1 101 ? -16.969 -19.125 1.597 1 95.31 101 LEU B CA 1
ATOM 3303 C C . LEU B 1 101 ? -16.531 -17.656 1.493 1 95.31 101 LEU B C 1
ATOM 3305 O O . LEU B 1 101 ? -15.828 -17.156 2.377 1 95.31 101 LEU B O 1
ATOM 3309 N N . ASN B 1 102 ? -16.906 -16.938 0.499 1 94.88 102 ASN B N 1
ATOM 3310 C CA . ASN B 1 102 ? -16.547 -15.539 0.31 1 94.88 102 ASN B CA 1
ATOM 3311 C C . ASN B 1 102 ? -17.016 -14.68 1.479 1 94.88 102 ASN B C 1
ATOM 3313 O O . ASN B 1 102 ? -16.344 -13.703 1.843 1 94.88 102 ASN B O 1
ATOM 3317 N N . ASN B 1 103 ? -18.078 -15.062 2.029 1 94.88 103 ASN B N 1
ATOM 3318 C CA . ASN B 1 103 ? -18.594 -14.305 3.16 1 94.88 103 ASN B CA 1
ATOM 3319 C C . ASN B 1 103 ? -17.734 -14.477 4.402 1 94.88 103 ASN B C 1
ATOM 3321 O O . ASN B 1 103 ? -17.859 -13.711 5.359 1 94.88 103 ASN B O 1
ATOM 3325 N N . GLN B 1 104 ? -16.859 -15.461 4.371 1 96.44 104 GLN B N 1
ATOM 3326 C CA . GLN B 1 104 ? -16 -15.734 5.512 1 96.44 104 GLN B CA 1
ATOM 3327 C C . GLN B 1 104 ? -14.594 -15.188 5.277 1 96.44 104 GLN B C 1
ATOM 3329 O O . GLN B 1 104 ? -13.758 -15.195 6.184 1 96.44 104 GLN B O 1
ATOM 3334 N N . LEU B 1 105 ? -14.344 -14.727 4.105 1 96.94 105 LEU B N 1
ATOM 3335 C CA . LEU B 1 105 ? -12.977 -14.391 3.719 1 96.94 105 LEU B CA 1
ATOM 3336 C C . LEU B 1 105 ? -12.734 -12.891 3.785 1 96.94 105 LEU B C 1
ATOM 3338 O O . LEU B 1 105 ? -13.664 -12.102 3.592 1 96.94 105 LEU B O 1
ATOM 3342 N N . PRO B 1 106 ? -11.469 -12.469 4.098 1 96.56 106 PRO B N 1
ATOM 3343 C CA . PRO B 1 106 ? -11.148 -11.039 3.996 1 96.56 106 PRO B CA 1
ATOM 3344 C C . PRO B 1 106 ? -11.281 -10.508 2.572 1 96.56 106 PRO B C 1
ATOM 3346 O O . PRO B 1 106 ? -11.414 -11.289 1.626 1 96.56 106 PRO B O 1
ATOM 3349 N N . ASP B 1 107 ? -11.156 -9.188 2.414 1 94.75 107 ASP B N 1
ATOM 3350 C CA . ASP B 1 107 ? -11.414 -8.516 1.144 1 94.75 107 ASP B CA 1
ATOM 3351 C C . ASP B 1 107 ? -10.383 -8.922 0.091 1 94.75 107 ASP B C 1
ATOM 3353 O O . ASP B 1 107 ? -10.656 -8.859 -1.109 1 94.75 107 ASP B O 1
ATOM 3357 N N . ASP B 1 108 ? -9.203 -9.328 0.569 1 96.81 108 ASP B N 1
ATOM 3358 C CA . ASP B 1 108 ? -8.125 -9.523 -0.389 1 96.81 108 ASP B CA 1
ATOM 3359 C C . ASP B 1 108 ? -7.977 -11 -0.757 1 96.81 108 ASP B C 1
ATOM 3361 O O . ASP B 1 108 ? -6.98 -11.398 -1.363 1 96.81 108 ASP B O 1
ATOM 3365 N N . ILE B 1 109 ? -8.891 -11.852 -0.377 1 97.25 109 ILE B N 1
ATOM 3366 C CA . ILE B 1 109 ? -9.031 -13.234 -0.822 1 97.25 109 ILE B CA 1
ATOM 3367 C C . ILE B 1 109 ? -10.445 -13.469 -1.354 1 97.25 109 ILE B C 1
ATOM 3369 O O . ILE B 1 109 ? -11.422 -13.242 -0.644 1 97.25 109 ILE B O 1
ATOM 3373 N N . ARG B 1 110 ? -10.539 -13.969 -2.604 1 95.25 110 ARG B N 1
ATOM 3374 C CA . ARG B 1 110 ? -11.852 -14.141 -3.227 1 95.25 110 ARG B CA 1
ATOM 3375 C C . ARG B 1 110 ? -11.93 -15.477 -3.963 1 95.25 110 ARG B C 1
ATOM 3377 O O . ARG B 1 110 ? -11.039 -15.812 -4.746 1 95.25 110 ARG B O 1
ATOM 3384 N N . ILE B 1 111 ? -13 -16.156 -3.678 1 95.69 111 ILE B N 1
ATOM 3385 C CA . ILE B 1 111 ? -13.352 -17.297 -4.527 1 95.69 111 ILE B CA 1
ATOM 3386 C C . ILE B 1 111 ? -14.031 -16.797 -5.797 1 95.69 111 ILE B C 1
ATOM 3388 O O . ILE B 1 111 ? -15.008 -16.047 -5.734 1 95.69 111 ILE B O 1
ATOM 3392 N N . VAL B 1 112 ? -13.531 -17.297 -6.902 1 92.25 112 VAL B N 1
ATOM 3393 C CA . VAL B 1 112 ? -14.008 -16.75 -8.172 1 92.25 112 VAL B CA 1
ATOM 3394 C C . VAL B 1 112 ? -14.914 -17.766 -8.859 1 92.25 112 VAL B C 1
ATOM 3396 O O . VAL B 1 112 ? -15.797 -17.391 -9.633 1 92.25 112 VAL B O 1
ATOM 3399 N N . SER B 1 113 ? -14.695 -18.984 -8.578 1 93.75 113 SER B N 1
ATOM 3400 C CA . SER B 1 113 ? -15.469 -20.062 -9.164 1 93.75 113 SER B CA 1
ATOM 3401 C C . SER B 1 113 ? -15.422 -21.312 -8.297 1 93.75 113 SER B C 1
ATOM 3403 O O . SER B 1 113 ? -14.438 -21.562 -7.605 1 93.75 113 SER B O 1
ATOM 3405 N N . ALA B 1 114 ? -16.531 -22.047 -8.336 1 94.88 114 ALA B N 1
ATOM 3406 C CA . ALA B 1 114 ? -16.656 -23.328 -7.668 1 94.88 114 ALA B CA 1
ATOM 3407 C C . ALA B 1 114 ? -17.328 -24.359 -8.57 1 94.88 114 ALA B C 1
ATOM 3409 O O . ALA B 1 114 ? -18.422 -24.125 -9.086 1 94.88 114 ALA B O 1
ATOM 3410 N N . VAL B 1 115 ? -16.656 -25.531 -8.719 1 95.5 115 VAL B N 1
ATOM 3411 C CA . VAL B 1 115 ? -17.219 -26.516 -9.625 1 95.5 115 VAL B CA 1
ATOM 3412 C C . VAL B 1 115 ? -17.078 -27.906 -9.023 1 95.5 115 VAL B C 1
ATOM 3414 O O . VAL B 1 115 ? -16.094 -28.203 -8.344 1 95.5 115 VAL B O 1
ATOM 3417 N N . LYS B 1 116 ? -18.125 -28.719 -9.273 1 95.12 116 LYS B N 1
ATOM 3418 C CA . LYS B 1 116 ? -18.016 -30.125 -8.93 1 95.12 116 LYS B CA 1
ATOM 3419 C C . LYS B 1 116 ? -17.031 -30.844 -9.852 1 95.12 116 LYS B C 1
ATOM 3421 O O . LYS B 1 116 ? -17.047 -30.625 -11.062 1 95.12 116 LYS B O 1
ATOM 3426 N N . VAL B 1 117 ? -16.219 -31.672 -9.273 1 96.25 117 VAL B N 1
ATOM 3427 C CA . VAL B 1 117 ? -15.227 -32.375 -10.086 1 96.25 117 VAL B CA 1
ATOM 3428 C C . VAL B 1 117 ? -15.234 -33.844 -9.75 1 96.25 117 VAL B C 1
ATOM 3430 O O . VAL B 1 117 ? -15.758 -34.25 -8.711 1 96.25 117 VAL B O 1
ATOM 3433 N N . PRO B 1 118 ? -14.703 -34.656 -10.664 1 95.06 118 PRO B N 1
ATOM 3434 C CA . PRO B 1 118 ? -14.617 -36.094 -10.375 1 95.06 118 PRO B CA 1
ATOM 3435 C C . PRO B 1 118 ? -13.695 -36.406 -9.203 1 95.06 118 PRO B C 1
ATOM 3437 O O . PRO B 1 118 ? -12.805 -35.625 -8.891 1 95.06 118 PRO B O 1
ATOM 3440 N N . HIS B 1 119 ? -13.836 -37.594 -8.648 1 92 119 HIS B N 1
ATOM 3441 C CA . HIS B 1 119 ? -13.109 -38 -7.449 1 92 119 HIS B CA 1
ATOM 3442 C C . HIS B 1 119 ? -11.617 -38.156 -7.734 1 92 119 HIS B C 1
ATOM 3444 O O . HIS B 1 119 ? -10.797 -38.062 -6.816 1 92 119 HIS B O 1
ATOM 3450 N N . HIS B 1 120 ? -11.289 -38.281 -8.992 1 93.38 120 HIS B N 1
ATOM 3451 C CA . HIS B 1 120 ? -9.883 -38.5 -9.328 1 93.38 120 HIS B CA 1
ATOM 3452 C C . HIS B 1 120 ? -9.203 -37.156 -9.664 1 93.38 120 HIS B C 1
ATOM 3454 O O . HIS B 1 120 ? -7.996 -37.125 -9.906 1 93.38 120 HIS B O 1
ATOM 3460 N N . PHE B 1 121 ? -9.961 -36.125 -9.695 1 95.75 121 PHE B N 1
ATOM 3461 C CA . PHE B 1 121 ? -9.398 -34.812 -9.938 1 95.75 121 PHE B CA 1
ATOM 3462 C C . PHE B 1 121 ? -8.445 -34.406 -8.82 1 95.75 121 PHE B C 1
ATOM 3464 O O . PHE B 1 121 ? -8.727 -34.656 -7.641 1 95.75 121 PHE B O 1
ATOM 3471 N N . ASP B 1 122 ? -7.27 -33.875 -9.172 1 95.75 122 ASP B N 1
ATOM 3472 C CA . ASP B 1 122 ? -6.289 -33.312 -8.25 1 95.75 122 ASP B CA 1
ATOM 3473 C C . ASP B 1 122 ? -5.828 -31.938 -8.727 1 95.75 122 ASP B C 1
ATOM 3475 O O . ASP B 1 122 ? -5.258 -31.812 -9.812 1 95.75 122 ASP B O 1
ATOM 3479 N N . ALA B 1 123 ? -6.094 -30.953 -7.906 1 96.88 123 ALA B N 1
ATOM 3480 C CA . ALA B 1 123 ? -5.793 -29.594 -8.336 1 96.88 123 ALA B CA 1
ATOM 3481 C C . ALA B 1 123 ? -4.332 -29.453 -8.758 1 96.88 123 ALA B C 1
ATOM 3483 O O . ALA B 1 123 ? -4.008 -28.688 -9.672 1 96.88 123 ALA B O 1
ATOM 3484 N N . ARG B 1 124 ? -3.477 -30.141 -8.117 1 94.31 124 ARG B N 1
ATOM 3485 C CA . ARG B 1 124 ? -2.049 -30.047 -8.406 1 94.31 124 ARG B CA 1
ATOM 3486 C C . ARG B 1 124 ? -1.687 -30.812 -9.664 1 94.31 124 ARG B C 1
ATOM 3488 O O . ARG B 1 124 ? -1.121 -30.25 -10.602 1 94.31 124 ARG B O 1
ATOM 3495 N N . PHE B 1 125 ? -2.184 -32.062 -9.789 1 93.5 125 PHE B N 1
ATOM 3496 C CA . PHE B 1 125 ? -1.666 -32.969 -10.797 1 93.5 125 PHE B CA 1
ATOM 3497 C C . PHE B 1 125 ? -2.521 -32.938 -12.062 1 93.5 125 PHE B C 1
ATOM 3499 O O . PHE B 1 125 ? -2.07 -33.312 -13.141 1 93.5 125 PHE B O 1
ATOM 3506 N N . SER B 1 126 ? -3.695 -32.5 -11.891 1 95.88 126 SER B N 1
ATOM 3507 C CA . SER B 1 126 ? -4.574 -32.406 -13.047 1 95.88 126 SER B CA 1
ATOM 3508 C C . SER B 1 126 ? -4.34 -31.125 -13.828 1 95.88 126 SER B C 1
ATOM 3510 O O . SER B 1 126 ? -4.898 -30.938 -14.914 1 95.88 126 SER B O 1
ATOM 3512 N N . CYS B 1 127 ? -3.5 -30.281 -13.258 1 96.88 127 CYS B N 1
ATOM 3513 C CA . CYS B 1 127 ? -3.225 -29.016 -13.914 1 96.88 127 CYS B CA 1
ATOM 3514 C C . CYS B 1 127 ? -2.365 -29.219 -15.156 1 96.88 127 CYS B C 1
ATOM 3516 O O . CYS B 1 127 ? -1.354 -29.922 -15.109 1 96.88 127 CYS B O 1
ATOM 3518 N N . LEU B 1 128 ? -2.752 -28.609 -16.25 1 97 128 LEU B N 1
ATOM 3519 C CA . LEU B 1 128 ? -2.02 -28.719 -17.516 1 97 128 LEU B CA 1
ATOM 3520 C C . LEU B 1 128 ? -0.824 -27.766 -17.531 1 97 128 LEU B C 1
ATOM 3522 O O . LEU B 1 128 ? 0.302 -28.188 -17.812 1 97 128 LEU B O 1
ATOM 3526 N N . TYR B 1 129 ? -1.074 -26.547 -17.328 1 97.88 129 TYR B N 1
ATOM 3527 C CA . TYR B 1 129 ? 0.007 -25.562 -17.25 1 97.88 129 TYR B CA 1
ATOM 3528 C C . TYR B 1 129 ? -0.395 -24.391 -16.359 1 97.88 129 TYR B C 1
ATOM 3530 O O . TYR B 1 129 ? -1.566 -24.234 -16.016 1 97.88 129 TYR B O 1
ATOM 3538 N N . ARG B 1 130 ? 0.598 -23.641 -15.914 1 98 130 ARG B N 1
ATOM 3539 C CA . ARG B 1 130 ? 0.442 -22.438 -15.125 1 98 130 ARG B CA 1
ATOM 3540 C C . ARG B 1 130 ? 0.967 -21.219 -15.875 1 98 130 ARG B C 1
ATOM 3542 O O . ARG B 1 130 ? 1.923 -21.328 -16.641 1 98 130 ARG B O 1
ATOM 3549 N N . GLU B 1 131 ? 0.3 -20.125 -15.617 1 98.38 131 GLU B N 1
ATOM 3550 C CA . GLU B 1 131 ? 0.718 -18.844 -16.188 1 98.38 131 GLU B CA 1
ATOM 3551 C C . GLU B 1 131 ? 1.058 -17.828 -15.094 1 98.38 131 GLU B C 1
ATOM 3553 O O . GLU B 1 131 ? 0.28 -17.641 -14.156 1 98.38 131 GLU B O 1
ATOM 3558 N N . TYR B 1 132 ? 2.229 -17.297 -15.242 1 98.56 132 TYR B N 1
ATOM 3559 C CA . TYR B 1 132 ? 2.66 -16.234 -14.344 1 98.56 132 TYR B CA 1
ATOM 3560 C C . TYR B 1 132 ? 2.854 -14.922 -15.102 1 98.56 132 TYR B C 1
ATOM 3562 O O . TYR B 1 132 ? 3.123 -14.93 -16.312 1 98.56 132 TYR B O 1
ATOM 3570 N N . ARG B 1 133 ? 2.674 -13.867 -14.383 1 98.25 133 ARG B N 1
ATOM 3571 C CA . ARG B 1 133 ? 3.053 -12.539 -14.852 1 98.25 133 ARG B CA 1
ATOM 3572 C C . ARG B 1 133 ? 3.889 -11.805 -13.812 1 98.25 133 ARG B C 1
ATOM 3574 O O . ARG B 1 133 ? 3.623 -11.906 -12.609 1 98.25 133 ARG B O 1
ATOM 3581 N N . TYR B 1 134 ? 4.895 -11.18 -14.258 1 98.75 134 TYR B N 1
ATOM 3582 C CA . TYR B 1 134 ? 5.73 -10.359 -13.391 1 98.75 134 TYR B CA 1
ATOM 3583 C C . TYR B 1 134 ? 5.703 -8.898 -13.828 1 98.75 134 TYR B C 1
ATOM 3585 O O . TYR B 1 134 ? 6.137 -8.57 -14.938 1 98.75 134 TYR B O 1
ATOM 3593 N N . PHE B 1 135 ? 5.227 -8.008 -12.922 1 98.5 135 PHE B N 1
ATOM 3594 C CA . PHE B 1 135 ? 5.141 -6.574 -13.195 1 98.5 135 PHE B CA 1
ATOM 3595 C C . PHE B 1 135 ? 6.344 -5.84 -12.617 1 98.5 135 PHE B C 1
ATOM 3597 O O . PHE B 1 135 ? 6.777 -6.137 -11.5 1 98.5 135 PHE B O 1
ATOM 3604 N N . PHE B 1 136 ? 6.91 -4.895 -13.391 1 98.25 136 PHE B N 1
ATOM 3605 C CA . PHE B 1 136 ? 8.055 -4.117 -12.945 1 98.25 136 PHE B CA 1
ATOM 3606 C C . PHE B 1 136 ? 8.07 -2.744 -13.602 1 98.25 136 PHE B C 1
ATOM 3608 O O . PHE B 1 136 ? 7.426 -2.535 -14.625 1 98.25 136 PHE B O 1
ATOM 3615 N N . MET B 1 137 ? 8.805 -1.83 -12.945 1 97.12 137 MET B N 1
ATOM 3616 C CA . MET B 1 137 ? 9 -0.521 -13.562 1 97.12 137 MET B CA 1
ATOM 3617 C C . MET B 1 137 ? 9.984 -0.61 -14.727 1 97.12 137 MET B C 1
ATOM 3619 O O . MET B 1 137 ? 11.086 -1.131 -14.57 1 97.12 137 MET B O 1
ATOM 3623 N N . LYS B 1 138 ? 9.617 -0.13 -15.875 1 96.75 138 LYS B N 1
ATOM 3624 C CA . LYS B 1 138 ? 10.469 -0.181 -17.062 1 96.75 138 LYS B CA 1
ATOM 3625 C C . LYS B 1 138 ? 11.742 0.638 -16.859 1 96.75 138 LYS B C 1
ATOM 3627 O O . LYS B 1 138 ? 12.844 0.148 -17.094 1 96.75 138 LYS B O 1
ATOM 3632 N N . LYS B 1 139 ? 11.539 1.884 -16.344 1 94.56 139 LYS B N 1
ATOM 3633 C CA . LYS B 1 139 ? 12.664 2.799 -16.172 1 94.56 139 LYS B CA 1
ATOM 3634 C C . LYS B 1 139 ? 13.586 2.789 -17.391 1 94.56 139 LYS B C 1
ATOM 3636 O O . LYS B 1 139 ? 13.141 3.049 -18.516 1 94.56 139 LYS B O 1
ATOM 3641 N N . ASP B 1 140 ? 14.922 2.543 -17.234 1 95.38 140 ASP B N 1
ATOM 3642 C CA . ASP B 1 140 ? 15.859 2.576 -18.344 1 95.38 140 ASP B CA 1
ATOM 3643 C C . ASP B 1 140 ? 16.234 1.163 -18.781 1 95.38 140 ASP B C 1
ATOM 3645 O O . ASP B 1 140 ? 17.25 0.965 -19.469 1 95.38 140 ASP B O 1
ATOM 3649 N N . LEU B 1 141 ? 15.414 0.214 -18.484 1 98.06 141 LEU B N 1
ATOM 3650 C CA . LEU B 1 141 ? 15.688 -1.171 -18.844 1 98.06 141 LEU B CA 1
ATOM 3651 C C . LEU B 1 141 ? 15.555 -1.376 -20.344 1 98.06 141 LEU B C 1
ATOM 3653 O O . LEU B 1 141 ? 14.625 -0.848 -20.969 1 98.06 141 LEU B O 1
ATOM 3657 N N . ASN B 1 142 ? 16.438 -2.125 -20.938 1 98.44 142 ASN B N 1
ATOM 3658 C CA . ASN B 1 142 ? 16.344 -2.521 -22.328 1 98.44 142 ASN B CA 1
ATOM 3659 C C . ASN B 1 142 ? 15.43 -3.727 -22.516 1 98.44 142 ASN B C 1
ATOM 3661 O O . ASN B 1 142 ? 15.875 -4.871 -22.438 1 98.44 142 ASN B O 1
ATOM 3665 N N . LEU B 1 143 ? 14.188 -3.51 -22.844 1 98.25 143 LEU B N 1
ATOM 3666 C CA . LEU B 1 143 ? 13.172 -4.559 -22.906 1 98.25 143 LEU B CA 1
ATOM 3667 C C . LEU B 1 143 ? 13.422 -5.492 -24.094 1 98.25 143 LEU B C 1
ATOM 3669 O O . LEU B 1 143 ? 13.094 -6.676 -24.031 1 98.25 143 LEU B O 1
ATOM 3673 N N . GLN B 1 144 ? 13.984 -4.973 -25.125 1 98.06 144 GLN B N 1
ATOM 3674 C CA . GLN B 1 144 ? 14.312 -5.805 -26.281 1 98.06 144 GLN B CA 1
ATOM 3675 C C . GLN B 1 144 ? 15.344 -6.867 -25.922 1 98.06 144 GLN B C 1
ATOM 3677 O O . GLN B 1 144 ? 15.195 -8.031 -26.297 1 98.06 144 GLN B O 1
ATOM 3682 N N . LYS B 1 145 ? 16.344 -6.426 -25.234 1 98.69 145 LYS B N 1
ATOM 3683 C CA . LYS B 1 145 ? 17.344 -7.375 -24.781 1 98.69 145 LYS B CA 1
ATOM 3684 C C . LYS B 1 145 ? 16.75 -8.391 -23.812 1 98.69 145 LYS B C 1
ATOM 3686 O O . LYS B 1 145 ? 17.125 -9.562 -23.828 1 98.69 145 LYS B O 1
ATOM 3691 N N . MET B 1 146 ? 15.906 -7.918 -22.969 1 98.75 146 MET B N 1
ATOM 3692 C CA . MET B 1 146 ? 15.234 -8.828 -22.031 1 98.75 146 MET B CA 1
ATOM 3693 C C . MET B 1 146 ? 14.414 -9.867 -22.797 1 98.75 146 MET B C 1
ATOM 3695 O O . MET B 1 146 ? 14.406 -11.047 -22.422 1 98.75 146 MET B O 1
ATOM 3699 N N . GLN B 1 147 ? 13.719 -9.398 -23.844 1 98.69 147 GLN B N 1
ATOM 3700 C CA . GLN B 1 147 ? 12.945 -10.312 -24.672 1 98.69 147 GLN B CA 1
ATOM 3701 C C . GLN B 1 147 ? 13.844 -11.352 -25.344 1 98.69 147 GLN B C 1
ATOM 3703 O O . GLN B 1 147 ? 13.531 -12.539 -25.344 1 98.69 147 GLN B O 1
ATOM 3708 N N . GLU B 1 148 ? 14.906 -10.891 -25.891 1 98.69 148 GLU B N 1
ATOM 3709 C CA . GLU B 1 148 ? 15.867 -11.789 -26.516 1 98.69 148 GLU B CA 1
ATOM 3710 C C . GLU B 1 148 ? 16.375 -12.828 -25.516 1 98.69 148 GLU B C 1
ATOM 3712 O O . GLU B 1 148 ? 16.391 -14.023 -25.812 1 98.69 148 GLU B O 1
ATOM 3717 N N . ALA B 1 149 ? 16.688 -12.391 -24.375 1 98.81 149 ALA B N 1
ATOM 3718 C CA . ALA B 1 149 ? 17.203 -13.273 -23.328 1 98.81 149 ALA B CA 1
ATOM 3719 C C . ALA B 1 149 ? 16.141 -14.281 -22.891 1 98.81 149 ALA B C 1
ATOM 3721 O O . ALA B 1 149 ? 16.438 -15.453 -22.688 1 98.81 149 ALA B O 1
ATOM 3722 N N . SER B 1 150 ? 14.938 -13.82 -22.75 1 98.75 150 SER B N 1
ATOM 3723 C CA . SER B 1 150 ? 13.859 -14.641 -22.203 1 98.75 150 SER B CA 1
ATOM 3724 C C . SER B 1 150 ? 13.555 -15.836 -23.109 1 98.75 150 SER B C 1
ATOM 3726 O O . SER B 1 150 ? 13.125 -16.891 -22.625 1 98.75 150 SER B O 1
ATOM 3728 N N . ARG B 1 151 ? 13.859 -15.742 -24.344 1 98.38 151 ARG B N 1
ATOM 3729 C CA . ARG B 1 151 ? 13.562 -16.797 -25.312 1 98.38 151 ARG B CA 1
ATOM 3730 C C . ARG B 1 151 ? 14.406 -18.047 -25.031 1 98.38 151 ARG B C 1
ATOM 3732 O O . ARG B 1 151 ? 14.023 -19.156 -25.391 1 98.38 151 ARG B O 1
ATOM 3739 N N . TYR B 1 152 ? 15.523 -17.859 -24.422 1 98.69 152 TYR B N 1
ATOM 3740 C CA . TYR B 1 152 ? 16.406 -18.984 -24.125 1 98.69 152 TYR B CA 1
ATOM 3741 C C . TYR B 1 152 ? 15.781 -19.906 -23.078 1 98.69 152 TYR B C 1
ATOM 3743 O O . TYR B 1 152 ? 16.203 -21.047 -22.922 1 98.69 152 TYR B O 1
ATOM 3751 N N . PHE B 1 153 ? 14.766 -19.375 -22.359 1 98.75 153 PHE B N 1
ATOM 3752 C CA . PHE B 1 153 ? 14.117 -20.172 -21.328 1 98.75 153 PHE B CA 1
ATOM 3753 C C . PHE B 1 153 ? 13.156 -21.172 -21.938 1 98.75 153 PHE B C 1
ATOM 3755 O O . PHE B 1 153 ? 12.75 -22.141 -21.281 1 98.75 153 PHE B O 1
ATOM 3762 N N . ILE B 1 154 ? 12.711 -20.938 -23.156 1 98.75 154 ILE B N 1
ATOM 3763 C CA . ILE B 1 154 ? 11.664 -21.75 -23.766 1 98.75 154 ILE B CA 1
ATOM 3764 C C . ILE B 1 154 ? 12.188 -23.172 -24.031 1 98.75 154 ILE B C 1
ATOM 3766 O O . ILE B 1 154 ? 13.281 -23.344 -24.562 1 98.75 154 ILE B O 1
ATOM 3770 N N . GLY B 1 155 ? 11.414 -24.188 -23.656 1 98.5 155 GLY B N 1
ATOM 3771 C CA . GLY B 1 155 ? 11.773 -25.594 -23.828 1 98.5 155 GLY B CA 1
ATOM 3772 C C . GLY B 1 155 ? 12.102 -26.281 -22.516 1 98.5 155 GLY B C 1
ATOM 3773 O O . GLY B 1 155 ? 11.703 -25.828 -21.438 1 98.5 155 GLY B O 1
ATOM 3774 N N . ILE B 1 156 ? 12.641 -27.469 -22.656 1 98.31 156 ILE B N 1
ATOM 3775 C CA . ILE B 1 156 ? 13.023 -28.266 -21.484 1 98.31 156 ILE B CA 1
ATOM 3776 C C . ILE B 1 156 ? 14.469 -27.953 -21.094 1 98.31 156 ILE B C 1
ATOM 3778 O O . ILE B 1 156 ? 15.383 -28.062 -21.922 1 98.31 156 ILE B O 1
ATOM 3782 N N . HIS B 1 157 ? 14.672 -27.5 -19.891 1 98.06 157 HIS B N 1
ATOM 3783 C CA . HIS B 1 157 ? 16 -27.172 -19.406 1 98.06 157 HIS B CA 1
ATOM 3784 C C . HIS B 1 157 ? 16.156 -27.562 -17.938 1 98.06 157 HIS B C 1
ATOM 3786 O O . HIS B 1 157 ? 15.156 -27.812 -17.25 1 98.06 157 HIS B O 1
ATOM 3792 N N . ASP B 1 158 ? 17.422 -27.719 -17.562 1 96.31 158 ASP B N 1
ATOM 3793 C CA . ASP B 1 158 ? 17.734 -27.812 -16.141 1 96.31 158 ASP B CA 1
ATOM 3794 C C . ASP B 1 158 ? 17.781 -26.422 -15.492 1 96.31 158 ASP B C 1
ATOM 3796 O O . ASP B 1 158 ? 18.688 -25.641 -15.773 1 96.31 158 ASP B O 1
ATOM 3800 N N . PHE B 1 159 ? 16.891 -26.156 -14.578 1 96.81 159 PHE B N 1
ATOM 3801 C CA . PHE B 1 159 ? 16.766 -24.812 -14 1 96.81 159 PHE B CA 1
ATOM 3802 C C . PHE B 1 159 ? 17.422 -24.75 -12.625 1 96.81 159 PHE B C 1
ATOM 3804 O O . PHE B 1 159 ? 17.062 -23.922 -11.797 1 96.81 159 PHE B O 1
ATOM 3811 N N . LYS B 1 160 ? 18.391 -25.578 -12.352 1 94.31 160 LYS B N 1
ATOM 3812 C CA . LYS B 1 160 ? 19.047 -25.656 -11.047 1 94.31 160 LYS B CA 1
ATOM 3813 C C . LYS B 1 160 ? 19.672 -24.328 -10.664 1 94.31 160 LYS B C 1
ATOM 3815 O O . LYS B 1 160 ? 19.766 -24 -9.477 1 94.31 160 LYS B O 1
ATOM 3820 N N . ASN B 1 161 ? 20.094 -23.547 -11.688 1 95.88 161 ASN B N 1
ATOM 3821 C CA . ASN B 1 161 ? 20.734 -22.266 -11.422 1 95.88 161 ASN B CA 1
ATOM 3822 C C . ASN B 1 161 ? 19.703 -21.141 -11.336 1 95.88 161 ASN B C 1
ATOM 3824 O O . ASN B 1 161 ? 20.062 -19.984 -11.133 1 95.88 161 ASN B O 1
ATOM 3828 N N . PHE B 1 162 ? 18.422 -21.469 -11.516 1 96.81 162 PHE B N 1
ATOM 3829 C CA . PHE B 1 162 ? 17.344 -20.484 -11.492 1 96.81 162 PHE B CA 1
ATOM 3830 C C . PHE B 1 162 ? 16.312 -20.844 -10.438 1 96.81 162 PHE B C 1
ATOM 3832 O O . PHE B 1 162 ? 15.109 -20.625 -10.633 1 96.81 162 PHE B O 1
ATOM 3839 N N . CYS B 1 163 ? 16.766 -21.469 -9.375 1 94.56 163 CYS B N 1
ATOM 3840 C CA . CYS B 1 163 ? 15.82 -21.812 -8.312 1 94.56 163 CYS B CA 1
ATOM 3841 C C . CYS B 1 163 ? 16.531 -21.844 -6.957 1 94.56 163 CYS B C 1
ATOM 3843 O O . CYS B 1 163 ? 17.734 -21.672 -6.879 1 94.56 163 CYS B O 1
ATOM 3845 N N . LYS B 1 164 ? 15.758 -21.844 -5.926 1 89.94 164 LYS B N 1
ATOM 3846 C CA . LYS B 1 164 ? 16.312 -22.062 -4.594 1 89.94 164 LYS B CA 1
ATOM 3847 C C . LYS B 1 164 ? 16.359 -23.562 -4.27 1 89.94 164 LYS B C 1
ATOM 3849 O O . LYS B 1 164 ? 15.555 -24.344 -4.785 1 89.94 164 LYS B O 1
ATOM 3854 N N . ASP B 1 165 ? 17.453 -23.891 -3.494 1 76.38 165 ASP B N 1
ATOM 3855 C CA . ASP B 1 165 ? 17.609 -25.297 -3.135 1 76.38 165 ASP B CA 1
ATOM 3856 C C . ASP B 1 165 ? 16.469 -25.766 -2.232 1 76.38 165 ASP B C 1
ATOM 3858 O O . ASP B 1 165 ? 16.125 -25.109 -1.251 1 76.38 165 ASP B O 1
ATOM 3862 N N . ASP B 1 166 ? 15.602 -26.531 -2.793 1 64.94 166 ASP B N 1
ATOM 3863 C CA . ASP B 1 166 ? 14.539 -27.125 -1.99 1 64.94 166 ASP B CA 1
ATOM 3864 C C . ASP B 1 166 ? 15.016 -28.391 -1.299 1 64.94 166 ASP B C 1
ATOM 3866 O O . ASP B 1 166 ? 15.867 -29.109 -1.831 1 64.94 166 ASP B O 1
ATOM 3870 N N . THR B 1 167 ? 14.914 -28.344 0.071 1 54.53 167 THR B N 1
ATOM 3871 C CA . THR B 1 167 ? 15.328 -29.469 0.91 1 54.53 167 THR B CA 1
ATOM 3872 C C . THR B 1 167 ? 14.812 -30.781 0.342 1 54.53 167 THR B C 1
ATOM 3874 O O . THR B 1 167 ? 15.227 -31.859 0.777 1 54.53 167 THR B O 1
ATOM 3877 N N . GLU B 1 168 ? 13.672 -30.641 -0.345 1 55.84 168 GLU B N 1
ATOM 3878 C CA . GLU B 1 168 ? 13.156 -31.953 -0.728 1 55.84 168 GLU B CA 1
ATOM 3879 C C . GLU B 1 168 ? 14.117 -32.656 -1.669 1 55.84 168 GLU B C 1
ATOM 3881 O O . GLU B 1 168 ? 14.414 -32.188 -2.76 1 55.84 168 GLU B O 1
ATOM 3886 N N . LYS B 1 169 ? 14.961 -33.625 -1.218 1 51.75 169 LYS B N 1
ATOM 3887 C CA . LYS B 1 169 ? 15.961 -34.531 -1.742 1 51.75 169 LYS B CA 1
ATOM 3888 C C . LYS B 1 169 ? 15.422 -35.312 -2.939 1 51.75 169 LYS B C 1
ATOM 3890 O O . LYS B 1 169 ? 14.297 -35.812 -2.902 1 51.75 169 LYS B O 1
ATOM 3895 N N . ASN B 1 170 ? 15.898 -35.094 -4.172 1 54.06 170 ASN B N 1
ATOM 3896 C CA . ASN B 1 170 ? 15.789 -36 -5.309 1 54.06 170 ASN B CA 1
ATOM 3897 C C . ASN B 1 170 ? 14.875 -35.438 -6.395 1 54.06 170 ASN B C 1
ATOM 3899 O O . ASN B 1 170 ? 14.422 -36.188 -7.273 1 54.06 170 ASN B O 1
ATOM 3903 N N . ARG B 1 171 ? 14.531 -34.125 -6.266 1 70.75 171 ARG B N 1
ATOM 3904 C CA . ARG B 1 171 ? 13.648 -33.688 -7.352 1 70.75 171 ARG B CA 1
ATOM 3905 C C . ARG B 1 171 ? 14.453 -33.094 -8.508 1 70.75 171 ARG B C 1
ATOM 3907 O O . ARG B 1 171 ? 15.5 -32.469 -8.305 1 70.75 171 ARG B O 1
ATOM 3914 N N . THR B 1 172 ? 14.102 -33.656 -9.703 1 89.44 172 THR B N 1
ATOM 3915 C CA . THR B 1 172 ? 14.711 -33.125 -10.914 1 89.44 172 THR B CA 1
ATOM 3916 C C . THR B 1 172 ? 14.43 -31.641 -11.055 1 89.44 172 THR B C 1
ATOM 3918 O O . THR B 1 172 ? 13.375 -31.156 -10.633 1 89.44 172 THR B O 1
ATOM 3921 N N . THR B 1 173 ? 15.406 -30.938 -11.438 1 94.44 173 THR B N 1
ATOM 3922 C CA . THR B 1 173 ? 15.25 -29.5 -11.641 1 94.44 173 THR B CA 1
ATOM 3923 C C . THR B 1 173 ? 14.93 -29.188 -13.102 1 94.44 173 THR B C 1
ATOM 3925 O O . THR B 1 173 ? 14.992 -28.031 -13.523 1 94.44 173 THR B O 1
ATOM 3928 N N . GLU B 1 174 ? 14.664 -30.234 -13.797 1 96.19 174 GLU B N 1
ATOM 3929 C CA . GLU B 1 174 ? 14.242 -30.047 -15.18 1 96.19 174 GLU B CA 1
ATOM 3930 C C . GLU B 1 174 ? 12.797 -29.562 -15.258 1 96.19 174 GLU B C 1
ATOM 3932 O O . GLU B 1 174 ? 11.922 -30.125 -14.594 1 96.19 174 GLU B O 1
ATOM 3937 N N . ARG B 1 175 ? 12.578 -28.5 -15.961 1 97.25 175 ARG B N 1
ATOM 3938 C CA . ARG B 1 175 ? 11.242 -27.969 -16.219 1 97.25 175 ARG B CA 1
ATOM 3939 C C . ARG B 1 175 ? 11.086 -27.562 -17.688 1 97.25 175 ARG B C 1
ATOM 3941 O O . ARG B 1 175 ? 12.07 -27.453 -18.406 1 97.25 175 ARG B O 1
ATOM 3948 N N . ARG B 1 176 ? 9.812 -27.375 -18.062 1 98.31 176 ARG B N 1
ATOM 3949 C CA . ARG B 1 176 ? 9.508 -26.969 -19.422 1 98.31 176 ARG B CA 1
ATOM 3950 C C . ARG B 1 176 ? 8.758 -25.641 -19.438 1 98.31 176 ARG B C 1
ATOM 3952 O O . ARG B 1 176 ? 7.652 -25.547 -18.906 1 98.31 176 ARG B O 1
ATOM 3959 N N . ILE B 1 177 ? 9.328 -24.672 -20.047 1 98.75 177 ILE B N 1
ATOM 3960 C CA . ILE B 1 177 ? 8.664 -23.406 -20.312 1 98.75 177 ILE B CA 1
ATOM 3961 C C . ILE B 1 177 ? 8.047 -23.422 -21.719 1 98.75 177 ILE B C 1
ATOM 3963 O O . ILE B 1 177 ? 8.727 -23.734 -22.688 1 98.75 177 ILE B O 1
ATOM 3967 N N . LEU B 1 178 ? 6.832 -23.125 -21.781 1 98.81 178 LEU B N 1
ATOM 3968 C CA . LEU B 1 178 ? 6.078 -23.203 -23.031 1 98.81 178 LEU B CA 1
ATOM 3969 C C . LEU B 1 178 ? 6.141 -21.891 -23.797 1 98.81 178 LEU B C 1
ATOM 3971 O O . LEU B 1 178 ? 6.207 -21.875 -25.016 1 98.81 178 LEU B O 1
ATOM 3975 N N . ALA B 1 179 ? 6.023 -20.812 -23.125 1 98.81 179 ALA B N 1
ATOM 3976 C CA . ALA B 1 179 ? 6.027 -19.484 -23.719 1 98.81 179 ALA B CA 1
ATOM 3977 C C . ALA B 1 179 ? 6.5 -18.438 -22.719 1 98.81 179 ALA B C 1
ATOM 3979 O O . ALA B 1 179 ? 6.293 -18.578 -21.516 1 98.81 179 ALA B O 1
ATOM 3980 N N . ILE B 1 180 ? 7.125 -17.422 -23.219 1 98.75 180 ILE B N 1
ATOM 3981 C CA . ILE B 1 180 ? 7.531 -16.266 -22.406 1 98.75 180 ILE B CA 1
ATOM 3982 C C . ILE B 1 180 ? 7.582 -15.016 -23.281 1 98.75 180 ILE B C 1
ATOM 3984 O O . ILE B 1 180 ? 8.039 -15.062 -24.422 1 98.75 180 ILE B O 1
ATOM 3988 N N . SER B 1 181 ? 7.09 -13.938 -22.828 1 98.56 181 SER B N 1
ATOM 3989 C CA . SER B 1 181 ? 7.109 -12.68 -23.562 1 98.56 181 SER B CA 1
ATOM 3990 C C . SER B 1 181 ? 7.289 -11.484 -22.641 1 98.56 181 SER B C 1
ATOM 3992 O O . SER B 1 181 ? 6.844 -11.516 -21.484 1 98.56 181 SER B O 1
ATOM 3994 N N . VAL B 1 182 ? 7.984 -10.523 -23.125 1 98.31 182 VAL B N 1
ATOM 3995 C CA . VAL B 1 182 ? 8.172 -9.25 -22.438 1 98.31 182 VAL B CA 1
ATOM 3996 C C . VAL B 1 182 ? 7.336 -8.164 -23.109 1 98.31 182 VAL B C 1
ATOM 3998 O O . VAL B 1 182 ? 7.492 -7.914 -24.312 1 98.31 182 VAL B O 1
ATOM 4001 N N . VAL B 1 183 ? 6.457 -7.602 -22.344 1 96.75 183 VAL B N 1
ATOM 4002 C CA . VAL B 1 183 ? 5.59 -6.566 -22.906 1 96.75 183 VAL B CA 1
ATOM 4003 C C . VAL B 1 183 ? 5.648 -5.32 -22.031 1 96.75 183 VAL B C 1
ATOM 4005 O O . VAL B 1 183 ? 6.195 -5.355 -20.922 1 96.75 183 VAL B O 1
ATOM 4008 N N . CYS B 1 184 ? 5.215 -4.215 -22.562 1 94.81 184 CYS B N 1
ATOM 4009 C CA . CYS B 1 184 ? 5.254 -2.959 -21.828 1 94.81 184 CYS B CA 1
ATOM 4010 C C . CYS B 1 184 ? 3.963 -2.172 -22.016 1 94.81 184 CYS B C 1
ATOM 4012 O O . CYS B 1 184 ? 3.465 -2.055 -23.141 1 94.81 184 CYS B O 1
ATOM 4014 N N . ASN B 1 185 ? 3.434 -1.744 -20.953 1 89.81 185 ASN B N 1
ATOM 4015 C CA . ASN B 1 185 ? 2.297 -0.83 -20.906 1 89.81 185 ASN B CA 1
ATOM 4016 C C . ASN B 1 185 ? 2.633 0.449 -20.156 1 89.81 185 ASN B C 1
ATOM 4018 O O . ASN B 1 185 ? 2.559 0.481 -18.922 1 89.81 185 ASN B O 1
ATOM 4022 N N . GLY B 1 186 ? 2.928 1.505 -20.922 1 90.81 186 GLY B N 1
ATOM 4023 C CA . GLY B 1 186 ? 3.342 2.738 -20.281 1 90.81 186 GLY B CA 1
ATOM 4024 C C . GLY B 1 186 ? 4.656 2.609 -19.531 1 90.81 186 GLY B C 1
ATOM 4025 O O . GLY B 1 186 ? 5.676 2.236 -20.125 1 90.81 186 GLY B O 1
ATOM 4026 N N . GLU B 1 187 ? 4.613 2.908 -18.203 1 93.31 187 GLU B N 1
ATOM 4027 C CA . GLU B 1 187 ? 5.832 2.895 -17.391 1 93.31 187 GLU B CA 1
ATOM 4028 C C . GLU B 1 187 ? 6.039 1.536 -16.734 1 93.31 187 GLU B C 1
ATOM 4030 O O . GLU B 1 187 ? 7.043 1.317 -16.047 1 93.31 187 GLU B O 1
ATOM 4035 N N . VAL B 1 188 ? 5.184 0.615 -17.016 1 96.56 188 VAL B N 1
ATOM 4036 C CA . VAL B 1 188 ? 5.246 -0.682 -16.359 1 96.56 188 VAL B CA 1
ATOM 4037 C C . VAL B 1 188 ? 5.492 -1.78 -17.391 1 96.56 188 VAL B C 1
ATOM 4039 O O . VAL B 1 188 ? 4.789 -1.859 -18.391 1 96.56 188 VAL B O 1
ATOM 4042 N N . GLY B 1 189 ? 6.551 -2.531 -17.172 1 97.62 189 GLY B N 1
ATOM 4043 C CA . GLY B 1 189 ? 6.793 -3.734 -17.953 1 97.62 189 GLY B CA 1
ATOM 4044 C C . GLY B 1 189 ? 6.18 -4.977 -17.328 1 97.62 189 GLY B C 1
ATOM 4045 O O . GLY B 1 189 ? 5.91 -5.012 -16.125 1 97.62 189 GLY B O 1
ATOM 4046 N N . GLU B 1 190 ? 5.941 -5.957 -18.234 1 98 190 GLU B N 1
ATOM 4047 C CA . GLU B 1 190 ? 5.418 -7.25 -17.797 1 98 190 GLU B CA 1
ATOM 4048 C C . GLU B 1 190 ? 6.145 -8.398 -18.5 1 98 190 GLU B C 1
ATOM 4050 O O . GLU B 1 190 ? 6.449 -8.32 -19.688 1 98 190 GLU B O 1
ATOM 4055 N N . VAL B 1 191 ? 6.398 -9.406 -17.766 1 98.75 191 VAL B N 1
ATOM 4056 C CA . VAL B 1 191 ? 6.863 -10.664 -18.344 1 98.75 191 VAL B CA 1
ATOM 4057 C C . VAL B 1 191 ? 5.82 -11.75 -18.125 1 98.75 191 VAL B C 1
ATOM 4059 O O . VAL B 1 191 ? 5.418 -12.016 -16.984 1 98.75 191 VAL B O 1
ATOM 4062 N N . HIS B 1 192 ? 5.328 -12.289 -19.25 1 98.69 192 HIS B N 1
ATOM 4063 C CA . HIS B 1 192 ? 4.387 -13.406 -19.219 1 98.69 192 HIS B CA 1
ATOM 4064 C C . HIS B 1 192 ? 5.113 -14.742 -19.359 1 98.69 192 HIS B C 1
ATOM 4066 O O . HIS B 1 192 ? 5.906 -14.93 -20.281 1 98.69 192 HIS B O 1
ATOM 4072 N N . ILE B 1 193 ? 4.828 -15.625 -18.438 1 98.81 193 ILE B N 1
ATOM 4073 C CA . ILE B 1 193 ? 5.504 -16.922 -18.469 1 98.81 193 ILE B CA 1
ATOM 4074 C C . ILE B 1 193 ? 4.477 -18.047 -18.359 1 98.81 193 ILE B C 1
ATOM 4076 O O . ILE B 1 193 ? 3.602 -18.016 -17.5 1 98.81 193 ILE B O 1
ATOM 4080 N N . LYS B 1 194 ? 4.559 -18.953 -19.297 1 98.75 194 LYS B N 1
ATOM 4081 C CA . LYS B 1 194 ? 3.721 -20.156 -19.297 1 98.75 194 LYS B CA 1
ATOM 4082 C C . LYS B 1 194 ? 4.57 -21.406 -19.203 1 98.75 194 LYS B C 1
ATOM 4084 O O . LYS B 1 194 ? 5.547 -21.562 -19.953 1 98.75 194 LYS B O 1
ATOM 4089 N N . GLY B 1 195 ? 4.262 -22.25 -18.25 1 98.44 195 GLY B N 1
ATOM 4090 C CA . GLY B 1 195 ? 4.988 -23.484 -18.078 1 98.44 195 GLY B CA 1
ATOM 4091 C C . GLY B 1 195 ? 4.184 -24.562 -17.359 1 98.44 195 GLY B C 1
ATOM 4092 O O . GLY B 1 195 ? 3.129 -24.266 -16.797 1 98.44 195 GLY B O 1
ATOM 4093 N N . TYR B 1 196 ? 4.699 -25.781 -17.391 1 96.94 196 TYR B N 1
ATOM 4094 C CA . TYR B 1 196 ? 3.977 -26.891 -16.781 1 96.94 196 TYR B CA 1
ATOM 4095 C C . TYR B 1 196 ? 4.055 -26.828 -15.266 1 96.94 196 TYR B C 1
ATOM 4097 O O . TYR B 1 196 ? 3.049 -27.016 -14.578 1 96.94 196 TYR B O 1
ATOM 4105 N N . SER B 1 197 ? 5.203 -26.703 -14.758 1 95.88 197 SER B N 1
ATOM 4106 C CA . SER B 1 197 ? 5.496 -26.578 -13.336 1 95.88 197 SER B CA 1
ATOM 4107 C C . SER B 1 197 ? 6.738 -25.734 -13.094 1 95.88 197 SER B C 1
ATOM 4109 O O . SER B 1 197 ? 7.539 -25.531 -14.008 1 95.88 197 SER B O 1
ATOM 4111 N N . PHE B 1 198 ? 6.812 -25.234 -11.938 1 96.31 198 PHE B N 1
ATOM 4112 C CA . PHE B 1 198 ? 7.922 -24.359 -11.586 1 96.31 198 PHE B CA 1
ATOM 4113 C C . PHE B 1 198 ? 8.562 -24.781 -10.266 1 96.31 198 PHE B C 1
ATOM 4115 O O . PHE B 1 198 ? 7.875 -25.281 -9.375 1 96.31 198 PHE B O 1
ATOM 4122 N N . LEU B 1 199 ? 9.836 -24.547 -10.195 1 95.38 199 LEU B N 1
ATOM 4123 C CA . LEU B 1 199 ? 10.578 -24.781 -8.961 1 95.38 199 LEU B CA 1
ATOM 4124 C C . LEU B 1 199 ? 10.406 -23.609 -7.996 1 95.38 199 LEU B C 1
ATOM 4126 O O . LEU B 1 199 ? 9.891 -22.562 -8.375 1 95.38 199 LEU B O 1
ATOM 4130 N N . TRP B 1 200 ? 10.875 -23.891 -6.77 1 94.38 200 TRP B N 1
ATOM 4131 C CA . TRP B 1 200 ? 10.828 -22.844 -5.758 1 94.38 200 TRP B CA 1
ATOM 4132 C C . TRP B 1 200 ? 11.641 -21.625 -6.195 1 94.38 200 TRP B C 1
ATOM 4134 O O . TRP B 1 200 ? 12.82 -21.75 -6.52 1 94.38 200 TRP B O 1
ATOM 4144 N N . HIS B 1 201 ? 10.961 -20.484 -6.293 1 96.5 201 HIS B N 1
ATOM 4145 C CA . HIS B 1 201 ? 11.547 -19.188 -6.617 1 96.5 201 HIS B CA 1
ATOM 4146 C C . HIS B 1 201 ? 11.992 -19.125 -8.07 1 96.5 201 HIS B C 1
ATOM 4148 O O . HIS B 1 201 ? 12.688 -18.203 -8.477 1 96.5 201 HIS B O 1
ATOM 4154 N N . GLN B 1 202 ? 11.609 -20.047 -8.867 1 97.44 202 GLN B N 1
ATOM 4155 C CA . GLN B 1 202 ? 12.133 -20.125 -10.227 1 97.44 202 GLN B CA 1
ATOM 4156 C C . GLN B 1 202 ? 11.828 -18.844 -11.008 1 97.44 202 GLN B C 1
ATOM 4158 O O . GLN B 1 202 ? 12.727 -18.234 -11.594 1 97.44 202 GLN B O 1
ATOM 4163 N N . VAL B 1 203 ? 10.578 -18.359 -10.984 1 98.56 203 VAL B N 1
ATOM 4164 C CA . VAL B 1 203 ? 10.18 -17.188 -11.766 1 98.56 203 VAL B CA 1
ATOM 4165 C C . VAL B 1 203 ? 10.953 -15.961 -11.289 1 98.56 203 VAL B C 1
ATOM 4167 O O . VAL B 1 203 ? 11.453 -15.188 -12.102 1 98.56 203 VAL B O 1
ATOM 4170 N N . ARG B 1 204 ? 11.125 -15.82 -10.023 1 98.56 204 ARG B N 1
ATOM 4171 C CA . ARG B 1 204 ? 11.789 -14.648 -9.469 1 98.56 204 ARG B CA 1
ATOM 4172 C C . ARG B 1 204 ? 13.289 -14.695 -9.734 1 98.56 204 ARG B C 1
ATOM 4174 O O . ARG B 1 204 ? 13.922 -13.648 -9.93 1 98.56 204 ARG B O 1
ATOM 4181 N N . CYS B 1 205 ? 13.883 -15.867 -9.742 1 98.25 205 CYS B N 1
ATOM 4182 C CA . CYS B 1 205 ? 15.273 -16 -10.148 1 98.25 205 CYS B CA 1
ATOM 4183 C C . CYS B 1 205 ? 15.461 -15.641 -11.617 1 98.25 205 CYS B C 1
ATOM 4185 O O . CYS B 1 205 ? 16.391 -14.93 -11.977 1 98.25 205 CYS B O 1
ATOM 4187 N N . MET B 1 206 ? 14.562 -16.172 -12.406 1 98.69 206 MET B N 1
ATOM 4188 C CA . MET B 1 206 ? 14.602 -15.836 -13.828 1 98.69 206 MET B CA 1
ATOM 4189 C C . MET B 1 206 ? 14.523 -14.328 -14.039 1 98.69 206 MET B C 1
ATOM 4191 O O . MET B 1 206 ? 15.305 -13.758 -14.797 1 98.69 206 MET B O 1
ATOM 4195 N N . MET B 1 207 ? 13.664 -13.695 -13.305 1 98.81 207 MET B N 1
ATOM 4196 C CA . MET B 1 207 ? 13.484 -12.25 -13.414 1 98.81 207 MET B CA 1
ATOM 4197 C C . MET B 1 207 ? 14.734 -11.516 -12.953 1 98.81 207 MET B C 1
ATOM 4199 O O . MET B 1 207 ? 15.109 -10.492 -13.531 1 98.81 207 MET B O 1
ATOM 4203 N N . GLY B 1 208 ? 15.312 -12.023 -11.867 1 98.5 208 GLY B N 1
ATOM 4204 C CA . GLY B 1 208 ? 16.531 -11.406 -11.391 1 98.5 208 GLY B CA 1
ATOM 4205 C C . GLY B 1 208 ? 17.609 -11.297 -12.453 1 98.5 208 GLY B C 1
ATOM 4206 O O . GLY B 1 208 ? 18.234 -10.242 -12.602 1 98.5 208 GLY B O 1
ATOM 4207 N N . VAL B 1 209 ? 17.781 -12.344 -13.219 1 98.56 209 VAL B N 1
ATOM 4208 C CA . VAL B 1 209 ? 18.781 -12.359 -14.266 1 98.56 209 VAL B CA 1
ATOM 4209 C C . VAL B 1 209 ? 18.328 -11.477 -15.43 1 98.56 209 VAL B C 1
ATOM 4211 O O . VAL B 1 209 ? 19.125 -10.727 -16 1 98.56 209 VAL B O 1
ATOM 4214 N N . LEU B 1 210 ? 17.062 -11.531 -15.773 1 98.75 210 LEU B N 1
ATOM 4215 C CA . LEU B 1 210 ? 16.531 -10.703 -16.844 1 98.75 210 LEU B CA 1
ATOM 4216 C C . LEU B 1 210 ? 16.734 -9.227 -16.547 1 98.75 210 LEU B C 1
ATOM 4218 O O . LEU B 1 210 ? 17 -8.43 -17.453 1 98.75 210 LEU B O 1
ATOM 4222 N N . PHE B 1 211 ? 16.625 -8.852 -15.258 1 98.62 211 PHE B N 1
ATOM 4223 C CA . PHE B 1 211 ? 16.844 -7.469 -14.867 1 98.62 211 PHE B CA 1
ATOM 4224 C C . PHE B 1 211 ? 18.281 -7.055 -15.125 1 98.62 211 PHE B C 1
ATOM 4226 O O . PHE B 1 211 ? 18.547 -5.941 -15.578 1 98.62 211 PHE B O 1
ATOM 4233 N N . ARG B 1 212 ? 19.188 -7.961 -14.898 1 98.5 212 ARG B N 1
ATOM 4234 C CA . ARG B 1 212 ? 20.594 -7.656 -15.164 1 98.5 212 ARG B CA 1
ATOM 4235 C C . ARG B 1 212 ? 20.844 -7.457 -16.656 1 98.5 212 ARG B C 1
ATOM 4237 O O . ARG B 1 212 ? 21.641 -6.605 -17.047 1 98.5 212 ARG B O 1
ATOM 4244 N N . VAL B 1 213 ? 20.188 -8.219 -17.469 1 98.75 213 VAL B N 1
ATOM 4245 C CA . VAL B 1 213 ? 20.281 -8.062 -18.906 1 98.75 213 VAL B CA 1
ATOM 4246 C C . VAL B 1 213 ? 19.688 -6.715 -19.328 1 98.75 213 VAL B C 1
ATOM 4248 O O . VAL B 1 213 ? 20.312 -5.973 -20.094 1 98.75 213 VAL B O 1
ATOM 4251 N N . GLY B 1 214 ? 18.531 -6.41 -18.797 1 98.62 214 GLY B N 1
ATOM 4252 C CA . GLY B 1 214 ? 17.875 -5.145 -19.125 1 98.62 214 GLY B CA 1
ATOM 4253 C C . GLY B 1 214 ? 18.703 -3.938 -18.719 1 98.62 214 GLY B C 1
ATOM 4254 O O . GLY B 1 214 ? 18.656 -2.896 -19.375 1 98.62 214 GLY B O 1
ATOM 4255 N N . GLU B 1 215 ? 19.469 -4.098 -17.656 1 98.06 215 GLU B N 1
ATOM 4256 C CA . GLU B 1 215 ? 20.297 -3.021 -17.125 1 98.06 215 GLU B CA 1
ATOM 4257 C C . GLU B 1 215 ? 21.594 -2.879 -17.938 1 98.06 215 GLU B C 1
ATOM 4259 O O . GLU B 1 215 ? 22.328 -1.9 -17.781 1 98.06 215 GLU B O 1
ATOM 4264 N N . GLY B 1 216 ? 21.891 -3.861 -18.703 1 97.88 216 GLY B N 1
ATOM 4265 C CA . GLY B 1 216 ? 23.094 -3.85 -19.5 1 97.88 216 GLY B CA 1
ATOM 4266 C C . GLY B 1 216 ? 24.281 -4.48 -18.797 1 97.88 216 GLY B C 1
ATOM 4267 O O . GLY B 1 216 ? 25.391 -4.5 -19.344 1 97.88 216 GLY B O 1
ATOM 4268 N N . SER B 1 217 ? 24.062 -5.023 -17.672 1 97.38 217 SER B N 1
ATOM 4269 C CA . SER B 1 217 ? 25.141 -5.652 -16.906 1 97.38 217 SER B CA 1
ATOM 4270 C C . SER B 1 217 ? 25.469 -7.039 -17.438 1 97.38 217 SER B C 1
ATOM 4272 O O . SER B 1 217 ? 26.547 -7.57 -17.172 1 97.38 217 SER B O 1
ATOM 4274 N N . GLU B 1 218 ? 24.516 -7.668 -18.156 1 98 218 GLU B N 1
ATOM 4275 C CA . GLU B 1 218 ? 24.688 -8.969 -18.781 1 98 218 GLU B CA 1
ATOM 4276 C C . GLU B 1 218 ? 24.203 -8.945 -20.234 1 98 218 GLU B C 1
ATOM 4278 O O . GLU B 1 218 ? 23.297 -8.18 -20.578 1 98 218 GLU B O 1
ATOM 4283 N N . GLU B 1 219 ? 24.797 -9.789 -21 1 98.31 219 GLU B N 1
ATOM 4284 C CA . GLU B 1 219 ? 24.281 -10.039 -22.344 1 98.31 219 GLU B CA 1
ATOM 4285 C C . GLU B 1 219 ? 23.188 -11.109 -22.328 1 98.31 219 GLU B C 1
ATOM 4287 O O . GLU B 1 219 ? 23.156 -11.945 -21.422 1 98.31 219 GLU B O 1
ATOM 4292 N N . PRO B 1 220 ? 22.281 -11.102 -23.312 1 98.56 220 PRO B N 1
ATOM 4293 C CA . PRO B 1 220 ? 21.172 -12.062 -23.344 1 98.56 220 PRO B CA 1
ATOM 4294 C C . PRO B 1 220 ? 21.656 -13.508 -23.25 1 98.56 220 PRO B C 1
ATOM 4296 O O . PRO B 1 220 ? 20.984 -14.352 -22.656 1 98.56 220 PRO B O 1
ATOM 4299 N N . GLU B 1 221 ? 22.844 -13.828 -23.672 1 98.31 221 GLU B N 1
ATOM 4300 C CA . GLU B 1 221 ? 23.375 -15.188 -23.734 1 98.31 221 GLU B CA 1
ATOM 4301 C C . GLU B 1 221 ? 23.672 -15.727 -22.344 1 98.31 221 GLU B C 1
ATOM 4303 O O . GLU B 1 221 ? 23.859 -16.938 -22.172 1 98.31 221 GLU B O 1
ATOM 4308 N N . ILE B 1 222 ? 23.609 -14.852 -21.391 1 98.25 222 ILE B N 1
ATOM 4309 C CA . ILE B 1 222 ? 23.891 -15.273 -20.016 1 98.25 222 ILE B CA 1
ATOM 4310 C C . ILE B 1 222 ? 22.891 -16.344 -19.594 1 98.25 222 ILE B C 1
ATOM 4312 O O . ILE B 1 222 ? 23.219 -17.25 -18.828 1 98.25 222 ILE B O 1
ATOM 4316 N N . ILE B 1 223 ? 21.688 -16.25 -20.141 1 98.25 223 ILE B N 1
ATOM 4317 C CA . ILE B 1 223 ? 20.641 -17.219 -19.781 1 98.25 223 ILE B CA 1
ATOM 4318 C C . ILE B 1 223 ? 21.047 -18.609 -20.266 1 98.25 223 ILE B C 1
ATOM 4320 O O . ILE B 1 223 ? 21 -19.578 -19.5 1 98.25 223 ILE B O 1
ATOM 4324 N N . LYS B 1 224 ? 21.484 -18.688 -21.484 1 97.31 224 LYS B N 1
ATOM 4325 C CA . LYS B 1 224 ? 21.953 -19.953 -22.047 1 97.31 224 LYS B CA 1
ATOM 4326 C C . LYS B 1 224 ? 23.109 -20.516 -21.25 1 97.31 224 LYS B C 1
ATOM 4328 O O . LYS B 1 224 ? 23.141 -21.703 -20.953 1 97.31 224 LYS B O 1
ATOM 4333 N N . GLU B 1 225 ? 23.969 -19.625 -20.922 1 97.44 225 GLU B N 1
ATOM 4334 C CA . GLU B 1 225 ? 25.141 -20.016 -20.141 1 97.44 225 GLU B CA 1
ATOM 4335 C C . GLU B 1 225 ? 24.75 -20.594 -18.781 1 97.44 225 GLU B C 1
ATOM 4337 O O . GLU B 1 225 ? 25.266 -21.625 -18.359 1 97.44 225 GLU B O 1
ATOM 4342 N N . MET B 1 226 ? 23.844 -19.969 -18.172 1 97.56 226 MET B N 1
ATOM 4343 C CA . MET B 1 226 ? 23.422 -20.375 -16.844 1 97.56 226 MET B CA 1
ATOM 4344 C C . MET B 1 226 ? 22.656 -21.703 -16.906 1 97.56 226 MET B C 1
ATOM 4346 O O . MET B 1 226 ? 22.734 -22.516 -15.984 1 97.56 226 MET B O 1
ATOM 4350 N N . LEU B 1 227 ? 21.891 -21.906 -17.969 1 97.06 227 LEU B N 1
ATOM 4351 C CA . LEU B 1 227 ? 21.125 -23.141 -18.141 1 97.06 227 LEU B CA 1
ATOM 4352 C C . LEU B 1 227 ? 22.062 -24.328 -18.328 1 97.06 227 LEU B C 1
ATOM 4354 O O . LEU B 1 227 ? 21.719 -25.453 -17.938 1 97.06 227 LEU B O 1
ATOM 4358 N N . LEU B 1 228 ? 23.266 -24.094 -18.812 1 95.19 228 LEU B N 1
ATOM 4359 C CA . LEU B 1 228 ? 24.203 -25.156 -19.125 1 95.19 228 LEU B CA 1
ATOM 4360 C C . LEU B 1 228 ? 25.281 -25.266 -18.031 1 95.19 228 LEU B C 1
ATOM 4362 O O . LEU B 1 228 ? 26.062 -26.219 -18.031 1 95.19 228 LEU B O 1
ATOM 4366 N N . HIS B 1 229 ? 25.281 -24.375 -17.125 1 90.88 229 HIS B N 1
ATOM 4367 C CA . HIS B 1 229 ? 26.328 -24.266 -16.125 1 90.88 229 HIS B CA 1
ATOM 4368 C C . HIS B 1 229 ? 26.234 -25.391 -15.109 1 90.88 229 HIS B C 1
ATOM 4370 O O . HIS B 1 229 ? 25.172 -25.641 -14.531 1 90.88 229 HIS B O 1
ATOM 4376 N N . ASN B 1 230 ? 27.359 -26.047 -14.812 1 89.56 230 ASN B N 1
ATOM 4377 C CA . ASN B 1 230 ? 27.375 -27.188 -13.891 1 89.56 230 ASN B CA 1
ATOM 4378 C C . ASN B 1 230 ? 28.234 -26.891 -12.656 1 89.56 230 ASN B C 1
ATOM 4380 O O . ASN B 1 230 ? 28.391 -27.734 -11.789 1 89.56 230 ASN B O 1
ATOM 4384 N N . GLY B 1 231 ? 28.75 -25.703 -12.523 1 88.44 231 GLY B N 1
ATOM 4385 C CA . GLY B 1 231 ? 29.547 -25.312 -11.367 1 88.44 231 GLY B CA 1
ATOM 4386 C C . GLY B 1 231 ? 28.719 -24.656 -10.273 1 88.44 231 GLY B C 1
ATOM 4387 O O . GLY B 1 231 ? 27.547 -25 -10.086 1 88.44 231 GLY B O 1
ATOM 4388 N N . GLN B 1 232 ? 29.422 -23.922 -9.508 1 91 232 GLN B N 1
ATOM 4389 C CA . GLN B 1 232 ? 28.734 -23.188 -8.438 1 91 232 GLN B CA 1
ATOM 4390 C C . GLN B 1 232 ? 27.703 -22.219 -9.008 1 91 232 GLN B C 1
ATOM 4392 O O . GLN B 1 232 ? 27.984 -21.5 -9.977 1 91 232 GLN B O 1
ATOM 4397 N N . LYS B 1 233 ? 26.609 -22.234 -8.453 1 89.19 233 LYS B N 1
ATOM 4398 C CA . LYS B 1 233 ? 25.5 -21.391 -8.906 1 89.19 233 LYS B CA 1
ATOM 4399 C C . LYS B 1 233 ? 25.891 -19.922 -8.898 1 89.19 233 LYS B C 1
ATOM 4401 O O . LYS B 1 233 ? 26.312 -19.391 -7.863 1 89.19 233 LYS B O 1
ATOM 4406 N N . PRO B 1 234 ? 25.734 -19.266 -10.047 1 90.31 234 PRO B N 1
ATOM 4407 C CA . PRO B 1 234 ? 25.953 -17.812 -10.062 1 90.31 234 PRO B CA 1
ATOM 4408 C C . PRO B 1 234 ? 24.969 -17.047 -9.18 1 90.31 234 PRO B C 1
ATOM 4410 O O . PRO B 1 234 ? 23.797 -17.438 -9.086 1 90.31 234 PRO B O 1
ATOM 4413 N N . GLN B 1 235 ? 25.5 -15.992 -8.609 1 90.94 235 GLN B N 1
ATOM 4414 C CA . GLN B 1 235 ? 24.672 -15.258 -7.645 1 90.94 235 GLN B CA 1
ATOM 4415 C C . GLN B 1 235 ? 24 -14.055 -8.297 1 90.94 235 GLN B C 1
ATOM 4417 O O . GLN B 1 235 ? 24.688 -13.18 -8.836 1 90.94 235 GLN B O 1
ATOM 4422 N N . TYR B 1 236 ? 22.75 -14.055 -8.344 1 94.31 236 TYR B N 1
ATOM 4423 C CA . TYR B 1 236 ? 21.906 -12.938 -8.758 1 94.31 236 TYR B CA 1
ATOM 4424 C C . TYR B 1 236 ? 20.891 -12.594 -7.688 1 94.31 236 TYR B C 1
ATOM 4426 O O . TYR B 1 236 ? 20.516 -13.445 -6.871 1 94.31 236 TYR B O 1
ATOM 4434 N N . GLU B 1 237 ? 20.469 -11.352 -7.707 1 94.94 237 GLU B N 1
ATOM 4435 C CA . GLU B 1 237 ? 19.453 -10.922 -6.758 1 94.94 237 GLU B CA 1
ATOM 4436 C C . GLU B 1 237 ? 18.094 -11.523 -7.109 1 94.94 237 GLU B C 1
ATOM 4438 O O . GLU B 1 237 ? 17.703 -11.562 -8.281 1 94.94 237 GLU B O 1
ATOM 4443 N N . LEU B 1 238 ? 17.406 -12.078 -6.121 1 97 238 LEU B N 1
ATOM 4444 C CA . LEU B 1 238 ? 16.047 -12.555 -6.277 1 97 238 LEU B CA 1
ATOM 4445 C C . LEU B 1 238 ? 15.086 -11.391 -6.52 1 97 238 LEU B C 1
ATOM 4447 O O . LEU B 1 238 ? 15.055 -10.438 -5.734 1 97 238 LEU B O 1
ATOM 4451 N N . ALA B 1 239 ? 14.352 -11.438 -7.629 1 98.12 239 ALA B N 1
ATOM 4452 C CA . ALA B 1 239 ? 13.414 -10.359 -7.922 1 98.12 239 ALA B CA 1
ATOM 4453 C C . ALA B 1 239 ? 12.32 -10.281 -6.855 1 98.12 239 ALA B C 1
ATOM 4455 O O . ALA B 1 239 ? 11.969 -11.289 -6.242 1 98.12 239 ALA B O 1
ATOM 4456 N N . SER B 1 240 ? 11.773 -9.109 -6.652 1 97.56 240 SER B N 1
ATOM 4457 C CA . SER B 1 240 ? 10.766 -8.852 -5.621 1 97.56 240 SER B CA 1
ATOM 4458 C C . SER B 1 240 ? 9.547 -9.742 -5.805 1 97.56 240 SER B C 1
ATOM 4460 O O . SER B 1 240 ? 9.117 -10 -6.934 1 97.56 240 SER B O 1
ATOM 4462 N N . GLU B 1 241 ? 8.961 -10.164 -4.719 1 98.25 241 GLU B N 1
ATOM 4463 C CA . GLU B 1 241 ? 7.75 -10.977 -4.766 1 98.25 241 GLU B CA 1
ATOM 4464 C C . GLU B 1 241 ? 6.531 -10.141 -5.133 1 98.25 241 GLU B C 1
ATOM 4466 O O . GLU B 1 241 ? 5.543 -10.656 -5.652 1 98.25 241 GLU B O 1
ATOM 4471 N N . ILE B 1 242 ? 6.594 -8.867 -4.941 1 97.5 242 ILE B N 1
ATOM 4472 C CA . ILE B 1 242 ? 5.445 -7.977 -5.055 1 97.5 242 ILE B CA 1
ATOM 4473 C C . ILE B 1 242 ? 4.961 -7.938 -6.504 1 97.5 242 ILE B C 1
ATOM 4475 O O . ILE B 1 242 ? 3.762 -7.824 -6.762 1 97.5 242 ILE B O 1
ATOM 4479 N N . GLY B 1 243 ? 5.863 -8.102 -7.414 1 98.06 243 GLY B N 1
ATOM 4480 C CA . GLY B 1 243 ? 5.52 -7.965 -8.82 1 98.06 243 GLY B CA 1
ATOM 4481 C C . GLY B 1 243 ? 5.02 -9.258 -9.438 1 98.06 243 GLY B C 1
ATOM 4482 O O . GLY B 1 243 ? 4.578 -9.273 -10.586 1 98.06 243 GLY B O 1
ATOM 4483 N N . LEU B 1 244 ? 5.074 -10.305 -8.68 1 98.69 244 LEU B N 1
ATOM 4484 C CA . LEU B 1 244 ? 4.754 -11.617 -9.234 1 98.69 244 LEU B CA 1
ATOM 4485 C C . LEU B 1 244 ? 3.307 -11.992 -8.945 1 98.69 244 LEU B C 1
ATOM 4487 O O . LEU B 1 244 ? 2.824 -11.805 -7.824 1 98.69 244 LEU B O 1
ATOM 4491 N N . ILE B 1 245 ? 2.582 -12.453 -10.008 1 98.62 245 ILE B N 1
ATOM 4492 C CA . ILE B 1 245 ? 1.214 -12.93 -9.828 1 98.62 245 ILE B CA 1
ATOM 4493 C C . ILE B 1 245 ? 1.025 -14.25 -10.562 1 98.62 245 ILE B C 1
ATOM 4495 O O . ILE B 1 245 ? 1.427 -14.391 -11.719 1 98.62 245 ILE B O 1
ATOM 4499 N N . LEU B 1 246 ? 0.581 -15.297 -9.82 1 98.56 246 LEU B N 1
ATOM 4500 C CA . LEU B 1 246 ? 0.05 -16.484 -10.492 1 98.56 246 LEU B CA 1
ATOM 4501 C C . LEU B 1 246 ? -1.231 -16.141 -11.242 1 98.56 246 LEU B C 1
ATOM 4503 O O . LEU B 1 246 ? -2.299 -16.016 -10.641 1 98.56 246 LEU B O 1
ATOM 4507 N N . TYR B 1 247 ? -1.077 -16.078 -12.5 1 97.69 247 TYR B N 1
ATOM 4508 C CA . TYR B 1 247 ? -2.129 -15.492 -13.32 1 97.69 247 TYR B CA 1
ATOM 4509 C C . TYR B 1 247 ? -3.24 -16.5 -13.586 1 97.69 247 TYR B C 1
ATOM 4511 O O . TYR B 1 247 ? -4.422 -16.156 -13.562 1 97.69 247 TYR B O 1
ATOM 4519 N N . ASP B 1 248 ? -2.826 -17.734 -13.875 1 96.75 248 ASP B N 1
ATOM 4520 C CA . ASP B 1 248 ? -3.855 -18.734 -14.164 1 96.75 248 ASP B CA 1
ATOM 4521 C C . ASP B 1 248 ? -3.314 -20.141 -14 1 96.75 248 ASP B C 1
ATOM 4523 O O . ASP B 1 248 ? -2.111 -20.375 -14.141 1 96.75 248 ASP B O 1
ATOM 4527 N N . CYS B 1 249 ? -4.191 -21.031 -13.594 1 97.62 249 CYS B N 1
ATOM 4528 C CA . CYS B 1 249 ? -4.012 -22.469 -13.648 1 97.62 249 CYS B CA 1
ATOM 4529 C C . CYS B 1 249 ? -5.02 -23.109 -14.594 1 97.62 249 CYS B C 1
ATOM 4531 O O . CYS B 1 249 ? -6.227 -23.031 -14.367 1 97.62 249 CYS B O 1
ATOM 4533 N N . VAL B 1 250 ? -4.469 -23.828 -15.57 1 97.19 250 VAL B N 1
ATOM 4534 C CA . VAL B 1 250 ? -5.348 -24.281 -16.641 1 97.19 250 VAL B CA 1
ATOM 4535 C C . VAL B 1 250 ? -5.469 -25.812 -16.594 1 97.19 250 VAL B C 1
ATOM 4537 O O . VAL B 1 250 ? -4.473 -26.5 -16.391 1 97.19 250 VAL B O 1
ATOM 4540 N N . PHE B 1 251 ? -6.668 -26.297 -16.828 1 96.94 251 PHE B N 1
ATOM 4541 C CA . PHE B 1 251 ? -6.984 -27.719 -16.797 1 96.94 251 PHE B CA 1
ATOM 4542 C C . PHE B 1 251 ? -7.598 -28.172 -18.125 1 96.94 251 PHE B C 1
ATOM 4544 O O . PHE B 1 251 ? -8.242 -27.375 -18.812 1 96.94 251 PHE B O 1
ATOM 4551 N N . GLU B 1 252 ? -7.402 -29.391 -18.391 1 91.56 252 GLU B N 1
ATOM 4552 C CA . GLU B 1 252 ? -7.863 -29.922 -19.688 1 91.56 252 GLU B CA 1
ATOM 4553 C C . GLU B 1 252 ? -9.383 -30.016 -19.734 1 91.56 252 GLU B C 1
ATOM 4555 O O . GLU B 1 252 ? -10.016 -29.5 -20.656 1 91.56 252 GLU B O 1
ATOM 4560 N N . SER B 1 253 ? -10.023 -30.641 -18.719 1 88.12 253 SER B N 1
ATOM 4561 C CA . SER B 1 253 ? -11.438 -30.953 -18.812 1 88.12 253 SER B CA 1
ATOM 4562 C C . SER B 1 253 ? -12.258 -30.141 -17.828 1 88.12 253 SER B C 1
ATOM 4564 O O . SER B 1 253 ? -13.492 -30.219 -17.812 1 88.12 253 SER B O 1
ATOM 4566 N N . THR B 1 254 ? -11.617 -29.375 -17.078 1 92 254 THR B N 1
ATOM 4567 C CA . THR B 1 254 ? -12.336 -28.625 -16.047 1 92 254 THR B CA 1
ATOM 4568 C C . THR B 1 254 ? -12.258 -27.125 -16.328 1 92 254 THR B C 1
ATOM 4570 O O . THR B 1 254 ? -11.172 -26.578 -16.531 1 92 254 THR B O 1
ATOM 4573 N N . GLN B 1 255 ? -13.414 -26.562 -16.391 1 92.38 255 GLN B N 1
ATOM 4574 C CA . GLN B 1 255 ? -13.523 -25.109 -16.562 1 92.38 255 GLN B CA 1
ATOM 4575 C C . GLN B 1 255 ? -14.07 -24.453 -15.297 1 92.38 255 GLN B C 1
ATOM 4577 O O . GLN B 1 255 ? -14.797 -25.078 -14.531 1 92.38 255 GLN B O 1
ATOM 4582 N N . PHE B 1 256 ? -13.625 -23.25 -15.117 1 93.62 256 PHE B N 1
ATOM 4583 C CA . PHE B 1 256 ? -14.055 -22.484 -13.953 1 93.62 256 PHE B CA 1
ATOM 4584 C C . PHE B 1 256 ? -14.812 -21.219 -14.375 1 93.62 256 PHE B C 1
ATOM 4586 O O . PHE B 1 256 ? -14.211 -20.172 -14.562 1 93.62 256 PHE B O 1
ATOM 4593 N N . PRO B 1 257 ? -16.062 -21.375 -14.492 1 88.88 257 PRO B N 1
ATOM 4594 C CA . PRO B 1 257 ? -16.828 -20.188 -14.867 1 88.88 257 PRO B CA 1
ATOM 4595 C C . PRO B 1 257 ? -16.828 -19.109 -13.781 1 88.88 257 PRO B C 1
ATOM 4597 O O . PRO B 1 257 ? -17.016 -19.422 -12.602 1 88.88 257 PRO B O 1
ATOM 4600 N N . ILE B 1 258 ? -16.594 -17.953 -14.219 1 82.75 258 ILE B N 1
ATOM 4601 C CA . ILE B 1 258 ? -16.578 -16.828 -13.281 1 82.75 258 ILE B CA 1
ATOM 4602 C C . ILE B 1 258 ? -18 -16.312 -13.086 1 82.75 258 ILE B C 1
ATOM 4604 O O . ILE B 1 258 ? -18.734 -16.141 -14.055 1 82.75 258 ILE B O 1
ATOM 4608 N N . ASP B 1 259 ? -18.375 -16.234 -11.812 1 75 259 ASP B N 1
ATOM 4609 C CA . ASP B 1 259 ? -19.672 -15.625 -11.516 1 75 259 ASP B CA 1
ATOM 4610 C C . ASP B 1 259 ? -19.547 -14.109 -11.398 1 75 259 ASP B C 1
ATOM 4612 O O . ASP B 1 259 ? -19.109 -13.594 -10.367 1 75 259 ASP B O 1
ATOM 4616 N N . TYR B 1 260 ? -20 -13.445 -12.359 1 68.69 260 TYR B N 1
ATOM 4617 C CA . TYR B 1 260 ? -19.875 -11.992 -12.422 1 68.69 260 TYR B CA 1
ATOM 4618 C C . TYR B 1 260 ? -21 -11.32 -11.648 1 68.69 260 TYR B C 1
ATOM 4620 O O . TYR B 1 260 ? -20.969 -10.109 -11.414 1 68.69 260 TYR B O 1
ATOM 4628 N N . ASN B 1 261 ? -21.922 -12.125 -11.25 1 65.5 261 ASN B N 1
ATOM 4629 C CA . ASN B 1 261 ? -23.062 -11.555 -10.547 1 65.5 261 ASN B CA 1
ATOM 4630 C C . ASN B 1 261 ? -22.766 -11.328 -9.07 1 65.5 261 ASN B C 1
ATOM 4632 O O . ASN B 1 261 ? -23.547 -10.688 -8.367 1 65.5 261 ASN B O 1
ATOM 4636 N N . ASP B 1 262 ? -21.641 -11.859 -8.711 1 70.81 262 ASP B N 1
ATOM 4637 C CA . ASP B 1 262 ? -21.281 -11.633 -7.309 1 70.81 262 ASP B CA 1
ATOM 4638 C C . ASP B 1 262 ? -20.641 -10.258 -7.117 1 70.81 262 ASP B C 1
ATOM 4640 O O . ASP B 1 262 ? -19.438 -10.102 -7.293 1 70.81 262 ASP B O 1
ATOM 4644 N N . SER B 1 263 ? -21.391 -9.281 -6.758 1 75.06 263 SER B N 1
ATOM 4645 C CA . SER B 1 263 ? -20.938 -7.91 -6.566 1 75.06 263 SER B CA 1
ATOM 4646 C C . SER B 1 263 ? -20 -7.797 -5.367 1 75.06 263 SER B C 1
ATOM 4648 O O . SER B 1 263 ? -19.266 -6.816 -5.242 1 75.06 263 SER B O 1
ATOM 4650 N N . GLY B 1 264 ? -20 -8.891 -4.582 1 80.75 264 GLY B N 1
ATOM 4651 C CA . GLY B 1 264 ? -19.156 -8.859 -3.396 1 80.75 264 GLY B CA 1
ATOM 4652 C C . GLY B 1 264 ? -17.672 -8.836 -3.719 1 80.75 264 GLY B C 1
ATOM 4653 O O . GLY B 1 264 ? -16.906 -8.102 -3.092 1 80.75 264 GLY B O 1
ATOM 4654 N N . ASN B 1 265 ? -17.359 -9.516 -4.746 1 82.94 265 ASN B N 1
ATOM 4655 C CA . ASN B 1 265 ? -15.945 -9.578 -5.137 1 82.94 265 ASN B CA 1
ATOM 4656 C C . ASN B 1 265 ? -15.453 -8.234 -5.676 1 82.94 265 ASN B C 1
ATOM 4658 O O . ASN B 1 265 ? -14.383 -7.77 -5.293 1 82.94 265 ASN B O 1
ATOM 4662 N N . SER B 1 266 ? -16.281 -7.691 -6.477 1 83.12 266 SER B N 1
ATOM 4663 C CA . SER B 1 266 ? -15.898 -6.406 -7.051 1 83.12 266 SER B CA 1
ATOM 4664 C C . SER B 1 266 ? -15.828 -5.324 -5.984 1 83.12 266 SER B C 1
ATOM 4666 O O . SER B 1 266 ? -14.938 -4.465 -6.023 1 83.12 266 SER B O 1
ATOM 4668 N N . LYS B 1 267 ? -16.688 -5.395 -5.047 1 86.75 267 LYS B N 1
ATOM 4669 C CA . LYS B 1 267 ? -16.703 -4.391 -3.988 1 86.75 267 LYS B CA 1
ATOM 4670 C C . LYS B 1 267 ? -15.477 -4.512 -3.098 1 86.75 267 LYS B C 1
ATOM 4672 O O . LYS B 1 267 ? -14.82 -3.51 -2.801 1 86.75 267 LYS B O 1
ATOM 4677 N N . SER B 1 268 ? -15.141 -5.699 -2.727 1 88.94 268 SER B N 1
ATOM 4678 C CA . SER B 1 268 ? -14 -5.949 -1.852 1 88.94 268 SER B CA 1
ATOM 4679 C C . SER B 1 268 ? -12.688 -5.531 -2.516 1 88.94 268 SER B C 1
ATOM 4681 O O . SER B 1 268 ? -11.914 -4.77 -1.936 1 88.94 268 SER B O 1
ATOM 4683 N N . LEU B 1 269 ? -12.523 -5.938 -3.717 1 89.81 269 LEU B N 1
ATOM 4684 C CA . LEU B 1 269 ? -11.297 -5.625 -4.438 1 89.81 269 LEU B CA 1
ATOM 4685 C C . LEU B 1 269 ? -11.266 -4.156 -4.848 1 89.81 269 LEU B C 1
ATOM 4687 O O . LEU B 1 269 ? -10.195 -3.549 -4.918 1 89.81 269 LEU B O 1
ATOM 4691 N N . GLY B 1 270 ? -12.43 -3.674 -5.066 1 91.56 270 GLY B N 1
ATOM 4692 C CA . GLY B 1 270 ? -12.531 -2.258 -5.379 1 91.56 270 GLY B CA 1
ATOM 4693 C C . GLY B 1 270 ? -12.031 -1.361 -4.266 1 91.56 270 GLY B C 1
ATOM 4694 O O . GLY B 1 270 ? -11.359 -0.358 -4.523 1 91.56 270 GLY B O 1
ATOM 4695 N N . ARG B 1 271 ? -12.344 -1.717 -3.088 1 92.69 271 ARG B N 1
ATOM 4696 C CA . ARG B 1 271 ? -11.883 -0.953 -1.933 1 92.69 271 ARG B CA 1
ATOM 4697 C C . ARG B 1 271 ? -10.359 -0.945 -1.851 1 92.69 271 ARG B C 1
ATOM 4699 O O . ARG B 1 271 ? -9.75 0.094 -1.58 1 92.69 271 ARG B O 1
ATOM 4706 N N . ILE B 1 272 ? -9.773 -2.049 -2.131 1 94.81 272 ILE B N 1
ATOM 4707 C CA . ILE B 1 272 ? -8.32 -2.166 -2.092 1 94.81 272 ILE B CA 1
ATOM 4708 C C . ILE B 1 272 ? -7.703 -1.328 -3.209 1 94.81 272 ILE B C 1
ATOM 4710 O O . ILE B 1 272 ? -6.734 -0.597 -2.984 1 94.81 272 ILE B O 1
ATOM 4714 N N . TYR B 1 273 ? -8.32 -1.412 -4.352 1 94.88 273 TYR B N 1
ATOM 4715 C CA . TYR B 1 273 ? -7.855 -0.667 -5.52 1 94.88 273 TYR B CA 1
ATOM 4716 C C . TYR B 1 273 ? -7.918 0.834 -5.266 1 94.88 273 TYR B C 1
ATOM 4718 O O . TYR B 1 273 ? -6.934 1.548 -5.488 1 94.88 273 TYR B O 1
ATOM 4726 N N . GLU B 1 274 ? -9 1.251 -4.754 1 94.62 274 GLU B N 1
ATOM 4727 C CA . GLU B 1 274 ? -9.211 2.67 -4.48 1 94.62 274 GLU B CA 1
ATOM 4728 C C . GLU B 1 274 ? -8.258 3.172 -3.398 1 94.62 274 GLU B C 1
ATOM 4730 O O . GLU B 1 274 ? -7.738 4.285 -3.492 1 94.62 274 GLU B O 1
ATOM 4735 N N . ASP B 1 275 ? -8.086 2.385 -2.383 1 96.31 275 ASP B N 1
ATOM 4736 C CA . ASP B 1 275 ? -7.141 2.729 -1.32 1 96.31 275 ASP B CA 1
ATOM 4737 C C . ASP B 1 275 ? -5.738 2.943 -1.88 1 96.31 275 ASP B C 1
ATOM 4739 O O . ASP B 1 275 ? -5.055 3.9 -1.512 1 96.31 275 ASP B O 1
ATOM 4743 N N . LEU B 1 276 ? -5.328 2.105 -2.797 1 95.94 276 LEU B N 1
ATOM 4744 C CA . LEU B 1 276 ? -3.998 2.205 -3.391 1 95.94 276 LEU B CA 1
ATOM 4745 C C . LEU B 1 276 ? -3.879 3.463 -4.242 1 95.94 276 LEU B C 1
ATOM 4747 O O . LEU B 1 276 ? -2.822 4.098 -4.273 1 95.94 276 LEU B O 1
ATOM 4751 N N . ILE B 1 277 ? -4.945 3.816 -4.891 1 95.69 277 ILE B N 1
ATOM 4752 C CA . ILE B 1 277 ? -4.938 5.023 -5.711 1 95.69 277 ILE B CA 1
ATOM 4753 C C . ILE B 1 277 ? -4.723 6.246 -4.82 1 95.69 277 ILE B C 1
ATOM 4755 O O . ILE B 1 277 ? -3.904 7.113 -5.137 1 95.69 277 ILE B O 1
ATOM 4759 N N . VAL B 1 278 ? -5.438 6.293 -3.738 1 96.75 278 VAL B N 1
ATOM 4760 C CA . VAL B 1 278 ? -5.324 7.426 -2.824 1 96.75 278 VAL B CA 1
ATOM 4761 C C . VAL B 1 278 ? -3.918 7.473 -2.23 1 96.75 278 VAL B C 1
ATOM 4763 O O . VAL B 1 278 ? -3.299 8.539 -2.172 1 96.75 278 VAL B O 1
ATOM 4766 N N . ARG B 1 279 ? -3.402 6.32 -1.823 1 97 279 ARG B N 1
ATOM 4767 C CA . ARG B 1 279 ? -2.041 6.246 -1.303 1 97 279 ARG B CA 1
ATOM 4768 C C . ARG B 1 279 ? -1.034 6.758 -2.326 1 97 279 ARG B C 1
ATOM 4770 O O . ARG B 1 279 ? -0.086 7.465 -1.974 1 97 279 ARG B O 1
ATOM 4777 N N . LEU B 1 280 ? -1.284 6.383 -3.566 1 95.81 280 LEU B N 1
ATOM 4778 C CA . LEU B 1 280 ? -0.389 6.812 -4.633 1 95.81 280 LEU B CA 1
ATOM 4779 C C . LEU B 1 280 ? -0.402 8.328 -4.777 1 95.81 280 LEU B C 1
ATOM 4781 O O . LEU B 1 280 ? 0.64 8.945 -5.023 1 95.81 280 LEU B O 1
ATOM 4785 N N . GLN B 1 281 ? -1.552 8.961 -4.586 1 95.31 281 GLN B N 1
ATOM 4786 C CA . GLN B 1 281 ? -1.646 10.414 -4.664 1 95.31 281 GLN B CA 1
ATOM 4787 C C . GLN B 1 281 ? -0.854 11.078 -3.543 1 95.31 281 GLN B C 1
ATOM 4789 O O . GLN B 1 281 ? -0.152 12.07 -3.771 1 95.31 281 GLN B O 1
ATOM 4794 N N . ILE B 1 282 ? -0.984 10.508 -2.363 1 96.38 282 ILE B N 1
ATOM 4795 C CA . ILE B 1 282 ? -0.27 11.031 -1.205 1 96.38 282 ILE B CA 1
ATOM 4796 C C . ILE B 1 282 ? 1.236 10.953 -1.447 1 96.38 282 ILE B C 1
ATOM 4798 O O . ILE B 1 282 ? 1.951 11.945 -1.285 1 96.38 282 ILE B O 1
ATOM 4802 N N . VAL B 1 283 ? 1.682 9.797 -1.91 1 95.69 283 VAL B N 1
ATOM 4803 C CA . VAL B 1 283 ? 3.109 9.578 -2.117 1 95.69 283 VAL B CA 1
ATOM 4804 C C . VAL B 1 283 ? 3.607 10.453 -3.262 1 95.69 283 VAL B C 1
ATOM 4806 O O . VAL B 1 283 ? 4.707 11.008 -3.193 1 95.69 283 VAL B O 1
ATOM 4809 N N . ASN B 1 284 ? 2.764 10.57 -4.27 1 92.31 284 ASN B N 1
ATOM 4810 C CA . ASN B 1 284 ? 3.121 11.43 -5.395 1 92.31 284 ASN B CA 1
ATOM 4811 C C . ASN B 1 284 ? 3.283 12.883 -4.961 1 92.31 284 ASN B C 1
ATOM 4813 O O . ASN B 1 284 ? 4.16 13.594 -5.457 1 92.31 284 ASN B O 1
ATOM 4817 N N . CYS B 1 285 ? 2.473 13.336 -4.051 1 90.44 285 CYS B N 1
ATOM 4818 C CA . CYS B 1 285 ? 2.572 14.68 -3.502 1 90.44 285 CYS B CA 1
ATOM 4819 C C . CYS B 1 285 ? 3.936 14.906 -2.859 1 90.44 285 CYS B C 1
ATOM 4821 O O . CYS B 1 285 ? 4.578 15.93 -3.102 1 90.44 285 CYS B O 1
ATOM 4823 N N . VAL B 1 286 ? 4.355 13.969 -2.148 1 89.94 286 VAL B N 1
ATOM 4824 C CA . VAL B 1 286 ? 5.617 14.086 -1.426 1 89.94 286 VAL B CA 1
ATOM 4825 C C . VAL B 1 286 ? 6.785 13.891 -2.391 1 89.94 286 VAL B C 1
ATOM 4827 O O . VAL B 1 286 ? 7.754 14.656 -2.359 1 89.94 286 VAL B O 1
ATOM 4830 N N . TYR B 1 287 ? 6.648 12.969 -3.291 1 88.81 287 TYR B N 1
ATOM 4831 C CA . TYR B 1 287 ? 7.703 12.617 -4.234 1 88.81 287 TYR B CA 1
ATOM 4832 C C . TYR B 1 287 ? 7.988 13.766 -5.191 1 88.81 287 TYR B C 1
ATOM 4834 O O . TYR B 1 287 ? 9.148 14.055 -5.5 1 88.81 287 TYR B O 1
ATOM 4842 N N . LYS B 1 288 ? 6.965 14.438 -5.668 1 85.94 288 LYS B N 1
ATOM 4843 C CA . LYS B 1 288 ? 7.09 15.516 -6.648 1 85.94 288 LYS B CA 1
ATOM 4844 C C . LYS B 1 288 ? 7.891 16.688 -6.078 1 85.94 288 LYS B C 1
ATOM 4846 O O . LYS B 1 288 ? 8.469 17.469 -6.832 1 85.94 288 LYS B O 1
ATOM 4851 N N . LEU B 1 289 ? 7.844 16.844 -4.785 1 81.62 289 LEU B N 1
ATOM 4852 C CA . LEU B 1 289 ? 8.641 17.875 -4.133 1 81.62 289 LEU B CA 1
ATOM 4853 C C . LEU B 1 289 ? 10.117 17.719 -4.48 1 81.62 289 LEU B C 1
ATOM 4855 O O . LEU B 1 289 ? 10.836 18.719 -4.598 1 81.62 289 LEU B O 1
ATOM 4859 N N . PHE B 1 290 ? 10.47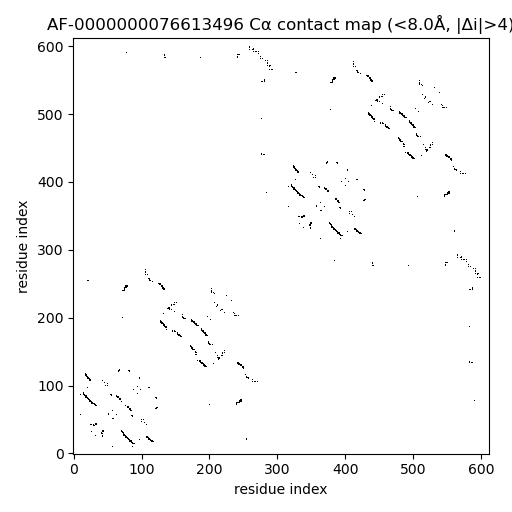7 16.562 -4.809 1 79.69 290 PHE B N 1
ATOM 4860 C CA . PHE B 1 290 ? 11.906 16.297 -4.953 1 79.69 290 PHE B CA 1
ATOM 4861 C C . PHE B 1 290 ? 12.273 16.078 -6.414 1 79.69 290 PHE B C 1
ATOM 4863 O O . PHE B 1 290 ? 13.453 15.977 -6.758 1 79.69 290 PHE B O 1
ATOM 4870 N N . VAL B 1 291 ? 11.32 15.875 -7.359 1 73 291 VAL B N 1
ATOM 4871 C CA . VAL B 1 291 ? 11.617 15.609 -8.766 1 73 291 VAL B CA 1
ATOM 4872 C C . VAL B 1 291 ? 11.43 16.891 -9.578 1 73 291 VAL B C 1
ATOM 4874 O O . VAL B 1 291 ? 12.125 17.109 -10.57 1 73 291 VAL B O 1
ATOM 4877 N N . ASN B 1 292 ? 10.406 17.734 -9.617 1 59.12 292 ASN B N 1
ATOM 4878 C CA . ASN B 1 292 ? 10.094 18.875 -10.477 1 59.12 292 ASN B CA 1
ATOM 4879 C C . ASN B 1 292 ? 11.188 19.922 -10.438 1 59.12 292 ASN B C 1
ATOM 4881 O O . ASN B 1 292 ? 11.289 20.766 -11.336 1 59.12 292 ASN B O 1
ATOM 4885 N N . ILE B 1 293 ? 12.031 20.234 -9.406 1 48.38 293 ILE B N 1
ATOM 4886 C CA . ILE B 1 293 ? 12.836 21.453 -9.453 1 48.38 293 ILE B CA 1
ATOM 4887 C C . ILE B 1 293 ? 14.047 21.25 -10.359 1 48.38 293 ILE B C 1
ATOM 4889 O O . ILE B 1 293 ? 14.961 22.062 -10.383 1 48.38 293 ILE B O 1
ATOM 4893 N N . GLN B 1 294 ? 14.258 20.25 -11 1 40.62 294 GLN B N 1
ATOM 4894 C CA . GLN B 1 294 ? 15.438 20.422 -11.844 1 40.62 294 GLN B CA 1
ATOM 4895 C C . GLN B 1 294 ? 15.227 21.531 -12.867 1 40.62 294 GLN B C 1
ATOM 4897 O O . GLN B 1 294 ? 14.242 21.531 -13.609 1 40.62 294 GLN B O 1
ATOM 4902 N N . PRO B 1 295 ? 15.711 22.797 -12.625 1 35.53 295 PRO B N 1
ATOM 4903 C CA . PRO B 1 295 ? 15.781 23.812 -13.688 1 35.53 295 PRO B CA 1
ATOM 4904 C C . PRO B 1 295 ? 16.047 23.203 -15.062 1 35.53 295 PRO B C 1
ATOM 4906 O O . PRO B 1 295 ? 16.703 22.156 -15.164 1 35.53 295 PRO B O 1
ATOM 4909 N N . ASP B 1 296 ? 15.141 23.375 -15.953 1 34.78 296 ASP B N 1
ATOM 4910 C CA . ASP B 1 296 ? 15.523 23.266 -17.359 1 34.78 296 ASP B CA 1
ATOM 4911 C C . ASP B 1 296 ? 16.891 23.875 -17.609 1 34.78 296 ASP B C 1
ATOM 4913 O O . ASP B 1 296 ? 17.047 25.109 -17.625 1 34.78 296 ASP B O 1
ATOM 4917 N N . VAL B 1 297 ? 17.922 23.547 -17.141 1 32.16 297 VAL B N 1
ATOM 4918 C CA . VAL B 1 297 ? 19.234 23.969 -17.625 1 32.16 297 VAL B CA 1
ATOM 4919 C C . VAL B 1 297 ? 19.25 24 -19.141 1 32.16 297 VAL B C 1
ATOM 4921 O O . VAL B 1 297 ? 20.172 24.547 -19.75 1 32.16 297 VAL B O 1
ATOM 4924 N N . ARG B 1 298 ? 18.422 23.297 -19.844 1 33.72 298 ARG B N 1
ATOM 4925 C CA . ARG B 1 298 ? 18.516 23.516 -21.281 1 33.72 298 ARG B CA 1
ATOM 4926 C C . ARG B 1 298 ? 18.016 24.906 -21.656 1 33.72 298 ARG B C 1
ATOM 4928 O O . ARG B 1 298 ? 18.203 25.359 -22.781 1 33.72 298 ARG B O 1
ATOM 4935 N N . GLN B 1 299 ? 17.094 25.531 -20.906 1 28.36 299 GLN B N 1
ATOM 4936 C CA . GLN B 1 299 ? 16.688 26.812 -21.484 1 28.36 299 GLN B CA 1
ATOM 4937 C C . GLN B 1 299 ? 17.656 27.922 -21.109 1 28.36 299 GLN B C 1
ATOM 4939 O O . GLN B 1 299 ? 17.516 29.062 -21.578 1 28.36 299 GLN B O 1
ATOM 4944 N N . ARG B 1 300 ? 18.531 27.844 -20.094 1 31.28 300 ARG B N 1
ATOM 4945 C CA . ARG B 1 300 ? 19.453 28.969 -19.969 1 31.28 300 ARG B CA 1
ATOM 4946 C C . ARG B 1 300 ? 20.438 29.016 -21.125 1 31.28 300 ARG B C 1
ATOM 4948 O O . ARG B 1 300 ? 21.109 30.031 -21.344 1 31.28 300 ARG B O 1
ATOM 4955 N N . LYS B 1 301 ? 20.781 27.953 -21.703 1 31.45 301 LYS B N 1
ATOM 4956 C CA . LYS B 1 301 ? 21.812 28.172 -22.719 1 31.45 301 LYS B CA 1
ATOM 4957 C C . LYS B 1 301 ? 21.219 28.875 -23.938 1 31.45 301 LYS B C 1
ATOM 4959 O O . LYS B 1 301 ? 21.969 29.312 -24.828 1 31.45 301 LYS B O 1
ATOM 4964 N N . LYS B 1 302 ? 19.984 28.688 -24.219 1 33.31 302 LYS B N 1
ATOM 4965 C CA . LYS B 1 302 ? 19.703 29.266 -25.531 1 33.31 302 LYS B CA 1
ATOM 4966 C C . LYS B 1 302 ? 19.609 30.797 -25.453 1 33.31 302 LYS B C 1
ATOM 4968 O O . LYS B 1 302 ? 19.422 31.453 -26.469 1 33.31 302 LYS B O 1
ATOM 4973 N N . ILE B 1 303 ? 19.453 31.297 -24.25 1 26.48 303 ILE B N 1
ATOM 4974 C CA . ILE B 1 303 ? 19.281 32.75 -24.391 1 26.48 303 ILE B CA 1
ATOM 4975 C C . ILE B 1 303 ? 20.641 33.406 -24.609 1 26.48 303 ILE B C 1
ATOM 4977 O O . ILE B 1 303 ? 20.703 34.562 -25.031 1 26.48 303 ILE B O 1
ATOM 4981 N N . LYS B 1 304 ? 21.781 32.844 -24.203 1 31.31 304 LYS B N 1
ATOM 4982 C CA . LYS B 1 304 ? 22.953 33.688 -24.422 1 31.31 304 LYS B CA 1
ATOM 4983 C C . LYS B 1 304 ? 23.328 33.75 -25.891 1 31.31 304 LYS B C 1
ATOM 4985 O O . LYS B 1 304 ? 24.266 34.438 -26.281 1 31.31 304 LYS B O 1
ATOM 4990 N N . LEU B 1 305 ? 22.938 32.75 -26.719 1 26.89 305 LEU B N 1
ATOM 4991 C CA . LEU B 1 305 ? 23.609 32.906 -28 1 26.89 305 LEU B CA 1
ATOM 4992 C C . LEU B 1 305 ? 22.922 34 -28.828 1 26.89 305 LEU B C 1
ATOM 4994 O O . LEU B 1 305 ? 23.312 34.25 -29.953 1 26.89 305 LEU B O 1
ATOM 4998 N N . LYS B 1 306 ? 21.906 34.781 -28.359 1 23 306 LYS B N 1
ATOM 4999 C CA . LYS B 1 306 ? 21.828 35.969 -29.188 1 23 306 LYS B CA 1
ATOM 5000 C C . LYS B 1 306 ? 22.625 37.125 -28.562 1 23 306 LYS B C 1
ATOM 5002 O O . LYS B 1 306 ? 22.641 37.281 -27.344 1 23 306 LYS B O 1
#

Radius of gyration: 29.23 Å; Cα contacts (8 Å, |Δi|>4): 1142; chains: 2; bounding box: 74×76×72 Å

Solvent-accessible surface area (backbone atoms only — not comparable to full-atom values): 33111 Å² total; per-residue (Å²): 131,77,76,74,76,71,76,75,78,72,64,66,88,76,48,55,67,39,44,35,35,36,33,30,26,32,64,18,72,85,24,67,12,37,57,72,50,92,91,45,79,53,18,53,42,43,48,52,50,51,25,35,45,75,68,60,32,38,90,50,79,86,78,23,67,67,32,61,40,69,83,42,52,50,21,26,24,28,48,26,33,38,35,22,33,44,30,54,42,50,90,83,70,71,68,54,63,41,61,60,42,40,74,53,38,59,60,51,40,39,60,47,21,68,37,81,48,62,89,83,64,37,35,44,77,52,39,57,34,35,30,36,36,36,44,40,74,35,84,86,45,38,59,66,48,28,37,60,22,49,54,62,59,52,38,79,43,47,40,67,60,30,38,55,89,62,83,68,83,86,68,78,49,64,39,39,30,74,44,65,46,64,48,72,60,88,65,34,26,36,36,41,36,30,25,55,62,80,57,58,56,20,68,34,32,49,45,22,51,38,48,36,24,16,67,63,79,38,58,43,62,52,48,52,50,47,50,68,56,83,69,82,68,73,89,68,61,70,39,69,38,63,28,32,28,42,50,36,63,40,42,85,89,59,75,75,68,71,60,71,80,50,59,63,55,38,52,34,34,43,51,55,48,51,51,48,52,36,45,46,52,53,44,46,58,47,36,46,70,50,61,70,72,66,70,68,66,73,63,63,58,65,58,67,78,106,132,77,78,74,76,71,75,76,78,73,64,64,88,75,50,54,67,39,44,36,34,35,34,30,27,33,62,18,73,85,26,67,11,38,56,71,51,92,90,47,79,51,18,53,41,43,47,51,51,51,25,34,46,75,67,60,32,36,89,49,80,84,78,23,68,67,32,61,40,69,86,42,52,50,21,26,25,28,49,24,34,37,35,23,33,45,29,53,39,51,92,82,69,73,68,53,63,43,60,60,42,39,74,54,39,59,60,54,40,39,60,47,21,66,39,80,48,62,90,83,66,36,35,45,76,53,41,58,34,34,31,34,36,36,43,41,74,35,83,86,46,37,59,66,48,28,38,60,21,48,54,63,56,51,38,78,44,47,39,67,60,30,38,56,90,62,82,70,82,83,66,78,47,63,39,40,30,73,44,64,47,63,47,73,60,89,64,34,26,36,37,41,38,30,25,55,60,78,57,57,57,20,70,32,33,49,46,22,52,40,48,35,24,16,69,63,80,40,59,45,62,52,50,53,50,46,50,68,56,83,69,82,68,74,89,69,61,69,40,68,40,62,27,32,28,40,49,36,61,41,42,85,89,60,76,71,66,70,60,72,80,49,59,62,56,38,51,35,33,43,52,55,47,52,50,47,51,35,45,46,52,53,45,47,60,48,36,46,72,51,59,69,69,65,70,67,64,73,62,63,60,63,60,65,77,106

Foldseek 3Di:
DPPPPPPPPPPQVPFDKFKKKWWKWFQQQFAQWADDDPVDCRHVVNLQQVLCVVLQFDPDDVPWPKAWADTAGHRAIADTTMMMTMTGADPVNDDPVQVSSQVSHALRMHTFFMDTDDPPDHNHVQWAKWKKKFKDFLPQFAQVQLFLLVVLQAAWFQQVLQADDDPPPDDGSIWHWHDWGWDDDPRMIMIMTMTRDHHHLNVQSSVQVSRCRRVVVDGSCVNVVQRPDDDDRDDTDGHDSNRMYRYHTHGDPDDTDGDPPPVSNVVSVVVVVVVVVVVVVVVCVVVCVPVPPPPPPVVVVVVPVD/DPPPPPPPPPPQVPFDKFKKKWWKWFQQQFAQWADDDPVDCRHVVNLQQVLCCVLQFDVDDVPWPKAWADTAGHRAIADTTMMMTMTGADPVNDDPVQVSSQVSHALRMHTFFMDTDDPPDHNHVQWAKWKKKFKDFLPQFAQVQLFLLVVLQAAWFQQVLQADDDPPPDDGSIWHWHDWGWDDDPRMIMIMTMTRDHHHLNVQSSVQVSRCRRVVVDGSCVNVVQRPDDDDRDDTDGHDSNRMYRYHTHGDPDDTDGDPPPVSNVVSVVVVVVVVVVVVVVVCVVVCVPVPPPPPPVVVVVVPVD

Secondary structure (DSSP, 8-state):
-----------GGGS-EEEEEEEEEE-GGGSS-SS--SS-S-SHHHHHHHHHHHTTS-S-STTS--EES--PPTT-EEEEEEEEEEEEPPSSS---HHHHHHTTS-TTEEEEEEEE--TT--TTTTEEEEEEEEEEE-TT--HHHHHHHHGGGSEEEE-GGGS---SSTT---EEEEEEEEEEEETTEEEEEEEES---TTHHHHHHHHHHHHHHTSS-TTHHHHHHH--SSPPP-PPPPSTTEEEEEEEESS------TT-HHHHHHHHHHHHHHHHHHHHHHHHHHHHHTTS--TTTTHHHHT-/-----------GGGS-EEEEEEEEEE-GGGSS-SS--SS-S-SHHHHHHHHHHHTTS-S-STTS--EES--PPTT-EEEEEEEEEEEEPPSSS---HHHHHHTTS-TTEEEEEEEE--TT--TTTTEEEEEEEEEEE-TT--HHHHHHHHGGGBEEEE-GGGS---SSTT---EEEEEEEEEEEETTEEEEEEEES---TTHHHHHHHHHHHHHHTSS-TTHHHHHHH--SSPPP-PPPPSTTEEEEEEEESS------TT-HHHHHHHHHHHHHHHHHHHHHHHHHHHHHTT---HHHHHHHHT-

Nearest PDB structures (foldseek):
  9enb-assembly1_B  TM=9.451E-01  e=3.147E-34  Homo sapiens
  9enc-assembly1_B  TM=9.305E-01  e=1.633E-33  Homo sapiens
  9ene-assembly1_B  TM=9.181E-01  e=1.445E-33  Homo sapiens
  8okd-assembly1_A  TM=9.274E-01  e=3.047E-32  Homo sapiens
  9enf-assembly1_A  TM=9.131E-01  e=6.192E-25  Homo sapiens

Sequence (612 aa):
MEPKKKQKLLPWDECEKVFMAFKFAYIGFNYDGVASQINTTNTVEQHIFEGLIRTFMIGDRKSCGYSLCGRTDKGVSALGNVFSITLRNSPTGNYNYMKILNNQLPDDIRIVSAVKVPHHFDARFSCLYREYRYFFMKKDLNLQKMQEASRYFIGIHDFKNFCKDDTEKNRTTERRILAISVVCNGEVGEVHIKGYSFLWHQVRCMMGVLFRVGEGSEEPEIIKEMLLHNGQKPQYELASEIGLILYDCVFESTQFPIDYNDSGNSKSLGRIYEDLIVRLQIVNCVYKLFVNIQPDVRQRKKIKLKMEPKKKQKLLPWDECEKVFMAFKFAYIGFNYDGVASQINTTNTVEQHIFEGLIRTFMIGDRKSCGYSLCGRTDKGVSALGNVFSITLRNSPTGNYNYMKILNNQLPDDIRIVSAVKVPHHFDARFSCLYREYRYFFMKKDLNLQKMQEASRYFIGIHDFKNFCKDDTEKNRTTERRILAISVVCNGEVGEVHIKGYSFLWHQVRCMMGVLFRVGEGSEEPEIIKEMLLHNGQKPQYELASEIGLILYDCVFESTQFPIDYNDSGNSKSLGRIYEDLIVRLQIVNCVYKLFVNIQPDVRQRKKIKLK